Protein AF-0000000082503779 (afdb_homodimer)

Sequence (460 aa):
MKALGLQKNQGWPREQAADKKQEVAYYVIRKILKQLLQKNEKAKFIITGHSLGGALAILFLAIMAFHQETWLLERLEGIYTFGQPRVGDENFGEFLKEELRKYNIDYYRLVYCFDMVPRLPLDDSTFLFKHFGTCVYYNSFYQGKILAEEPDKNYFSLRWLIPKIINAIWELIRSFIISYTRGADYEEGGLLRLLRVIGLLTAALPAHCPQDYVNATRLGPSEVYLSELSMKALGLQKNQGWPREQAADKKQEVAYYVIRKILKQLLQKNEKAKFIITGHSLGGALAILFLAIMAFHQETWLLERLEGIYTFGQPRVGDENFGEFLKEELRKYNIDYYRLVYCFDMVPRLPLDDSTFLFKHFGTCVYYNSFYQGKILAEEPDKNYFSLRWLIPKIINAIWELIRSFIISYTRGADYEEGGLLRLLRVIGLLTAALPAHCPQDYVNATRLGPSEVYLSELS

pLDDT: mean 88.6, std 12.56, range [37.12, 97.62]

InterPro domains:
  IPR002921 Fungal lipase-type domain [PF01764] (25-123)
  IPR029058 Alpha/Beta hydrolase fold [G3DSA:3.40.50.1820] (6-158)
  IPR029058 Alpha/Beta hydrolase fold [SSF53474] (23-156)
  IPR044819 Triacylglycerol lipase OBL1-like [PTHR46086] (1-224)

Structure (mmCIF, N/CA/C/O backbone):
data_AF-0000000082503779-model_v1
#
loop_
_entity.id
_entity.type
_entity.pdbx_description
1 polymer 'Probable feruloyl esterase A'
#
loop_
_atom_site.group_PDB
_atom_site.id
_atom_site.type_symbol
_atom_site.label_atom_id
_atom_site.label_alt_id
_atom_site.label_comp_id
_atom_site.label_asym_id
_atom_site.label_entity_id
_atom_site.label_seq_id
_atom_site.pdbx_PDB_ins_code
_atom_site.Cartn_x
_atom_site.Cartn_y
_atom_site.Cartn_z
_atom_site.occupancy
_atom_site.B_iso_or_equiv
_atom_site.auth_seq_id
_atom_site.auth_comp_id
_atom_site.auth_asym_id
_atom_site.auth_atom_id
_atom_site.pdbx_PDB_model_num
ATOM 1 N N . MET A 1 1 ? -6.242 -12.93 -23.109 1 52.69 1 MET A N 1
ATOM 2 C CA . MET A 1 1 ? -6.934 -13.625 -24.188 1 52.69 1 MET A CA 1
ATOM 3 C C . MET A 1 1 ? -6.527 -13.055 -25.547 1 52.69 1 MET A C 1
ATOM 5 O O . MET A 1 1 ? -6.195 -13.805 -26.469 1 52.69 1 MET A O 1
ATOM 9 N N . LYS A 1 2 ? -6.52 -11.719 -25.562 1 45.94 2 LYS A N 1
ATOM 10 C CA . LYS A 1 2 ? -6.133 -11.102 -26.828 1 45.94 2 LYS A CA 1
ATOM 11 C C . LYS A 1 2 ? -4.691 -11.445 -27.188 1 45.94 2 LYS A C 1
ATOM 13 O O . LYS A 1 2 ? -4.379 -11.688 -28.359 1 45.94 2 LYS A O 1
ATOM 18 N N . ALA A 1 3 ? -3.971 -11.617 -26.156 1 46.12 3 ALA A N 1
ATOM 19 C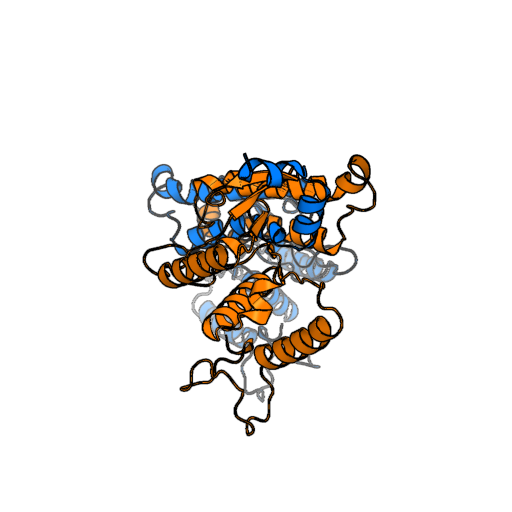 CA . ALA A 1 3 ? -2.561 -11.922 -26.391 1 46.12 3 ALA A CA 1
ATOM 20 C C . ALA A 1 3 ? -2.387 -13.328 -26.969 1 46.12 3 ALA A C 1
ATOM 22 O O . ALA A 1 3 ? -1.429 -13.594 -27.703 1 46.12 3 ALA A O 1
ATOM 23 N N . LEU A 1 4 ? -3.379 -14.141 -26.594 1 51.91 4 LEU A N 1
ATOM 24 C CA . LEU A 1 4 ? -3.258 -15.516 -27.062 1 51.91 4 LEU A CA 1
ATOM 25 C C . LEU A 1 4 ? -3.977 -15.711 -28.391 1 51.91 4 LEU A C 1
ATOM 27 O O . LEU A 1 4 ? -3.9 -16.781 -29 1 51.91 4 LEU A O 1
ATOM 31 N N . GLY A 1 5 ? -4.594 -14.672 -28.969 1 45.72 5 GLY A N 1
ATOM 32 C CA . GLY A 1 5 ? -5.082 -14.742 -30.344 1 45.72 5 GLY A CA 1
ATOM 33 C C . GLY A 1 5 ? -6.59 -14.867 -30.422 1 45.72 5 GLY A C 1
ATOM 34 O O . GLY A 1 5 ? -7.125 -15.336 -31.438 1 45.72 5 GLY A O 1
ATOM 35 N N . LEU A 1 6 ? -7.254 -14.57 -29.266 1 49.19 6 LEU A N 1
ATOM 36 C CA . LEU A 1 6 ? -8.711 -14.586 -29.391 1 49.19 6 LEU A CA 1
ATOM 37 C C . LEU A 1 6 ? -9.164 -13.625 -30.484 1 49.19 6 LEU A C 1
ATOM 39 O O . LEU A 1 6 ? -8.734 -12.477 -30.531 1 49.19 6 LEU A O 1
ATOM 43 N N . GLN A 1 7 ? -9.734 -14.172 -31.516 1 53 7 GLN A N 1
ATOM 44 C CA . GLN A 1 7 ? -10.266 -13.359 -32.594 1 53 7 GLN A CA 1
ATOM 45 C C . GLN A 1 7 ? -11.727 -13 -32.344 1 53 7 GLN A C 1
ATOM 47 O O . GLN A 1 7 ? -12.547 -13.875 -32.062 1 53 7 GLN A O 1
ATOM 52 N N . LYS A 1 8 ? -11.75 -11.766 -32.344 1 57.25 8 LYS A N 1
ATOM 53 C CA . LYS A 1 8 ? -13.086 -11.211 -32.156 1 57.25 8 LYS A CA 1
ATOM 54 C C . LYS A 1 8 ? -14.078 -11.836 -33.125 1 57.25 8 LYS A C 1
ATOM 56 O O . LYS A 1 8 ? -13.805 -11.891 -34.344 1 57.25 8 LYS A O 1
ATOM 61 N N . ASN A 1 9 ? -15.062 -12.453 -32.75 1 58.19 9 ASN A N 1
ATOM 62 C CA . ASN A 1 9 ? -16.172 -13.047 -33.5 1 58.19 9 ASN A CA 1
ATOM 63 C C . ASN A 1 9 ? -15.789 -14.406 -34.062 1 58.19 9 ASN A C 1
ATOM 65 O O . ASN A 1 9 ? -16.641 -15.117 -34.625 1 58.19 9 ASN A O 1
ATOM 69 N N . GLN A 1 10 ? -14.609 -14.727 -34 1 59.47 10 GLN A N 1
ATOM 70 C CA . GLN A 1 10 ? -14.297 -16 -34.625 1 59.47 10 GLN A CA 1
ATOM 71 C C . GLN A 1 10 ? -13.727 -16.984 -33.594 1 59.47 10 GLN A C 1
ATOM 73 O O . GLN A 1 10 ? -13.484 -18.156 -33.938 1 59.47 10 GLN A O 1
ATOM 78 N N . GLY A 1 11 ? -13.648 -16.719 -32.438 1 64.88 11 GLY A N 1
ATOM 79 C CA . GLY A 1 11 ? -13.148 -17.641 -31.422 1 64.88 11 GLY A CA 1
ATOM 80 C C . GLY A 1 11 ? -11.672 -17.969 -31.594 1 64.88 11 GLY A C 1
ATOM 81 O O . GLY A 1 11 ? -10.844 -17.062 -31.703 1 64.88 11 GLY A O 1
ATOM 82 N N . TRP A 1 12 ? -11.281 -19.297 -31.484 1 68.88 12 TRP A N 1
ATOM 83 C CA . TRP A 1 12 ? -9.914 -19.766 -31.625 1 68.88 12 TRP A CA 1
ATOM 84 C C . TRP A 1 12 ? -9.789 -20.703 -32.844 1 68.88 12 TRP A C 1
ATOM 86 O O . TRP A 1 12 ? -9.742 -21.922 -32.688 1 68.88 12 TRP A O 1
ATOM 96 N N . PRO A 1 13 ? -9.688 -20.047 -34.031 1 72.25 13 PRO A N 1
ATOM 97 C CA . PRO A 1 13 ? -9.547 -20.938 -35.188 1 72.25 13 PRO A CA 1
ATOM 98 C C . PRO A 1 13 ? -8.281 -21.781 -35.125 1 72.25 13 PRO A C 1
ATOM 100 O O . PRO A 1 13 ? -7.301 -21.406 -34.5 1 72.25 13 PRO A O 1
ATOM 103 N N . ARG A 1 14 ? -8.367 -22.953 -35.781 1 76.12 14 ARG A N 1
ATOM 104 C CA . ARG A 1 14 ? -7.266 -23.906 -35.781 1 76.12 14 ARG A CA 1
ATOM 105 C C . ARG A 1 14 ? -6.035 -23.312 -36.469 1 76.12 14 ARG A C 1
ATOM 107 O O . ARG A 1 14 ? -4.906 -23.562 -36.031 1 76.12 14 ARG A O 1
ATOM 114 N N . GLU A 1 15 ? -6.367 -22.578 -37.594 1 74.31 15 GLU A N 1
ATOM 115 C CA . GLU A 1 15 ? -5.273 -21.906 -38.281 1 74.31 15 GLU A CA 1
ATOM 116 C C . GLU A 1 15 ? -5.547 -20.406 -38.406 1 74.31 15 GLU A C 1
ATOM 118 O O . GLU A 1 15 ? -6.699 -19.984 -38.5 1 74.31 15 GLU A O 1
ATOM 123 N N . GLN A 1 16 ? -4.398 -19.688 -38.062 1 66.88 16 GLN A N 1
ATOM 124 C CA . GLN A 1 16 ? -4.578 -18.25 -38.219 1 66.88 16 GLN A CA 1
ATOM 125 C C . GLN A 1 16 ? -4.883 -17.891 -39.656 1 66.88 16 GLN A C 1
ATOM 127 O O . GLN A 1 16 ? -4.309 -18.469 -40.594 1 66.88 16 GLN A O 1
ATOM 132 N N . ALA A 1 17 ? -6.023 -17.109 -39.781 1 62.38 17 ALA A N 1
ATOM 133 C CA . ALA A 1 17 ? -6.375 -16.688 -41.125 1 62.38 17 ALA A CA 1
ATOM 134 C C . ALA A 1 17 ? -5.207 -15.961 -41.781 1 62.38 17 ALA A C 1
ATOM 136 O O . ALA A 1 17 ? -4.449 -15.25 -41.125 1 62.38 17 ALA A O 1
ATOM 137 N N . ALA A 1 18 ? -4.75 -16.516 -42.938 1 60 18 ALA A N 1
ATOM 138 C CA . ALA A 1 18 ? -3.633 -16.047 -43.781 1 60 18 ALA A CA 1
ATOM 139 C C . ALA A 1 18 ? -3.596 -14.531 -43.844 1 60 18 ALA A C 1
ATOM 141 O O . ALA A 1 18 ? -2.533 -13.93 -44.031 1 60 18 ALA A O 1
ATOM 142 N N . ASP A 1 19 ? -4.664 -13.922 -43.719 1 56.62 19 ASP A N 1
ATOM 143 C CA . ASP A 1 19 ? -4.715 -12.492 -43.969 1 56.62 19 ASP A CA 1
ATOM 144 C C . ASP A 1 19 ? -4.363 -11.688 -42.719 1 56.62 19 ASP A C 1
ATOM 146 O O . ASP A 1 19 ? -4.301 -10.461 -42.75 1 56.62 19 ASP A O 1
ATOM 150 N N . LYS A 1 20 ? -4.227 -12.422 -41.719 1 60.38 20 LYS A N 1
ATOM 151 C CA . LYS A 1 20 ? -4.043 -11.555 -40.562 1 60.38 20 LYS A CA 1
ATOM 152 C C . LYS A 1 20 ? -2.568 -11.203 -40.344 1 60.38 20 LYS A C 1
ATOM 154 O O . LYS A 1 20 ? -1.707 -12.086 -40.375 1 60.38 20 LYS A O 1
ATOM 159 N N . LYS A 1 21 ? -2.354 -10.102 -40.5 1 59.25 21 LYS A N 1
ATOM 160 C CA . LYS A 1 21 ? -1.063 -9.414 -40.469 1 59.25 21 LYS A CA 1
ATOM 161 C C . LYS A 1 21 ? -0.312 -9.734 -39.156 1 59.25 21 LYS A C 1
ATOM 163 O O . LYS A 1 21 ? 0.917 -9.828 -39.156 1 59.25 21 LYS A O 1
ATOM 168 N N . GLN A 1 22 ? -1.012 -9.836 -38.25 1 64.19 22 GLN A N 1
ATOM 169 C CA . GLN A 1 22 ? -0.248 -9.977 -37 1 64.19 22 GLN A CA 1
ATOM 170 C C . GLN A 1 22 ? -0.397 -11.375 -36.438 1 64.19 22 GLN A C 1
ATOM 172 O O . GLN A 1 22 ? -1.514 -11.828 -36.156 1 64.19 22 GLN A O 1
ATOM 177 N N . GLU A 1 23 ? 0.69 -12.047 -36.438 1 66.81 23 GLU A N 1
ATOM 178 C CA . GLU A 1 23 ? 0.718 -13.414 -35.938 1 66.81 23 GLU A CA 1
ATOM 179 C C . GLU A 1 23 ? 0.448 -13.438 -34.438 1 66.81 23 GLU A C 1
ATOM 181 O O . GLU A 1 23 ? 0.998 -12.633 -33.656 1 66.81 23 GLU A O 1
ATOM 186 N N . VAL A 1 24 ? -0.597 -14.242 -34.094 1 76.06 24 VAL A N 1
ATOM 187 C CA . VAL A 1 24 ? -0.982 -14.43 -32.688 1 76.06 24 VAL A CA 1
ATOM 188 C C . VAL A 1 24 ? 0.007 -15.367 -32 1 76.06 24 VAL A C 1
ATOM 190 O O . VAL A 1 24 ? 0.483 -16.328 -32.625 1 76.06 24 VAL A O 1
ATOM 193 N N . ALA A 1 25 ? 0.396 -15.055 -30.844 1 82.38 25 ALA A N 1
ATOM 194 C CA . ALA A 1 25 ? 1.464 -15.711 -30.094 1 82.38 25 ALA A CA 1
ATOM 195 C C . ALA A 1 25 ? 1.251 -17.219 -30.031 1 82.38 25 ALA A C 1
ATOM 197 O O . ALA A 1 25 ? 2.195 -17.984 -30.203 1 82.38 25 ALA A O 1
ATOM 198 N N . TYR A 1 26 ? 0.042 -17.609 -29.859 1 87.25 26 TYR A N 1
ATOM 199 C CA . TYR A 1 26 ? -0.25 -19.031 -29.75 1 87.25 26 TYR A CA 1
ATOM 200 C C . TYR A 1 26 ? 0.198 -19.781 -31 1 87.25 26 TYR A C 1
ATOM 202 O O . TYR A 1 26 ? 0.88 -20.797 -30.906 1 87.25 26 TYR A O 1
ATOM 210 N N . TYR A 1 27 ? -0.129 -19.312 -32.125 1 87.56 27 TYR A N 1
ATOM 211 C CA . TYR A 1 27 ? 0.14 -20 -33.406 1 87.56 27 TYR A CA 1
ATOM 212 C C . TYR A 1 27 ? 1.633 -20.016 -33.688 1 87.56 27 TYR A C 1
ATOM 214 O O . TYR A 1 27 ? 2.166 -21.016 -34.188 1 87.56 27 TYR A O 1
ATOM 222 N N . VAL A 1 28 ? 2.199 -18.953 -33.375 1 88.31 28 VAL A N 1
ATOM 223 C CA . VAL A 1 28 ? 3.635 -18.844 -33.625 1 88.31 28 VAL A CA 1
ATOM 224 C C . VAL A 1 28 ? 4.383 -19.828 -32.719 1 88.31 28 VAL A C 1
ATOM 226 O O . VAL A 1 28 ? 5.246 -20.578 -33.188 1 88.31 28 VAL A O 1
ATOM 229 N N . ILE A 1 29 ? 4.031 -19.844 -31.484 1 92.38 29 ILE A N 1
ATOM 230 C CA . ILE A 1 29 ? 4.707 -20.703 -30.516 1 92.38 29 ILE A CA 1
ATOM 231 C C . ILE A 1 29 ? 4.438 -22.172 -30.859 1 92.38 29 ILE A C 1
ATOM 233 O O . ILE A 1 29 ? 5.336 -23 -30.781 1 92.38 29 ILE A O 1
ATOM 237 N N . ARG A 1 30 ? 3.193 -22.453 -31.219 1 92.62 30 ARG A N 1
ATOM 238 C CA . ARG A 1 30 ? 2.838 -23.812 -31.609 1 92.62 30 ARG A CA 1
ATOM 239 C C . ARG A 1 30 ? 3.697 -24.281 -32.781 1 92.62 30 ARG A C 1
ATOM 241 O O . ARG A 1 30 ? 4.199 -25.406 -32.781 1 92.62 30 ARG A O 1
ATOM 248 N N . LYS A 1 31 ? 3.832 -23.359 -33.75 1 91.56 31 LYS A N 1
ATOM 249 C CA . LYS A 1 31 ? 4.629 -23.688 -34.906 1 91.56 31 LYS A CA 1
ATOM 250 C C . LYS A 1 31 ? 6.086 -23.953 -34.531 1 91.56 31 LYS A C 1
ATOM 252 O O . LYS A 1 31 ? 6.68 -24.938 -34.969 1 91.56 31 LYS A O 1
ATOM 257 N N . ILE A 1 32 ? 6.617 -23.141 -33.812 1 93.75 32 ILE A N 1
ATOM 258 C CA . ILE A 1 32 ? 8.008 -23.266 -33.375 1 93.75 32 ILE A CA 1
ATOM 259 C C . ILE A 1 32 ? 8.18 -24.547 -32.562 1 93.75 32 ILE A C 1
ATOM 261 O O . ILE A 1 32 ? 9.148 -25.281 -32.75 1 93.75 32 ILE A O 1
ATOM 265 N N . LEU A 1 33 ? 7.266 -24.797 -31.672 1 95.31 33 LEU A N 1
ATOM 266 C CA . LEU A 1 33 ? 7.316 -25.984 -30.828 1 95.31 33 LEU A CA 1
ATOM 267 C C . LEU A 1 33 ? 7.297 -27.266 -31.672 1 95.31 33 LEU A C 1
ATOM 269 O O . LEU A 1 33 ? 8.086 -28.172 -31.438 1 95.31 33 LEU A O 1
ATOM 273 N N . LYS A 1 34 ? 6.473 -27.312 -32.656 1 94.62 34 LYS A N 1
ATOM 274 C CA . LYS A 1 34 ? 6.383 -28.469 -33.531 1 94.62 34 LYS A CA 1
ATOM 275 C C . LYS A 1 34 ? 7.688 -28.688 -34.281 1 94.62 34 LYS A C 1
ATOM 277 O O . LYS A 1 34 ? 8.18 -29.812 -34.375 1 94.62 34 LYS A O 1
ATOM 282 N N . GLN A 1 35 ? 8.188 -27.578 -34.75 1 95.06 35 GLN A N 1
ATOM 283 C CA . GLN A 1 35 ? 9.438 -27.656 -35.5 1 95.06 35 GLN A CA 1
ATOM 284 C C . GLN A 1 35 ? 10.57 -28.203 -34.625 1 95.06 35 GLN A C 1
ATOM 286 O O . GLN A 1 35 ? 11.344 -29.047 -35.062 1 95.06 35 GLN A O 1
ATOM 291 N N . LEU A 1 36 ? 10.641 -27.719 -33.438 1 95.12 36 LEU A N 1
ATOM 292 C CA . LEU A 1 36 ? 11.703 -28.125 -32.531 1 95.12 36 LEU A CA 1
ATOM 293 C C . LEU A 1 36 ? 11.531 -29.578 -32.125 1 95.12 36 LEU A C 1
ATOM 295 O O . LEU A 1 36 ? 12.508 -30.328 -32.094 1 95.12 36 LEU A O 1
ATOM 299 N N . LEU A 1 37 ? 10.344 -30 -31.859 1 95.19 37 LEU A N 1
ATOM 300 C CA . LEU A 1 37 ? 10.086 -31.344 -31.359 1 95.19 37 LEU A CA 1
ATOM 301 C C . LEU A 1 37 ? 10.234 -32.375 -32.469 1 95.19 37 LEU A C 1
ATOM 303 O O . LEU A 1 37 ? 10.508 -33.562 -32.219 1 95.19 37 LEU A O 1
ATOM 307 N N . GLN A 1 38 ? 10.031 -31.906 -33.688 1 94.44 38 GLN A N 1
ATOM 308 C CA . GLN A 1 38 ? 10.195 -32.781 -34.844 1 94.44 38 GLN A CA 1
ATOM 309 C C . GLN A 1 38 ? 11.656 -33.188 -35.031 1 94.44 38 GLN A C 1
ATOM 311 O O . GLN A 1 38 ? 11.945 -34.281 -35.562 1 94.44 38 GLN A O 1
ATOM 316 N N . LYS A 1 39 ? 12.469 -32.406 -34.594 1 95.06 39 LYS A N 1
ATOM 317 C CA . LYS A 1 39 ? 13.898 -32.688 -34.719 1 95.06 39 LYS A CA 1
ATOM 318 C C . LYS A 1 39 ? 14.336 -33.812 -33.812 1 95.06 39 LYS A C 1
ATOM 320 O O . LYS A 1 39 ? 15.359 -34.469 -34.031 1 95.06 39 LYS A O 1
ATOM 325 N N . ASN A 1 40 ? 13.641 -34.062 -32.719 1 93.62 40 ASN A N 1
ATOM 326 C CA . ASN A 1 40 ? 13.891 -35.125 -31.766 1 93.62 40 ASN A CA 1
ATOM 327 C C . ASN A 1 40 ? 12.594 -35.781 -31.297 1 93.62 40 ASN A C 1
ATOM 329 O O . ASN A 1 40 ? 11.859 -35.188 -30.484 1 93.62 40 ASN A O 1
ATOM 333 N N . GLU A 1 41 ? 12.406 -36.969 -31.719 1 88.19 41 GLU A N 1
ATOM 334 C CA . GLU A 1 41 ? 11.156 -37.656 -31.438 1 88.19 41 GLU A CA 1
ATOM 335 C C . GLU A 1 41 ? 11 -37.969 -29.938 1 88.19 41 GLU A C 1
ATOM 337 O O . GLU A 1 41 ? 9.883 -38.156 -29.453 1 88.19 41 GLU A O 1
ATOM 342 N N . LYS A 1 42 ? 12.023 -37.969 -29.219 1 93.5 42 LYS A N 1
ATOM 343 C CA . LYS A 1 42 ? 11.969 -38.281 -27.797 1 93.5 42 LYS A CA 1
ATOM 344 C C . LYS A 1 42 ? 11.883 -37.031 -26.953 1 93.5 42 LYS A C 1
ATOM 346 O O . LYS A 1 42 ? 11.711 -37.094 -25.734 1 93.5 42 LYS A O 1
ATOM 351 N N . ALA A 1 43 ? 11.945 -35.969 -27.594 1 95.06 43 ALA A N 1
ATOM 352 C CA . ALA A 1 43 ? 11.945 -34.719 -26.859 1 95.06 43 ALA A CA 1
ATOM 353 C C . ALA A 1 43 ? 10.578 -34.438 -26.25 1 95.06 43 ALA A C 1
ATOM 355 O O . ALA A 1 43 ? 9.547 -34.688 -26.875 1 95.06 43 ALA A O 1
ATOM 356 N N . LYS A 1 44 ? 10.586 -34.125 -24.953 1 96.81 44 LYS A N 1
ATOM 357 C CA . LYS A 1 44 ? 9.406 -33.625 -24.25 1 96.81 44 LYS A CA 1
ATOM 358 C C . LYS A 1 44 ? 9.555 -32.156 -23.844 1 96.81 44 LYS A C 1
ATOM 360 O O . LYS A 1 44 ? 10.641 -31.594 -23.969 1 96.81 44 LYS A O 1
ATOM 365 N N . PHE A 1 45 ? 8.406 -31.484 -23.5 1 96.94 45 PHE A N 1
ATOM 366 C CA . PHE A 1 45 ? 8.492 -30.094 -23.094 1 96.94 45 PHE A CA 1
ATOM 367 C C . PHE A 1 45 ? 7.613 -29.828 -21.875 1 96.94 45 PHE A C 1
ATOM 369 O O . PHE A 1 45 ? 6.781 -30.656 -21.5 1 96.94 45 PHE A O 1
ATOM 376 N N . ILE A 1 46 ? 7.961 -28.797 -21.156 1 97.56 46 ILE A N 1
ATOM 377 C CA . ILE A 1 46 ? 7.168 -28.328 -20.016 1 97.56 46 ILE A CA 1
ATOM 378 C C . ILE A 1 46 ? 6.684 -26.906 -20.297 1 97.56 46 ILE A C 1
ATOM 380 O O . ILE A 1 46 ? 7.266 -26.188 -21.125 1 97.56 46 ILE A O 1
ATOM 384 N N . ILE A 1 47 ? 5.59 -26.547 -19.688 1 97.06 47 ILE A N 1
ATOM 385 C CA . ILE A 1 47 ? 5.078 -25.172 -19.75 1 97.06 47 ILE A CA 1
ATOM 386 C C . ILE A 1 47 ? 5.113 -24.562 -18.344 1 97.06 47 ILE A C 1
ATOM 388 O O . ILE A 1 47 ? 4.742 -25.203 -17.359 1 97.06 47 ILE A O 1
ATOM 392 N N . THR A 1 48 ? 5.641 -23.375 -18.234 1 97.12 48 THR A N 1
ATOM 393 C CA . THR A 1 48 ? 5.695 -22.688 -16.953 1 97.12 48 THR A CA 1
ATOM 394 C C . THR A 1 48 ? 5.352 -21.203 -17.125 1 97.12 48 THR A C 1
ATOM 396 O O . THR A 1 48 ? 5.195 -20.719 -18.25 1 97.12 48 THR A O 1
ATOM 399 N N . GLY A 1 49 ? 5.137 -20.547 -16.047 1 96.81 49 GLY A N 1
ATOM 400 C CA . GLY A 1 49 ? 4.836 -19.125 -16.031 1 96.81 49 GLY A CA 1
ATOM 401 C C . GLY A 1 49 ? 4.602 -18.562 -14.641 1 96.81 49 GLY A C 1
ATOM 402 O O . GLY A 1 49 ? 4.102 -19.266 -13.766 1 96.81 49 GLY A O 1
ATOM 403 N N . HIS A 1 50 ? 4.961 -17.328 -14.516 1 96.56 50 HIS A N 1
ATOM 404 C CA . HIS A 1 50 ? 4.727 -16.609 -13.266 1 96.56 50 HIS A CA 1
ATOM 405 C C . HIS A 1 50 ? 3.662 -15.539 -13.445 1 96.56 50 HIS A C 1
ATOM 407 O O . HIS A 1 50 ? 3.594 -14.891 -14.492 1 96.56 50 HIS A O 1
ATOM 413 N N . SER A 1 51 ? 2.914 -15.336 -12.336 1 96.5 51 SER A N 1
ATOM 414 C CA . SER A 1 51 ? 1.92 -14.266 -12.328 1 96.5 51 SER A CA 1
ATOM 415 C C . SER A 1 51 ? 0.958 -14.398 -13.508 1 96.5 51 SER A C 1
ATOM 417 O O . SER A 1 51 ? 0.32 -15.445 -13.68 1 96.5 51 SER A O 1
ATOM 419 N N . LEU A 1 52 ? 0.75 -13.438 -14.383 1 91.62 52 LEU A N 1
ATOM 420 C CA . LEU A 1 52 ? -0.075 -13.492 -15.586 1 91.62 52 LEU A CA 1
ATOM 421 C C . LEU A 1 52 ? 0.477 -14.5 -16.578 1 91.62 52 LEU A C 1
ATOM 423 O O . LEU A 1 52 ? -0.285 -15.141 -17.312 1 91.62 52 LEU A O 1
ATOM 427 N N . GLY A 1 53 ? 1.748 -14.68 -16.484 1 94.12 53 GLY A N 1
ATOM 428 C CA . GLY A 1 53 ? 2.363 -15.711 -17.312 1 94.12 53 GLY A CA 1
ATOM 429 C C . GLY A 1 53 ? 1.867 -17.109 -16.984 1 94.12 53 GLY A C 1
ATOM 430 O O . GLY A 1 53 ? 1.812 -17.969 -17.859 1 94.12 53 GLY A O 1
ATOM 431 N N . GLY A 1 54 ? 1.56 -17.297 -15.688 1 96.44 54 GLY A N 1
ATOM 432 C CA . GLY A 1 54 ? 0.937 -18.547 -15.32 1 96.44 54 GLY A CA 1
ATOM 433 C C . GLY A 1 54 ? -0.434 -18.75 -15.938 1 96.44 54 GLY A C 1
ATOM 434 O O . GLY A 1 54 ? -0.772 -19.844 -16.391 1 96.44 54 GLY A O 1
ATOM 435 N N . ALA A 1 55 ? -1.169 -17.672 -15.961 1 94.06 55 ALA A N 1
ATOM 436 C CA . ALA A 1 55 ? -2.48 -17.719 -16.609 1 94.06 55 ALA A CA 1
ATOM 437 C C . ALA A 1 55 ? -2.35 -18.016 -18.094 1 94.06 55 ALA A C 1
ATOM 439 O O . ALA A 1 55 ? -3.104 -18.828 -18.641 1 94.06 55 ALA A O 1
ATOM 440 N N . LEU A 1 56 ? -1.387 -17.422 -18.719 1 92.69 56 LEU A N 1
ATOM 441 C CA . LEU A 1 56 ? -1.147 -17.641 -20.125 1 92.69 56 LEU A CA 1
ATOM 442 C C . LEU A 1 56 ? -0.732 -19.094 -20.391 1 92.69 56 LEU A C 1
ATOM 444 O O . LEU A 1 56 ? -1.106 -19.672 -21.406 1 92.69 56 LEU A O 1
ATOM 448 N N . ALA A 1 57 ? 0.032 -19.578 -19.531 1 96 57 ALA A N 1
ATOM 449 C CA . ALA A 1 57 ? 0.453 -20.984 -19.641 1 96 57 ALA A CA 1
ATOM 450 C C . ALA A 1 57 ? -0.751 -21.906 -19.688 1 96 57 ALA A C 1
ATOM 452 O O . ALA A 1 57 ? -0.824 -22.812 -20.531 1 96 57 ALA A O 1
ATOM 453 N N . ILE A 1 58 ? -1.673 -21.672 -18.812 1 95.44 58 ILE A N 1
ATOM 454 C CA . ILE A 1 58 ? -2.859 -22.516 -18.734 1 95.44 58 ILE A CA 1
ATOM 455 C C . ILE A 1 58 ? -3.74 -22.297 -19.953 1 95.44 58 ILE A C 1
ATOM 457 O O . ILE A 1 58 ? -4.293 -23.25 -20.5 1 95.44 58 ILE A O 1
ATOM 461 N N . LEU A 1 59 ? -3.838 -21.094 -20.375 1 93.5 59 LEU A N 1
ATOM 462 C CA . LEU A 1 59 ? -4.629 -20.812 -21.562 1 93.5 59 LEU A CA 1
ATOM 463 C C . LEU A 1 59 ? -4.016 -21.469 -22.797 1 93.5 59 LEU A C 1
ATOM 465 O O . LEU A 1 59 ? -4.734 -21.953 -23.688 1 93.5 59 LEU A O 1
ATOM 469 N N . PHE A 1 60 ? -2.736 -21.406 -22.891 1 94.38 60 PHE A N 1
ATOM 470 C CA . PHE A 1 60 ? -2.043 -22.094 -23.969 1 94.38 60 PHE A CA 1
ATOM 471 C C . PHE A 1 60 ? -2.426 -23.562 -24.016 1 94.38 60 PHE A C 1
ATOM 473 O O . PHE A 1 60 ? -2.76 -24.094 -25.078 1 94.38 60 PHE A O 1
ATOM 480 N N . LEU A 1 61 ? -2.391 -24.234 -22.891 1 95.25 61 LEU A N 1
ATOM 481 C CA . LEU A 1 61 ? -2.814 -25.625 -22.781 1 95.25 61 LEU A CA 1
ATOM 482 C C . LEU A 1 61 ? -4.262 -25.781 -23.234 1 95.25 61 LEU A C 1
ATOM 484 O O . LEU A 1 61 ? -4.586 -26.719 -23.969 1 95.25 61 LEU A O 1
ATOM 488 N N . ALA A 1 62 ? -5.09 -24.875 -22.781 1 94.69 62 ALA A N 1
ATOM 489 C CA . ALA A 1 62 ? -6.516 -24.953 -23.094 1 94.69 62 ALA A CA 1
ATOM 490 C C . ALA A 1 62 ? -6.746 -24.891 -24.609 1 94.69 62 ALA A C 1
ATOM 492 O O . ALA A 1 62 ? -7.535 -25.672 -25.156 1 94.69 62 ALA A O 1
ATOM 493 N N . ILE A 1 63 ? -6.07 -24.031 -25.219 1 92.94 63 ILE A N 1
ATOM 494 C CA . ILE A 1 63 ? -6.242 -23.859 -26.656 1 92.94 63 ILE A CA 1
ATOM 495 C C . ILE A 1 63 ? -5.68 -25.062 -27.391 1 92.94 63 ILE A C 1
ATOM 497 O O . ILE A 1 63 ? -6.285 -25.562 -28.344 1 92.94 63 ILE A O 1
ATOM 501 N N . MET A 1 64 ? -4.52 -25.547 -27 1 94.94 64 MET A N 1
ATOM 502 C CA . MET A 1 64 ? -3.963 -26.766 -27.578 1 94.94 64 MET A CA 1
ATOM 503 C C . MET A 1 64 ? -4.953 -27.922 -27.484 1 94.94 64 MET A C 1
ATOM 505 O O . MET A 1 64 ? -5.137 -28.656 -28.453 1 94.94 64 MET A O 1
ATOM 509 N N . ALA A 1 65 ? -5.547 -28.047 -26.312 1 94.75 65 ALA A N 1
ATOM 510 C CA . ALA A 1 65 ? -6.535 -29.094 -26.094 1 94.75 65 ALA A CA 1
ATOM 511 C C . ALA A 1 65 ? -7.77 -28.875 -26.969 1 94.75 65 ALA A C 1
ATOM 513 O O . ALA A 1 65 ? -8.289 -29.828 -27.562 1 94.75 65 ALA A O 1
ATOM 514 N N . PHE A 1 66 ? -8.164 -27.641 -26.984 1 92.81 66 PHE A N 1
ATOM 515 C CA . PHE A 1 66 ? -9.328 -27.281 -27.781 1 92.81 66 PHE A CA 1
ATOM 516 C C . PHE A 1 66 ? -9.102 -27.594 -29.25 1 92.81 66 PHE A C 1
ATOM 518 O O . PHE A 1 66 ? -10.016 -28.031 -29.938 1 92.81 66 PHE A O 1
ATOM 525 N N . HIS A 1 67 ? -7.891 -27.406 -29.688 1 92.94 67 HIS A N 1
ATOM 526 C CA . HIS A 1 67 ? -7.52 -27.656 -31.078 1 92.94 67 HIS A CA 1
ATOM 527 C C . HIS A 1 67 ? -7.148 -29.125 -31.297 1 92.94 67 HIS A C 1
ATOM 529 O O . HIS A 1 67 ? -6.75 -29.5 -32.406 1 92.94 67 HIS A O 1
ATOM 535 N N . GLN A 1 68 ? -7.203 -29.891 -30.312 1 94.12 68 GLN A N 1
ATOM 536 C CA . GLN A 1 68 ? -6.914 -31.328 -30.375 1 94.12 68 GLN A CA 1
ATOM 537 C C . GLN A 1 68 ? -5.508 -31.578 -30.922 1 94.12 68 GLN A C 1
ATOM 539 O O . GLN A 1 68 ? -5.312 -32.406 -31.797 1 94.12 68 GLN A O 1
ATOM 544 N N . GLU A 1 69 ? -4.621 -30.734 -30.453 1 95.12 69 GLU A N 1
ATOM 545 C CA . GLU A 1 69 ? -3.215 -30.922 -30.781 1 95.12 69 GLU A CA 1
ATOM 546 C C . GLU A 1 69 ? -2.637 -32.125 -30.062 1 95.12 69 GLU A C 1
ATOM 548 O O . GLU A 1 69 ? -1.705 -32 -29.266 1 95.12 69 GLU A O 1
ATOM 553 N N . THR A 1 70 ? -3.057 -33.312 -30.438 1 96 70 THR A N 1
ATOM 554 C CA . THR A 1 70 ? -2.744 -34.562 -29.75 1 96 70 THR A CA 1
ATOM 555 C C . THR A 1 70 ? -1.239 -34.812 -29.75 1 96 70 THR A C 1
ATOM 557 O O . THR A 1 70 ? -0.671 -35.219 -28.734 1 96 70 THR A O 1
ATOM 560 N N . TRP A 1 71 ? -0.587 -34.531 -30.844 1 95.69 71 TRP A N 1
ATOM 561 C CA . TRP A 1 71 ? 0.847 -34.75 -30.984 1 95.69 71 TRP A CA 1
ATOM 562 C C . TRP A 1 71 ? 1.634 -33.938 -29.984 1 95.69 71 TRP A C 1
ATOM 564 O O . TRP A 1 71 ? 2.596 -34.406 -29.375 1 95.69 71 TRP A O 1
ATOM 574 N N . LEU A 1 72 ? 1.283 -32.812 -29.781 1 96.06 72 LEU A N 1
ATOM 575 C CA . LEU A 1 72 ? 1.938 -31.922 -28.828 1 96.06 72 LEU A CA 1
ATOM 576 C C . LEU A 1 72 ? 1.564 -32.281 -27.391 1 96.06 72 LEU A C 1
ATOM 578 O O . LEU A 1 72 ? 2.426 -32.312 -26.516 1 96.06 72 LEU A O 1
ATOM 582 N N . LEU A 1 73 ? 0.297 -32.562 -27.156 1 97.19 73 LEU A N 1
ATOM 583 C CA . LEU A 1 73 ? -0.205 -32.844 -25.812 1 97.19 73 LEU A CA 1
ATOM 584 C C . LEU A 1 73 ? 0.433 -34.125 -25.266 1 97.19 73 LEU A C 1
ATOM 586 O O . LEU A 1 73 ? 0.708 -34.188 -24.062 1 97.19 73 LEU A O 1
ATOM 590 N N . GLU A 1 74 ? 0.74 -35.031 -26.109 1 96.44 74 GLU A N 1
ATOM 591 C CA . GLU A 1 74 ? 1.365 -36.281 -25.688 1 96.44 74 GLU A CA 1
ATOM 592 C C . GLU A 1 74 ? 2.812 -36.062 -25.266 1 96.44 74 GLU A C 1
ATOM 594 O O . GLU A 1 74 ? 3.393 -36.875 -24.562 1 96.44 74 GLU A O 1
ATOM 599 N N . ARG A 1 75 ? 3.328 -35.031 -25.688 1 96.56 75 ARG A N 1
ATOM 600 C CA . ARG A 1 75 ? 4.73 -34.75 -25.391 1 96.56 75 ARG A CA 1
ATOM 601 C C . ARG A 1 75 ? 4.859 -33.688 -24.297 1 96.56 75 ARG A C 1
ATOM 603 O O . ARG A 1 75 ? 5.973 -33.312 -23.922 1 96.56 75 ARG A O 1
ATOM 610 N N . LEU A 1 76 ? 3.807 -33.188 -23.797 1 97.25 76 LEU A N 1
ATOM 611 C CA . LEU A 1 76 ? 3.807 -32.25 -22.672 1 97.25 76 LEU A CA 1
ATOM 612 C C . LEU A 1 76 ? 3.975 -33 -21.359 1 97.25 76 LEU A C 1
ATOM 614 O O . LEU A 1 76 ? 3.072 -33.719 -20.922 1 97.25 76 LEU A O 1
ATOM 618 N N . GLU A 1 77 ? 5.082 -32.844 -20.75 1 95.75 77 GLU A N 1
ATOM 619 C CA . GLU A 1 77 ? 5.426 -33.594 -19.547 1 95.75 77 GLU A CA 1
ATOM 620 C C . GLU A 1 77 ? 4.715 -33.031 -18.328 1 95.75 77 GLU A C 1
ATOM 622 O O . GLU A 1 77 ? 4.336 -33.75 -17.406 1 95.75 77 GLU A O 1
ATOM 627 N N . GLY A 1 78 ? 4.648 -31.703 -18.25 1 96.44 78 GLY A N 1
ATOM 628 C CA . GLY A 1 78 ? 4.008 -31.094 -17.109 1 96.44 78 GLY A CA 1
ATOM 629 C C . GLY A 1 78 ? 3.867 -29.578 -17.234 1 96.44 78 GLY A C 1
ATOM 630 O O . GLY A 1 78 ? 4.488 -28.969 -18.094 1 96.44 78 GLY A O 1
ATOM 631 N N . ILE A 1 79 ? 3.006 -29.062 -16.438 1 96.88 79 ILE A N 1
ATOM 632 C CA . ILE A 1 79 ? 2.783 -27.625 -16.344 1 96.88 79 ILE A CA 1
ATOM 633 C C . ILE A 1 79 ? 3.035 -27.156 -14.914 1 96.88 79 ILE A C 1
ATOM 635 O O . ILE A 1 79 ? 2.518 -27.75 -13.961 1 96.88 79 ILE A O 1
ATOM 639 N N . TYR A 1 80 ? 3.855 -26.188 -14.75 1 96.69 80 TYR A N 1
ATOM 640 C CA . TYR A 1 80 ? 4.203 -25.609 -13.453 1 96.69 80 TYR A CA 1
ATOM 641 C C . TYR A 1 80 ? 4 -24.109 -13.445 1 96.69 80 TYR A C 1
ATOM 643 O O . TYR A 1 80 ? 4.75 -23.375 -14.086 1 96.69 80 TYR A O 1
ATOM 651 N N . THR A 1 81 ? 3.033 -23.672 -12.727 1 97.25 81 THR A N 1
ATOM 652 C CA . THR A 1 81 ? 2.77 -22.234 -12.672 1 97.25 81 THR A CA 1
ATOM 653 C C . THR A 1 81 ? 3.102 -21.672 -11.289 1 97.25 81 THR A C 1
ATOM 655 O O . THR A 1 81 ? 3.006 -22.391 -10.289 1 97.25 81 THR A O 1
ATOM 658 N N . PHE A 1 82 ? 3.539 -20.406 -11.219 1 97.62 82 PHE A N 1
ATOM 659 C CA . PHE A 1 82 ? 3.957 -19.719 -10 1 97.62 82 PHE A CA 1
ATOM 660 C C . PHE A 1 82 ? 3.129 -18.469 -9.773 1 97.62 82 PHE A C 1
ATOM 662 O O . PHE A 1 82 ? 3.223 -17.516 -10.547 1 97.62 82 PHE A O 1
ATOM 669 N N . GLY A 1 83 ? 2.404 -18.531 -8.719 1 97.44 83 GLY A N 1
ATOM 670 C CA . GLY A 1 83 ? 1.578 -17.375 -8.422 1 97.44 83 GLY A CA 1
ATOM 671 C C . GLY A 1 83 ? 0.553 -17.078 -9.5 1 97.44 83 GLY A C 1
ATOM 672 O O . GLY A 1 83 ? 0.341 -15.914 -9.859 1 97.44 83 GLY A O 1
ATOM 673 N N . GLN A 1 84 ? -0.036 -18.062 -10.016 1 96.44 84 GLN A N 1
ATOM 674 C CA . GLN A 1 84 ? -0.986 -17.953 -11.117 1 96.44 84 GLN A CA 1
ATOM 675 C C . GLN A 1 84 ? -2.346 -17.469 -10.625 1 96.44 84 GLN A C 1
ATOM 677 O O . GLN A 1 84 ? -2.914 -18.047 -9.695 1 96.44 84 GLN A O 1
ATOM 682 N N . PRO A 1 85 ? -2.857 -16.391 -11.211 1 95.81 85 PRO A N 1
ATOM 683 C CA . PRO A 1 85 ? -4.246 -16.031 -10.906 1 95.81 85 PRO A CA 1
ATOM 684 C C . PRO A 1 85 ? -5.246 -17.062 -11.438 1 95.81 85 PRO A C 1
ATOM 686 O O . PRO A 1 85 ? -4.883 -17.938 -12.219 1 95.81 85 PRO A O 1
ATOM 689 N N . ARG A 1 86 ? -6.41 -16.969 -10.961 1 94.94 86 ARG A N 1
ATOM 690 C CA . ARG A 1 86 ? -7.461 -17.828 -11.5 1 94.94 86 ARG A CA 1
ATOM 691 C C . ARG A 1 86 ? -7.742 -17.484 -12.961 1 94.94 86 ARG A C 1
ATOM 693 O O . ARG A 1 86 ? -7.695 -16.328 -13.359 1 94.94 86 ARG A O 1
ATOM 700 N N . VAL A 1 87 ? -8.039 -18.469 -13.734 1 92.19 87 VAL A N 1
ATOM 701 C CA . VAL A 1 87 ? -8.086 -18.281 -15.18 1 92.19 87 VAL A CA 1
ATOM 702 C C . VAL A 1 87 ? -9.516 -18.484 -15.672 1 92.19 87 VAL A C 1
ATOM 704 O O . VAL A 1 87 ? -9.945 -17.844 -16.641 1 92.19 87 VAL A O 1
ATOM 707 N N . GLY A 1 88 ? -10.281 -19.328 -15.094 1 91.44 88 GLY A N 1
ATOM 708 C CA . GLY A 1 88 ? -11.602 -19.656 -15.602 1 91.44 88 GLY A CA 1
ATOM 709 C C . GLY A 1 88 ? -12.555 -20.125 -14.516 1 91.44 88 GLY A C 1
ATOM 710 O O . GLY A 1 88 ? -12.211 -20.125 -13.336 1 91.44 88 GLY A O 1
ATOM 711 N N . ASP A 1 89 ? -13.758 -20.516 -15.07 1 91.75 89 ASP A N 1
ATOM 712 C CA . ASP A 1 89 ? -14.789 -20.984 -14.148 1 91.75 89 ASP A CA 1
ATOM 713 C C . ASP A 1 89 ? -14.719 -22.5 -13.969 1 91.75 89 ASP A C 1
ATOM 715 O O . ASP A 1 89 ? -13.758 -23.141 -14.398 1 91.75 89 ASP A O 1
ATOM 719 N N . GLU A 1 90 ? -15.711 -22.984 -13.273 1 91.62 90 GLU A N 1
ATOM 720 C CA . GLU A 1 90 ? -15.734 -24.406 -12.938 1 91.62 90 GLU A CA 1
ATOM 721 C C . GLU A 1 90 ? -15.734 -25.266 -14.195 1 91.62 90 GLU A C 1
ATOM 723 O O . GLU A 1 90 ? -15.062 -26.297 -14.25 1 91.62 90 GLU A O 1
ATOM 728 N N . ASN A 1 91 ? -16.453 -24.828 -15.18 1 92.5 91 ASN A N 1
ATOM 729 C CA . ASN A 1 91 ? -16.531 -25.594 -16.438 1 92.5 91 ASN A CA 1
ATOM 730 C C . ASN A 1 91 ? -15.172 -25.641 -17.141 1 92.5 91 ASN A C 1
ATOM 732 O O . ASN A 1 91 ? -14.781 -26.688 -17.656 1 92.5 91 ASN A O 1
ATOM 736 N N . PHE A 1 92 ? -14.531 -24.594 -17.156 1 93.06 92 PHE A N 1
ATOM 737 C CA . PHE A 1 92 ? -13.188 -24.5 -17.719 1 93.06 92 PHE A CA 1
ATOM 738 C C . PHE A 1 92 ? -12.234 -25.438 -17 1 93.06 92 PHE A C 1
ATOM 740 O O . PHE A 1 92 ? -11.484 -26.188 -17.641 1 93.06 92 PHE A O 1
ATOM 747 N N . GLY A 1 93 ? -12.328 -25.453 -15.766 1 94.25 93 GLY A N 1
ATOM 748 C CA . GLY A 1 93 ? -11.492 -26.328 -14.961 1 94.25 93 GLY A CA 1
ATOM 749 C C . GLY A 1 93 ? -11.742 -27.797 -15.203 1 94.25 93 GLY A C 1
ATOM 750 O O . GLY A 1 93 ? -10.805 -28.594 -15.328 1 94.25 93 GLY A O 1
ATOM 751 N N . GLU A 1 94 ? -12.977 -28.109 -15.25 1 94.94 94 GLU A N 1
ATOM 752 C CA . GLU A 1 94 ? -13.336 -29.5 -15.484 1 94.94 94 GLU A CA 1
ATOM 753 C C . GLU A 1 94 ? -12.852 -29.969 -16.844 1 94.94 94 GLU A C 1
ATOM 755 O O . GLU A 1 94 ? -12.359 -31.094 -16.984 1 94.94 94 GLU A O 1
ATOM 760 N N . PHE A 1 95 ? -13.016 -29.141 -17.812 1 94.38 95 PHE A N 1
ATOM 761 C CA . PHE A 1 95 ? -12.531 -29.438 -19.141 1 94.38 95 PHE A CA 1
ATOM 762 C C . PHE A 1 95 ? -11.031 -29.734 -19.125 1 94.38 95 PHE A C 1
ATOM 764 O O . PHE A 1 95 ? -10.586 -30.75 -19.672 1 94.38 95 PHE A O 1
ATOM 771 N N . LEU A 1 96 ? -10.289 -28.922 -18.531 1 96.06 96 LEU A N 1
ATOM 772 C CA . LEU A 1 96 ? -8.844 -29.062 -18.531 1 96.06 96 LEU A CA 1
ATOM 773 C C . LEU A 1 96 ? -8.406 -30.234 -17.656 1 96.06 96 LEU A C 1
ATOM 775 O O . LEU A 1 96 ? -7.418 -30.906 -17.953 1 96.06 96 LEU A O 1
ATOM 779 N N . LYS A 1 97 ? -9.148 -30.516 -16.609 1 96.06 97 LYS A N 1
ATOM 780 C CA . LYS A 1 97 ? -8.844 -31.688 -15.789 1 96.06 97 LYS A CA 1
ATOM 781 C C . LYS A 1 97 ? -8.945 -32.969 -16.609 1 96.06 97 LYS A C 1
ATOM 783 O O . LYS A 1 97 ? -8.102 -33.875 -16.484 1 96.06 97 LYS A O 1
ATOM 788 N N . GLU A 1 98 ? -9.93 -33 -17.375 1 96.75 98 GLU A N 1
ATOM 789 C CA . GLU A 1 98 ? -10.125 -34.156 -18.234 1 96.75 98 GLU A CA 1
ATOM 790 C C . GLU A 1 98 ? -8.984 -34.312 -19.234 1 96.75 98 GLU A C 1
ATOM 792 O O . GLU A 1 98 ? -8.484 -35.406 -19.453 1 96.75 98 GLU A O 1
ATOM 797 N N . GLU A 1 99 ? -8.633 -33.219 -19.781 1 96.62 99 GLU A N 1
ATOM 798 C CA . GLU A 1 99 ? -7.539 -33.25 -20.75 1 96.62 99 GLU A CA 1
ATOM 799 C C . GLU A 1 99 ? -6.223 -33.625 -20.094 1 96.62 99 GLU A C 1
ATOM 801 O O . GLU A 1 99 ? -5.438 -34.406 -20.656 1 96.62 99 GLU A O 1
ATOM 806 N N . LEU A 1 100 ? -5.996 -33.125 -18.938 1 96.81 100 LEU A N 1
ATOM 807 C CA . LEU A 1 100 ? -4.793 -33.469 -18.172 1 96.81 100 LEU A CA 1
ATOM 808 C C . LEU A 1 100 ? -4.738 -34.969 -17.875 1 96.81 100 LEU A C 1
ATOM 810 O O . LEU A 1 100 ? -3.678 -35.594 -17.969 1 96.81 100 LEU A O 1
ATOM 814 N N . ARG A 1 101 ? -5.844 -35.531 -17.531 1 96.25 101 ARG A N 1
ATOM 815 C CA . ARG A 1 101 ? -5.93 -36.969 -17.25 1 96.25 101 ARG A CA 1
ATOM 816 C C . ARG A 1 101 ? -5.723 -37.781 -18.516 1 96.25 101 ARG A C 1
ATOM 818 O O . ARG A 1 101 ? -4.961 -38.75 -18.516 1 96.25 101 ARG A O 1
ATOM 825 N N . LYS A 1 102 ? -6.371 -37.375 -19.547 1 96.88 102 LYS A N 1
ATOM 826 C CA . LYS A 1 102 ? -6.328 -38.094 -20.828 1 96.88 102 LYS A CA 1
ATOM 827 C C . LYS A 1 102 ? -4.895 -38.219 -21.344 1 96.88 102 LYS A C 1
ATOM 829 O O . LYS A 1 102 ? -4.508 -39.281 -21.844 1 96.88 102 LYS A O 1
ATOM 834 N N . TYR A 1 103 ? -4.117 -37.188 -21.172 1 96.81 103 TYR A N 1
ATOM 835 C CA . TYR A 1 103 ? -2.775 -37.188 -21.734 1 96.81 103 TYR A CA 1
ATOM 836 C C . TYR A 1 103 ? -1.725 -37.375 -20.641 1 96.81 103 TYR A C 1
ATOM 838 O O . TYR A 1 103 ? -0.525 -37.25 -20.906 1 96.81 103 TYR A O 1
ATOM 846 N N . ASN A 1 104 ? -2.104 -37.656 -19.391 1 96.12 104 ASN A N 1
ATOM 847 C CA . ASN A 1 104 ? -1.226 -37.906 -18.25 1 96.12 104 ASN A CA 1
ATOM 848 C C . ASN A 1 104 ? -0.238 -36.781 -18.047 1 96.12 104 ASN A C 1
ATOM 850 O O . ASN A 1 104 ? 0.969 -37 -17.953 1 96.12 104 ASN A O 1
ATOM 854 N N . ILE A 1 105 ? -0.796 -35.562 -18.016 1 96.06 105 ILE A N 1
ATOM 855 C CA . ILE A 1 105 ? 0.007 -34.375 -17.828 1 96.06 105 ILE A CA 1
ATOM 856 C C . ILE A 1 105 ? -0.095 -33.906 -16.375 1 96.06 105 ILE A C 1
ATOM 858 O O . ILE A 1 105 ? -1.196 -33.75 -15.836 1 96.06 105 ILE A O 1
ATOM 862 N N . ASP A 1 106 ? 1.044 -33.688 -15.727 1 94.06 106 ASP A N 1
ATOM 863 C CA . ASP A 1 106 ? 1.054 -33.156 -14.367 1 94.06 106 ASP A CA 1
ATOM 864 C C . ASP A 1 106 ? 0.888 -31.625 -14.367 1 94.06 106 ASP A C 1
ATOM 866 O O . ASP A 1 106 ? 1.491 -30.938 -15.195 1 94.06 106 ASP A O 1
ATOM 870 N N . TYR A 1 107 ? 0.017 -31.203 -13.539 1 96 107 TYR A N 1
ATOM 871 C CA . TYR A 1 107 ? -0.171 -29.766 -13.391 1 96 107 TYR A CA 1
ATOM 872 C C . TYR A 1 107 ? -0.034 -29.344 -11.93 1 96 107 TYR A C 1
ATOM 874 O O . TYR A 1 107 ? -0.824 -29.766 -11.078 1 96 107 TYR A O 1
ATOM 882 N N . TYR A 1 108 ? 0.993 -28.516 -11.617 1 95.31 108 TYR A N 1
ATOM 883 C CA . TYR A 1 108 ? 1.253 -28.016 -10.273 1 95.31 108 TYR A CA 1
ATOM 884 C C . TYR A 1 108 ? 1.16 -26.5 -10.234 1 95.31 108 TYR A C 1
ATOM 886 O O . TYR A 1 108 ? 1.815 -25.812 -11.016 1 95.31 108 TYR A O 1
ATOM 894 N N . ARG A 1 109 ? 0.379 -26.016 -9.359 1 96.19 109 ARG A N 1
ATOM 895 C CA . ARG A 1 109 ? 0.293 -24.578 -9.062 1 96.19 109 ARG A CA 1
ATOM 896 C C . ARG A 1 109 ? 1.029 -24.25 -7.766 1 96.19 109 ARG A C 1
ATOM 898 O O . ARG A 1 109 ? 0.585 -24.625 -6.68 1 96.19 109 ARG A O 1
ATOM 905 N N . LEU A 1 110 ? 2.08 -23.547 -7.875 1 96.88 110 LEU A N 1
ATOM 906 C CA . LEU A 1 110 ? 2.846 -23.172 -6.688 1 96.88 110 LEU A CA 1
ATOM 907 C C . LEU A 1 110 ? 2.391 -21.828 -6.145 1 96.88 110 LEU A C 1
ATOM 909 O O . LEU A 1 110 ? 2.279 -20.859 -6.895 1 96.88 110 LEU A O 1
ATOM 913 N N . VAL A 1 111 ? 2.057 -21.797 -4.926 1 97.44 111 VAL A N 1
ATOM 914 C CA . VAL A 1 111 ? 1.606 -20.594 -4.238 1 97.44 111 VAL A CA 1
ATOM 915 C C . VAL A 1 111 ? 2.51 -20.312 -3.039 1 97.44 111 VAL A C 1
ATOM 917 O O . VAL A 1 111 ? 2.713 -21.172 -2.189 1 97.44 111 VAL A O 1
ATOM 920 N N . TYR A 1 112 ? 3.039 -19.109 -3.014 1 96.75 112 TYR A N 1
ATOM 921 C CA . TYR A 1 112 ? 3.922 -18.719 -1.919 1 96.75 112 TYR A CA 1
ATOM 922 C C . TYR A 1 112 ? 3.18 -17.875 -0.889 1 96.75 112 TYR A C 1
ATOM 924 O O . TYR A 1 112 ? 2.684 -16.797 -1.204 1 96.75 112 TYR A O 1
ATOM 932 N N . CYS A 1 113 ? 3.02 -18.391 0.282 1 95.88 113 CYS A N 1
ATOM 933 C CA . CYS A 1 113 ? 2.572 -17.703 1.484 1 95.88 113 CYS A CA 1
ATOM 934 C C . CYS A 1 113 ? 1.311 -16.891 1.21 1 95.88 113 CYS A C 1
ATOM 936 O O . CYS A 1 113 ? 0.293 -17.438 0.787 1 95.88 113 CYS A O 1
ATOM 938 N N . PHE A 1 114 ? 1.372 -15.539 1.357 1 95.69 114 PHE A N 1
ATOM 939 C CA . PHE A 1 114 ? 0.167 -14.727 1.224 1 95.69 114 PHE A CA 1
ATOM 940 C C . PHE A 1 114 ? 0.189 -13.93 -0.077 1 95.69 114 PHE A C 1
ATOM 942 O O . PHE A 1 114 ? -0.264 -12.789 -0.119 1 95.69 114 PHE A O 1
ATOM 949 N N . ASP A 1 115 ? 0.743 -14.531 -1.136 1 96.12 115 ASP A N 1
ATOM 950 C CA . ASP A 1 115 ? 0.651 -13.93 -2.465 1 96.12 115 ASP A CA 1
ATOM 951 C C . ASP A 1 115 ? -0.803 -13.68 -2.854 1 96.12 115 ASP A C 1
ATOM 953 O O . ASP A 1 115 ? -1.615 -14.602 -2.883 1 96.12 115 ASP A O 1
ATOM 957 N N . MET A 1 116 ? -1.102 -12.445 -3.16 1 94.81 116 MET A N 1
ATOM 958 C CA . MET A 1 116 ? -2.479 -12.047 -3.439 1 94.81 116 MET A CA 1
ATOM 959 C C . MET A 1 116 ? -2.916 -12.531 -4.816 1 94.81 116 MET A C 1
ATOM 961 O O . MET A 1 116 ? -4.082 -12.875 -5.02 1 94.81 116 MET A O 1
ATOM 965 N N . VAL A 1 117 ? -2.037 -12.664 -5.754 1 94.5 117 VAL A N 1
ATOM 966 C CA . VAL A 1 117 ? -2.35 -12.812 -7.168 1 94.5 117 VAL A CA 1
ATOM 967 C C . VAL A 1 117 ? -3.037 -14.156 -7.406 1 94.5 117 VAL A C 1
ATOM 969 O O . VAL A 1 117 ? -4.07 -14.219 -8.078 1 94.5 117 VAL A O 1
ATOM 972 N N . PRO A 1 118 ? -2.529 -15.211 -6.805 1 96.44 118 PRO A N 1
ATOM 973 C CA . PRO A 1 118 ? -3.217 -16.484 -7.035 1 96.44 118 PRO A CA 1
ATOM 974 C C . PRO A 1 118 ? -4.598 -16.531 -6.383 1 96.44 118 PRO A C 1
ATOM 976 O O . PRO A 1 118 ? -5.324 -17.516 -6.555 1 96.44 118 PRO A O 1
ATOM 979 N N . ARG A 1 119 ? -4.973 -15.602 -5.668 1 94.88 119 ARG A N 1
ATOM 980 C CA . ARG A 1 119 ? -6.238 -15.586 -4.941 1 94.88 119 ARG A CA 1
ATOM 981 C C . ARG A 1 119 ? -7.254 -14.688 -5.633 1 94.88 119 ARG A C 1
ATOM 983 O O . ARG A 1 119 ? -8.336 -14.438 -5.102 1 94.88 119 ARG A O 1
ATOM 990 N N . LEU A 1 120 ? -6.824 -14.188 -6.797 1 91.81 120 LEU A N 1
ATOM 991 C CA . LEU A 1 120 ? -7.672 -13.328 -7.617 1 91.81 120 LEU A CA 1
ATOM 992 C C . LEU A 1 120 ? -7.859 -13.922 -9.008 1 91.81 120 LEU A C 1
ATOM 994 O O . LEU A 1 120 ? -6.984 -14.633 -9.508 1 91.81 120 LEU A O 1
ATOM 998 N N . PRO A 1 121 ? -8.914 -13.562 -9.758 1 90.81 121 PRO A N 1
ATOM 999 C CA . PRO A 1 121 ? -10.141 -12.969 -9.219 1 90.81 121 PRO A CA 1
ATOM 1000 C C . PRO A 1 121 ? -10.789 -13.828 -8.133 1 90.81 121 PRO A C 1
ATOM 1002 O O . PRO A 1 121 ? -10.398 -14.977 -7.941 1 90.81 121 PRO A O 1
ATOM 1005 N N . LEU A 1 122 ? -11.734 -13.273 -7.438 1 89.06 122 LEU A N 1
ATOM 1006 C CA . LEU A 1 122 ? -12.328 -13.93 -6.285 1 89.06 122 LEU A CA 1
ATOM 1007 C C . LEU A 1 122 ? -13.164 -15.133 -6.715 1 89.06 122 LEU A C 1
ATOM 1009 O O . LEU A 1 122 ? -13.82 -15.102 -7.754 1 89.06 122 LEU A O 1
ATOM 1013 N N . ASP A 1 123 ? -12.984 -16.172 -5.949 1 85.94 123 ASP A N 1
ATOM 1014 C CA . ASP A 1 123 ? -13.852 -17.328 -6.086 1 85.94 123 ASP A CA 1
ATOM 1015 C C . ASP A 1 123 ? -15.156 -17.141 -5.316 1 85.94 123 ASP A C 1
ATOM 1017 O O . ASP A 1 123 ? -15.297 -17.625 -4.191 1 85.94 123 ASP A O 1
ATOM 1021 N N . ASP A 1 124 ? -16.047 -16.438 -5.82 1 81.69 124 ASP A N 1
ATOM 1022 C CA . ASP A 1 124 ? -17.344 -16.172 -5.211 1 81.69 124 ASP A CA 1
ATOM 1023 C C . ASP A 1 124 ? -18.453 -16.188 -6.262 1 81.69 124 ASP A C 1
ATOM 1025 O O . ASP A 1 124 ? -18.219 -16.594 -7.406 1 81.69 124 ASP A O 1
ATOM 1029 N N . SER A 1 125 ? -19.609 -16.062 -5.766 1 76.44 125 SER A N 1
ATOM 1030 C CA . SER A 1 125 ? -20.781 -16.219 -6.621 1 76.44 125 SER A CA 1
ATOM 1031 C C . SER A 1 125 ? -20.812 -15.156 -7.719 1 76.44 125 SER A C 1
ATOM 1033 O O . SER A 1 125 ? -21.5 -15.32 -8.727 1 76.44 125 SER A O 1
ATOM 1035 N N . THR A 1 126 ? -20 -14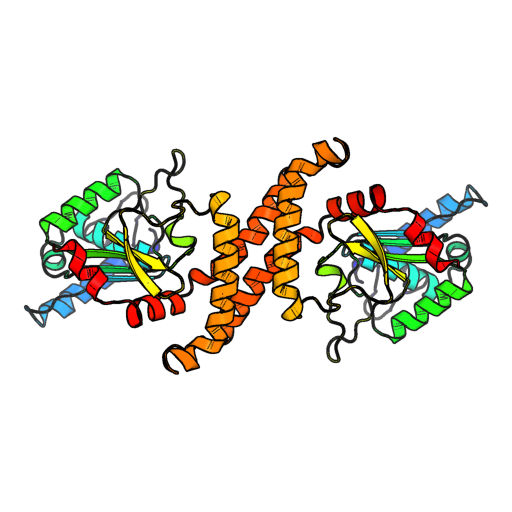.164 -7.566 1 70.38 126 THR A N 1
ATOM 1036 C CA . THR A 1 126 ? -20 -13.07 -8.531 1 70.38 126 THR A CA 1
ATOM 1037 C C . THR A 1 126 ? -19.016 -13.352 -9.664 1 70.38 126 THR A C 1
ATOM 1039 O O . THR A 1 126 ? -19.344 -13.18 -10.836 1 70.38 126 THR A O 1
ATOM 1042 N N . PHE A 1 127 ? -17.859 -13.766 -9.391 1 76.31 127 PHE A N 1
ATOM 1043 C CA . PHE A 1 127 ? -16.812 -13.898 -10.391 1 76.31 127 PHE A CA 1
ATOM 1044 C C . PHE A 1 127 ? -16.703 -15.344 -10.875 1 76.31 127 PHE A C 1
ATOM 1046 O O . PHE A 1 127 ? -16.328 -15.594 -12.016 1 76.31 127 PHE A O 1
ATOM 1053 N N . LEU A 1 128 ? -16.906 -16.328 -10.078 1 79.44 128 LEU A N 1
ATOM 1054 C CA . LEU A 1 128 ? -17.047 -17.75 -10.359 1 79.44 128 LEU A CA 1
ATOM 1055 C C . LEU A 1 128 ? -15.727 -18.344 -10.836 1 79.44 128 LEU A C 1
ATOM 1057 O O . LEU A 1 128 ? -15.711 -19.375 -11.5 1 79.44 128 LEU A O 1
ATOM 1061 N N . PHE A 1 129 ? -14.641 -17.656 -10.633 1 86.38 129 PHE A N 1
ATOM 1062 C CA . PHE A 1 129 ? -13.352 -18.219 -11.023 1 86.38 129 PHE A CA 1
ATOM 1063 C C . PHE A 1 129 ? -12.898 -19.281 -10.031 1 86.38 129 PHE A C 1
ATOM 1065 O O . PHE A 1 129 ? -13.109 -19.141 -8.828 1 86.38 129 PHE A O 1
ATOM 1072 N N . LYS A 1 130 ? -12.281 -20.297 -10.609 1 89.56 130 LYS A N 1
ATOM 1073 C CA . LYS A 1 130 ? -11.836 -21.406 -9.773 1 89.56 130 LYS A CA 1
ATOM 1074 C C . LYS A 1 130 ? -10.445 -21.891 -10.188 1 89.56 130 LYS A C 1
ATOM 1076 O O . LYS A 1 130 ? -10.055 -21.75 -11.352 1 89.56 130 LYS A O 1
ATOM 1081 N N . HIS A 1 131 ? -9.75 -22.359 -9.18 1 92.19 131 HIS A N 1
ATOM 1082 C CA . HIS A 1 131 ? -8.5 -23.047 -9.484 1 92.19 131 HIS A CA 1
ATOM 1083 C C . HIS A 1 131 ? -8.75 -24.531 -9.742 1 92.19 131 HIS A C 1
ATOM 1085 O O . HIS A 1 131 ? -9.781 -25.078 -9.336 1 92.19 131 HIS A O 1
ATOM 1091 N N . PHE A 1 132 ? -7.906 -25.078 -10.539 1 91.19 132 PHE A N 1
ATOM 1092 C CA . PHE A 1 132 ? -7.797 -26.516 -10.688 1 91.19 132 PHE A CA 1
ATOM 1093 C C . PHE A 1 132 ? -6.336 -26.953 -10.648 1 91.19 132 PHE A C 1
ATOM 1095 O O . PHE A 1 132 ? -5.438 -26.125 -10.523 1 91.19 132 PHE A O 1
ATOM 1102 N N . GLY A 1 133 ? -6.074 -28.312 -10.648 1 91.06 133 GLY A N 1
ATOM 1103 C CA . GLY A 1 133 ? -4.711 -28.797 -10.531 1 91.06 133 GLY A CA 1
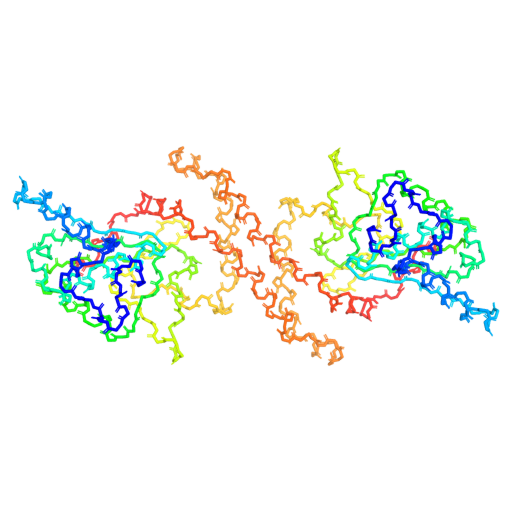ATOM 1104 C C . GLY A 1 133 ? -4.234 -28.922 -9.094 1 91.06 133 GLY A C 1
ATOM 1105 O O . GLY A 1 133 ? -4.977 -28.609 -8.164 1 91.06 133 GLY A O 1
ATOM 1106 N N . THR A 1 134 ? -3.049 -29.359 -8.898 1 93.56 134 THR A N 1
ATOM 1107 C CA . THR A 1 134 ? -2.482 -29.578 -7.57 1 93.56 134 THR A CA 1
ATOM 1108 C C . THR A 1 134 ? -1.84 -28.297 -7.039 1 93.56 134 THR A C 1
ATOM 1110 O O . THR A 1 134 ? -0.993 -27.703 -7.707 1 93.56 134 THR A O 1
ATOM 1113 N N . CYS A 1 135 ? -2.244 -27.906 -5.871 1 95.5 135 CYS A N 1
ATOM 1114 C CA . CYS A 1 135 ? -1.676 -26.719 -5.242 1 95.5 135 CYS A CA 1
ATOM 1115 C C . CYS A 1 135 ? -0.489 -27.078 -4.359 1 95.5 135 CYS A C 1
ATOM 1117 O O . CYS A 1 135 ? -0.629 -27.859 -3.418 1 95.5 135 CYS A O 1
ATOM 1119 N N . VAL A 1 136 ? 0.592 -26.609 -4.691 1 95.88 136 VAL A N 1
ATOM 1120 C CA . VAL A 1 136 ? 1.771 -26.703 -3.838 1 95.88 136 VAL A CA 1
ATOM 1121 C C . VAL A 1 136 ? 1.987 -25.391 -3.098 1 95.88 136 VAL A C 1
ATOM 1123 O O . VAL A 1 136 ? 2.447 -24.406 -3.686 1 95.88 136 VAL A O 1
ATOM 1126 N N . TYR A 1 137 ? 1.711 -25.391 -1.837 1 96.31 137 TYR A N 1
ATOM 1127 C CA . TYR A 1 137 ? 1.771 -24.188 -1.013 1 96.31 137 TYR A CA 1
ATOM 1128 C C . TYR A 1 137 ? 3.061 -24.141 -0.204 1 96.31 137 TYR A C 1
ATOM 1130 O O . TYR A 1 137 ? 3.432 -25.125 0.439 1 96.31 137 TYR A O 1
ATOM 1138 N N . TYR A 1 138 ? 3.773 -22.984 -0.267 1 96.19 138 TYR A N 1
ATOM 1139 C CA . TYR A 1 138 ? 4.961 -22.75 0.544 1 96.19 138 TYR A CA 1
ATOM 1140 C C . TYR A 1 138 ? 4.719 -21.641 1.561 1 96.19 138 TYR A C 1
ATOM 1142 O O . TYR A 1 138 ? 4.184 -20.594 1.218 1 96.19 138 TYR A O 1
ATOM 1150 N N . ASN A 1 139 ? 5.082 -21.891 2.801 1 95.44 139 ASN A N 1
ATOM 1151 C CA . ASN A 1 139 ? 5.02 -20.828 3.795 1 95.44 139 ASN A CA 1
ATOM 1152 C C . ASN A 1 139 ? 6.285 -19.969 3.785 1 95.44 139 ASN A C 1
ATOM 1154 O O . ASN A 1 139 ? 7.152 -20.156 2.932 1 95.44 139 ASN A O 1
ATOM 1158 N N . SER A 1 140 ? 6.387 -19 4.676 1 94.69 140 SER A N 1
ATOM 1159 C CA . SER A 1 140 ? 7.488 -18.047 4.676 1 94.69 140 SER A CA 1
ATOM 1160 C C . SER A 1 140 ? 8.781 -18.703 5.152 1 94.69 140 SER A C 1
ATOM 1162 O O . SER A 1 140 ? 9.859 -18.125 5.012 1 94.69 140 SER A O 1
ATOM 1164 N N . PHE A 1 141 ? 8.75 -19.891 5.688 1 94.25 141 PHE A N 1
ATOM 1165 C CA . PHE A 1 141 ? 9.945 -20.641 6.047 1 94.25 141 PHE A CA 1
ATOM 1166 C C . PHE A 1 141 ? 10.32 -21.609 4.938 1 94.25 141 PHE A C 1
ATOM 1168 O O . PHE A 1 141 ? 11.18 -22.484 5.129 1 94.25 141 PHE A O 1
ATOM 1175 N N . TYR A 1 142 ? 9.594 -21.594 3.816 1 93.12 142 TYR A N 1
ATOM 1176 C CA . TYR A 1 142 ? 9.828 -22.344 2.59 1 93.12 142 TYR A CA 1
ATOM 1177 C C . TYR A 1 142 ? 9.508 -23.828 2.783 1 93.12 142 TYR A C 1
ATOM 1179 O O . TYR A 1 142 ? 10.07 -24.688 2.102 1 93.12 142 TYR A O 1
ATOM 1187 N N . GLN A 1 143 ? 8.664 -24.078 3.803 1 93.81 143 GLN A N 1
ATOM 1188 C CA . GLN A 1 143 ? 8.109 -25.422 3.93 1 93.81 143 GLN A CA 1
ATOM 1189 C C . GLN A 1 143 ? 6.926 -25.609 2.986 1 93.81 143 GLN A C 1
ATOM 1191 O O . GLN A 1 143 ? 6.023 -24.766 2.93 1 93.81 143 GLN A O 1
ATOM 1196 N N . GLY A 1 144 ? 6.984 -26.734 2.221 1 93.81 144 GLY A N 1
ATOM 1197 C CA . GLY A 1 144 ? 5.973 -27 1.21 1 93.81 144 GLY A CA 1
ATOM 1198 C C . GLY A 1 144 ? 4.949 -28.031 1.635 1 93.81 144 GLY A C 1
ATOM 1199 O O . GLY A 1 144 ? 5.277 -28.969 2.367 1 93.81 144 GLY A O 1
ATOM 1200 N N . LYS A 1 145 ? 3.73 -27.828 1.231 1 94.19 145 LYS A N 1
ATOM 1201 C CA . LYS A 1 145 ? 2.65 -28.781 1.439 1 94.19 145 LYS A CA 1
ATOM 1202 C C . LYS A 1 145 ? 1.699 -28.797 0.246 1 94.19 145 LYS A C 1
ATOM 1204 O O . LYS A 1 145 ? 1.463 -27.766 -0.386 1 94.19 145 LYS A O 1
ATOM 1209 N N . ILE A 1 146 ? 1.218 -29.953 -0.06 1 94.44 146 ILE A N 1
ATOM 1210 C CA . ILE A 1 146 ? 0.18 -30.078 -1.077 1 94.44 146 ILE A CA 1
ATOM 1211 C C . ILE A 1 146 ? -1.189 -29.812 -0.453 1 94.44 146 ILE A C 1
ATOM 1213 O O . ILE A 1 146 ? -1.526 -30.391 0.583 1 94.44 146 ILE A O 1
ATOM 1217 N N . LEU A 1 147 ? -1.883 -28.875 -1.049 1 93 147 LEU A N 1
ATOM 1218 C CA . LEU A 1 147 ? -3.217 -28.516 -0.574 1 93 147 LEU A CA 1
ATOM 1219 C C . LEU A 1 147 ? -4.219 -28.516 -1.723 1 93 147 LEU A C 1
ATOM 1221 O O . LEU A 1 147 ? -3.832 -28.453 -2.891 1 93 147 LEU A O 1
ATOM 1225 N N . ALA A 1 148 ? -5.48 -28.719 -1.323 1 88.69 148 ALA A N 1
ATOM 1226 C CA . ALA A 1 148 ? -6.523 -28.531 -2.328 1 88.69 148 ALA A CA 1
ATOM 1227 C C . ALA A 1 148 ? -6.586 -27.078 -2.791 1 88.69 148 ALA A C 1
ATOM 1229 O O . ALA A 1 148 ? -6.715 -26.812 -3.986 1 88.69 148 ALA A O 1
ATOM 1230 N N . GLU A 1 149 ? -6.5 -26.188 -1.778 1 91.31 149 GLU A N 1
ATOM 1231 C CA . GLU A 1 149 ? -6.469 -24.734 -2.018 1 91.31 149 GLU A CA 1
ATOM 1232 C C . GLU A 1 149 ? -5.602 -24.031 -0.983 1 91.31 149 GLU A C 1
ATOM 1234 O O . GLU A 1 149 ? -5.5 -24.469 0.161 1 91.31 149 GLU A O 1
ATOM 1239 N N . GLU A 1 150 ? -4.992 -22.938 -1.407 1 93 150 GLU A N 1
ATOM 1240 C CA . GLU A 1 150 ? -4.148 -22.188 -0.483 1 93 150 GLU A CA 1
ATOM 1241 C C . GLU A 1 150 ? -4.98 -21.547 0.621 1 93 150 GLU A C 1
ATOM 1243 O O . GLU A 1 150 ? -6.16 -21.25 0.427 1 93 150 GLU A O 1
ATOM 1248 N N . PRO A 1 151 ? -4.355 -21.359 1.823 1 92.56 151 PRO A N 1
ATOM 1249 C CA . PRO A 1 151 ? -5.066 -20.641 2.891 1 92.56 151 PRO A CA 1
ATOM 1250 C C . PRO A 1 151 ? -5.5 -19.25 2.477 1 92.56 151 PRO A C 1
ATOM 1252 O O . PRO A 1 151 ? -4.828 -18.594 1.668 1 92.56 151 PRO A O 1
ATOM 1255 N N . ASP A 1 152 ? -6.676 -18.812 3.1 1 92.69 152 ASP A N 1
ATOM 1256 C CA . ASP A 1 152 ? -7.227 -17.5 2.756 1 92.69 152 ASP A CA 1
ATOM 1257 C C . ASP A 1 152 ? -7.445 -17.375 1.251 1 92.69 152 ASP A C 1
ATOM 1259 O O . ASP A 1 152 ? -6.938 -16.453 0.619 1 92.69 152 ASP A O 1
ATOM 1263 N N . LYS A 1 153 ? -8.242 -18.234 0.694 1 91.81 153 LYS A N 1
ATOM 1264 C CA . LYS A 1 153 ? -8.391 -18.469 -0.74 1 91.81 153 LYS A CA 1
ATOM 1265 C C . LYS A 1 153 ? -8.727 -17.172 -1.476 1 91.81 153 LYS A C 1
ATOM 1267 O O . LYS A 1 153 ? -8.375 -17.016 -2.645 1 91.81 153 LYS A O 1
ATOM 1272 N N . ASN A 1 154 ? -9.406 -16.281 -0.747 1 90.25 154 ASN A N 1
ATOM 1273 C CA . ASN A 1 154 ? -9.805 -15.062 -1.434 1 90.25 154 ASN A CA 1
ATOM 1274 C C . ASN A 1 154 ? -9.047 -13.852 -0.912 1 90.25 154 ASN A C 1
ATOM 1276 O O . ASN A 1 154 ? -9.391 -12.711 -1.235 1 90.25 154 ASN A O 1
ATOM 1280 N N . TYR A 1 155 ? -8.109 -13.977 -0.089 1 91.44 155 TYR A N 1
ATOM 1281 C CA . TYR A 1 155 ? -7.086 -13.031 0.351 1 91.44 155 TYR A CA 1
ATOM 1282 C C . TYR A 1 155 ? -7.629 -12.102 1.428 1 91.44 155 TYR A C 1
ATOM 1284 O O . TYR A 1 155 ? -6.875 -11.602 2.264 1 91.44 155 TYR A O 1
ATOM 1292 N N . PHE A 1 156 ? -8.922 -11.859 1.6 1 87 156 PHE A N 1
ATOM 1293 C CA . PHE A 1 156 ? -9.422 -10.688 2.297 1 87 156 PHE A CA 1
ATOM 1294 C C . PHE A 1 156 ? -10.094 -11.078 3.609 1 87 156 PHE A C 1
ATOM 1296 O O . PHE A 1 156 ? -10.867 -10.297 4.176 1 87 156 PHE A O 1
ATOM 1303 N N . SER A 1 157 ? -9.844 -12.273 3.971 1 88.62 157 SER A N 1
ATOM 1304 C CA . SER A 1 157 ? -10.375 -12.656 5.273 1 88.62 157 SER A CA 1
ATOM 1305 C C . SER A 1 157 ? -9.695 -11.883 6.398 1 88.62 157 SER A C 1
ATOM 1307 O O . SER A 1 157 ? -8.469 -11.859 6.484 1 88.62 157 SER A O 1
ATOM 1309 N N . LEU A 1 158 ? -10.445 -11.281 7.285 1 85.12 158 LEU A N 1
ATOM 1310 C CA . LEU A 1 158 ? -9.93 -10.461 8.375 1 85.12 158 LEU A CA 1
ATOM 1311 C C . LEU A 1 158 ? -9.141 -11.312 9.367 1 85.12 158 LEU A C 1
ATOM 1313 O O . LEU A 1 158 ? -8.203 -10.828 10 1 85.12 158 LEU A O 1
ATOM 1317 N N . ARG A 1 159 ? -9.492 -12.578 9.422 1 88.88 159 ARG A N 1
ATOM 1318 C CA . ARG A 1 159 ? -8.797 -13.461 10.352 1 88.88 159 ARG A CA 1
ATOM 1319 C C . ARG A 1 159 ? -7.332 -13.609 9.977 1 88.88 159 ARG A C 1
ATOM 1321 O O . ARG A 1 159 ? -6.5 -13.961 10.82 1 88.88 159 ARG A O 1
ATOM 1328 N N . TRP A 1 160 ? -7.059 -13.336 8.695 1 92.38 160 TRP A N 1
ATOM 1329 C CA . TRP A 1 160 ? -5.699 -13.562 8.219 1 92.38 160 TRP A CA 1
ATOM 1330 C C . TRP A 1 160 ? -4.898 -12.266 8.211 1 92.38 160 TRP A C 1
ATOM 1332 O O . TRP A 1 160 ? -3.715 -12.258 7.863 1 92.38 160 TRP A O 1
ATOM 1342 N N . LEU A 1 161 ? -5.516 -11.188 8.625 1 90.31 161 LEU A N 1
ATOM 1343 C CA . LEU A 1 161 ? -4.859 -9.883 8.539 1 90.31 161 LEU A CA 1
ATOM 1344 C C . LEU A 1 161 ? -3.602 -9.859 9.406 1 90.31 161 LEU A C 1
ATOM 1346 O O . LEU A 1 161 ? -2.52 -9.516 8.922 1 90.31 161 LEU A O 1
ATOM 1350 N N . ILE A 1 162 ? -3.771 -10.234 10.633 1 89.12 162 ILE A N 1
ATOM 1351 C CA . ILE A 1 162 ? -2.648 -10.188 11.562 1 89.12 162 ILE A CA 1
ATOM 1352 C C . ILE A 1 162 ? -1.57 -11.172 11.117 1 89.12 162 ILE A C 1
ATOM 1354 O O . ILE A 1 162 ? -0.397 -10.805 11 1 89.12 162 ILE A O 1
ATOM 1358 N N . PRO A 1 163 ? -1.929 -12.445 10.797 1 91.88 163 PRO A N 1
ATOM 1359 C CA . PRO A 1 163 ? -0.92 -13.367 10.266 1 91.88 163 PRO A CA 1
ATOM 1360 C C . PRO A 1 163 ? -0.191 -12.805 9.047 1 91.88 163 PRO A C 1
ATOM 1362 O O . PRO A 1 163 ? 1.021 -12.992 8.906 1 91.88 163 PRO A O 1
ATOM 1365 N N . LYS A 1 164 ? -0.86 -12.188 8.164 1 94 164 LYS A N 1
ATOM 1366 C CA . LYS A 1 164 ? -0.252 -11.594 6.977 1 94 164 LYS A CA 1
ATOM 1367 C C . LYS A 1 164 ? 0.804 -10.562 7.359 1 94 164 LYS A C 1
ATOM 1369 O O . LYS A 1 164 ? 1.896 -10.539 6.789 1 94 164 LYS A O 1
ATOM 1374 N N . ILE A 1 165 ? 0.454 -9.742 8.289 1 92.12 165 ILE A N 1
ATOM 1375 C CA . ILE A 1 165 ? 1.357 -8.68 8.719 1 92.12 165 ILE A CA 1
ATOM 1376 C C . ILE A 1 165 ? 2.582 -9.289 9.398 1 92.12 165 ILE A C 1
ATOM 1378 O O . ILE A 1 165 ? 3.717 -8.906 9.109 1 92.12 165 ILE A O 1
ATOM 1382 N N . ILE A 1 166 ? 2.309 -10.195 10.32 1 92.56 166 ILE A N 1
ATOM 1383 C CA . ILE A 1 166 ? 3.404 -10.852 11.023 1 92.56 166 ILE A CA 1
ATOM 1384 C C . ILE A 1 166 ? 4.336 -11.523 10.023 1 92.56 166 ILE A C 1
ATOM 1386 O O . ILE A 1 166 ? 5.559 -11.43 10.141 1 92.56 166 ILE A O 1
ATOM 1390 N N . ASN A 1 167 ? 3.73 -12.156 9.055 1 94.88 167 ASN A N 1
ATOM 1391 C CA . ASN A 1 167 ? 4.52 -12.797 8.008 1 94.88 167 ASN A CA 1
ATOM 1392 C C . ASN A 1 167 ? 5.332 -11.781 7.215 1 94.88 167 ASN A C 1
ATOM 1394 O O . ASN A 1 167 ? 6.5 -12.023 6.895 1 94.88 167 ASN A O 1
ATOM 1398 N N . ALA A 1 168 ? 4.727 -10.727 6.895 1 94.44 168 ALA A N 1
ATOM 1399 C CA . ALA A 1 168 ? 5.414 -9.68 6.145 1 94.44 168 ALA A CA 1
ATOM 1400 C C . ALA A 1 168 ? 6.625 -9.156 6.914 1 94.44 168 ALA A C 1
ATOM 1402 O O . ALA A 1 168 ? 7.688 -8.93 6.332 1 94.44 168 ALA A O 1
ATOM 1403 N N . ILE A 1 169 ? 6.465 -8.914 8.18 1 92.94 169 ILE A N 1
ATOM 1404 C CA . ILE A 1 169 ? 7.566 -8.469 9.031 1 92.94 169 ILE A CA 1
ATOM 1405 C C . ILE A 1 169 ? 8.672 -9.523 9.031 1 92.94 169 ILE A C 1
ATOM 1407 O O . ILE A 1 169 ? 9.852 -9.195 8.867 1 92.94 169 ILE A O 1
ATOM 1411 N N . TRP A 1 170 ? 8.281 -10.727 9.188 1 95.06 170 TRP A N 1
ATOM 1412 C CA . TRP A 1 170 ? 9.242 -11.82 9.172 1 95.06 170 TRP A CA 1
ATOM 1413 C C . TRP A 1 170 ? 10 -11.852 7.848 1 95.06 170 TRP A C 1
ATOM 1415 O O . TRP A 1 170 ? 11.227 -12.016 7.828 1 95.06 170 TRP A O 1
ATOM 1425 N N . GLU A 1 171 ? 9.328 -11.766 6.758 1 95.81 171 GLU A N 1
ATOM 1426 C CA . GLU A 1 171 ? 9.953 -11.805 5.438 1 95.81 171 GLU A CA 1
ATOM 1427 C C . GLU A 1 171 ? 10.961 -10.672 5.27 1 95.81 171 GLU A C 1
ATOM 1429 O O . GLU A 1 171 ? 11.992 -10.844 4.621 1 95.81 171 GLU A O 1
ATOM 1434 N N . LEU A 1 172 ? 10.609 -9.523 5.832 1 94 172 LEU A N 1
ATOM 1435 C CA . LEU A 1 172 ? 11.57 -8.422 5.785 1 94 172 LEU A CA 1
ATOM 1436 C C . LEU A 1 172 ? 12.828 -8.766 6.57 1 94 172 LEU A C 1
ATOM 1438 O O . LEU A 1 172 ? 13.945 -8.578 6.078 1 94 172 LEU A O 1
ATOM 1442 N N . ILE A 1 173 ? 12.688 -9.258 7.805 1 94.38 173 ILE A N 1
ATOM 1443 C CA . ILE A 1 173 ? 13.82 -9.648 8.633 1 94.38 173 ILE A CA 1
ATOM 1444 C C . ILE A 1 173 ? 14.648 -10.711 7.91 1 94.38 173 ILE A C 1
ATOM 1446 O O . ILE A 1 173 ? 15.867 -10.594 7.816 1 94.38 173 ILE A O 1
ATOM 1450 N N . ARG A 1 174 ? 13.977 -11.695 7.352 1 95.38 174 ARG A N 1
ATOM 1451 C CA . ARG A 1 174 ? 14.641 -12.781 6.648 1 95.38 174 ARG A CA 1
ATOM 1452 C C . ARG A 1 174 ? 15.438 -12.258 5.457 1 95.38 174 ARG A C 1
ATOM 1454 O O . ARG A 1 174 ? 16.516 -12.773 5.148 1 95.38 174 ARG A O 1
ATOM 1461 N N . SER A 1 175 ? 14.914 -11.289 4.797 1 93.94 175 SER A N 1
ATOM 1462 C CA . SER A 1 175 ? 15.562 -10.742 3.611 1 93.94 175 SER A CA 1
ATOM 1463 C C . SER A 1 175 ? 16.984 -10.266 3.934 1 93.94 175 SER A C 1
ATOM 1465 O O . SER A 1 175 ? 17.844 -10.25 3.059 1 93.94 175 SER A O 1
ATOM 1467 N N . PHE A 1 176 ? 17.266 -9.969 5.188 1 93.94 176 PHE A N 1
ATOM 1468 C CA . PHE A 1 176 ? 18.578 -9.477 5.566 1 93.94 176 PHE A CA 1
ATOM 1469 C C . PHE A 1 176 ? 19.469 -10.609 6.059 1 93.94 176 PHE A C 1
ATOM 1471 O O . PHE A 1 176 ? 20.688 -10.477 6.094 1 93.94 176 PHE A O 1
ATOM 1478 N N . ILE A 1 177 ? 18.875 -11.734 6.434 1 95.5 177 ILE A N 1
ATOM 1479 C CA . ILE A 1 177 ? 19.703 -12.727 7.113 1 95.5 177 ILE A CA 1
ATOM 1480 C C . ILE A 1 177 ? 19.812 -13.992 6.258 1 95.5 177 ILE A C 1
ATOM 1482 O O . ILE A 1 177 ? 20.656 -14.852 6.512 1 95.5 177 ILE A O 1
ATOM 1486 N N . ILE A 1 178 ? 19 -14.133 5.223 1 94.81 178 ILE A N 1
ATOM 1487 C CA . ILE A 1 178 ? 18.875 -15.391 4.484 1 94.81 178 ILE A CA 1
ATOM 1488 C C . ILE A 1 178 ? 20.203 -15.727 3.818 1 94.81 178 ILE A C 1
ATOM 1490 O O . ILE A 1 178 ? 20.578 -16.891 3.709 1 94.81 178 ILE A O 1
ATOM 1494 N N . SER A 1 179 ? 20.969 -14.758 3.375 1 94.12 179 SER A N 1
ATOM 1495 C CA . SER A 1 179 ? 22.266 -15.023 2.744 1 94.12 179 SER A CA 1
ATOM 1496 C C . SER A 1 179 ? 23.234 -15.68 3.719 1 94.12 179 SER A C 1
ATOM 1498 O O . SER A 1 179 ? 24.062 -16.5 3.318 1 94.12 179 SER A O 1
ATOM 1500 N N . TYR A 1 180 ? 23.078 -15.43 5.008 1 95.56 180 TYR A N 1
ATOM 1501 C CA . TYR A 1 180 ? 23.953 -15.969 6.043 1 95.56 180 TYR A CA 1
ATOM 1502 C C . TYR A 1 180 ? 23.469 -17.344 6.508 1 95.56 180 TYR A C 1
ATOM 1504 O O . TYR A 1 180 ? 24.281 -18.188 6.891 1 95.56 180 TYR A O 1
ATOM 1512 N N . THR A 1 181 ? 22.219 -17.547 6.453 1 94.19 181 THR A N 1
ATOM 1513 C CA . THR A 1 181 ? 21.656 -18.781 7.008 1 94.19 181 THR A CA 1
ATOM 1514 C C . THR A 1 181 ? 21.547 -19.859 5.93 1 94.19 181 THR A C 1
ATOM 1516 O O . THR A 1 181 ? 21.625 -21.047 6.227 1 94.19 181 THR A O 1
ATOM 1519 N N . ARG A 1 182 ? 21.297 -19.438 4.668 1 94.12 182 ARG A N 1
ATOM 1520 C CA . ARG A 1 182 ? 21.016 -20.422 3.623 1 94.12 182 ARG A CA 1
ATOM 1521 C C . ARG A 1 182 ? 22.047 -20.328 2.498 1 94.12 182 ARG A C 1
ATOM 1523 O O . ARG A 1 182 ? 22.141 -21.219 1.653 1 94.12 182 ARG A O 1
ATOM 1530 N N . GLY A 1 183 ? 22.812 -19.188 2.479 1 93.88 183 GLY A N 1
ATOM 1531 C CA . GLY A 1 183 ? 23.828 -19.031 1.458 1 93.88 183 GLY A CA 1
ATOM 1532 C C . GLY A 1 183 ? 23.625 -17.812 0.5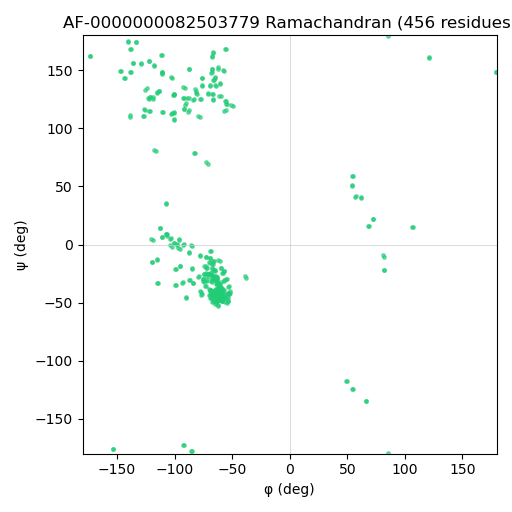86 1 93.88 183 GLY A C 1
ATOM 1533 O O . GLY A 1 183 ? 22.5 -17.312 0.459 1 93.88 183 GLY A O 1
ATOM 1534 N N . ALA A 1 184 ? 24.641 -17.375 -0.076 1 93.56 184 ALA A N 1
ATOM 1535 C CA . ALA A 1 184 ? 24.656 -16.141 -0.856 1 93.56 184 ALA A CA 1
ATOM 1536 C C . ALA A 1 184 ? 23.766 -16.25 -2.09 1 93.56 184 ALA A C 1
ATOM 1538 O O . ALA A 1 184 ? 23.234 -15.25 -2.574 1 93.56 184 ALA A O 1
ATOM 1539 N N . ASP A 1 185 ? 23.562 -17.469 -2.535 1 93.44 185 ASP A N 1
ATOM 1540 C CA . ASP A 1 185 ? 22.766 -17.703 -3.734 1 93.44 185 ASP A CA 1
ATOM 1541 C C . ASP A 1 185 ? 21.297 -17.328 -3.492 1 93.44 185 ASP A C 1
ATOM 1543 O O . ASP A 1 185 ? 20.531 -17.156 -4.441 1 93.44 185 ASP A O 1
ATOM 1547 N N . TYR A 1 186 ? 20.875 -17.188 -2.309 1 93.06 186 TYR A N 1
ATOM 1548 C CA . TYR A 1 186 ? 19.469 -16.938 -1.969 1 93.06 186 TYR A CA 1
ATOM 1549 C C . TYR A 1 186 ? 19.266 -15.5 -1.524 1 93.06 186 TYR A C 1
ATOM 1551 O O . TYR A 1 186 ? 18.188 -15.141 -1.058 1 93.06 186 TYR A O 1
ATOM 1559 N N . GLU A 1 187 ? 20.281 -14.695 -1.691 1 93.69 187 GLU A N 1
ATOM 1560 C CA . GLU A 1 187 ? 20.219 -13.297 -1.277 1 93.69 187 GLU A CA 1
ATOM 1561 C C . GLU A 1 187 ? 19.109 -12.547 -2.016 1 93.69 187 GLU A C 1
ATOM 1563 O O . GLU A 1 187 ? 18.922 -12.742 -3.219 1 93.69 187 GLU A O 1
ATOM 1568 N N . GLU A 1 188 ? 18.391 -11.711 -1.288 1 92.75 188 GLU A N 1
ATOM 1569 C CA . GLU A 1 188 ? 17.359 -10.867 -1.891 1 92.75 188 GLU A CA 1
ATOM 1570 C C . GLU A 1 188 ? 17.938 -9.516 -2.309 1 92.75 188 GLU A C 1
ATOM 1572 O O . GLU A 1 188 ? 18.75 -8.922 -1.587 1 92.75 188 GLU A O 1
ATOM 1577 N N . GLY A 1 189 ? 17.594 -9.086 -3.486 1 90.25 189 GLY A N 1
ATOM 1578 C CA . GLY A 1 189 ? 18.062 -7.809 -3.996 1 90.25 189 GLY A CA 1
ATOM 1579 C C . GLY A 1 189 ? 17.5 -6.621 -3.234 1 90.25 189 GLY A C 1
ATOM 1580 O O . GLY A 1 189 ? 16.516 -6.75 -2.51 1 90.25 189 GLY A O 1
ATOM 1581 N N . GLY A 1 190 ? 18.156 -5.473 -3.377 1 91.56 190 GLY A N 1
ATOM 1582 C CA . GLY A 1 190 ? 17.734 -4.25 -2.711 1 91.56 190 GLY A CA 1
ATOM 1583 C C . GLY A 1 190 ? 16.344 -3.812 -3.096 1 91.56 190 GLY A C 1
ATOM 1584 O O . GLY A 1 190 ? 15.602 -3.275 -2.266 1 91.56 190 GLY A O 1
ATOM 1585 N N . LEU A 1 191 ? 15.953 -4.07 -4.285 1 91.56 191 LEU A N 1
ATOM 1586 C CA . LEU A 1 191 ? 14.633 -3.67 -4.77 1 91.56 191 LEU A CA 1
ATOM 1587 C C . LEU A 1 191 ? 13.531 -4.398 -4.008 1 91.56 191 LEU A C 1
ATOM 1589 O O . LEU A 1 191 ? 12.547 -3.783 -3.59 1 91.56 191 LEU A O 1
ATOM 1593 N N . LEU A 1 192 ? 13.664 -5.727 -3.936 1 94.06 192 LEU A N 1
ATOM 1594 C CA . LEU A 1 192 ? 12.648 -6.473 -3.201 1 94.06 192 LEU A CA 1
ATOM 1595 C C . LEU A 1 192 ? 12.578 -6.016 -1.747 1 94.06 192 LEU A C 1
ATOM 1597 O O . LEU A 1 192 ? 11.492 -5.898 -1.178 1 94.06 192 LEU A O 1
ATOM 1601 N N . ARG A 1 193 ? 13.711 -5.762 -1.118 1 93.44 193 ARG A N 1
ATOM 1602 C CA . ARG A 1 193 ? 13.734 -5.254 0.249 1 93.44 193 ARG A CA 1
ATOM 1603 C C . ARG A 1 193 ? 13 -3.92 0.35 1 93.44 193 ARG A C 1
ATOM 1605 O O . ARG A 1 193 ? 12.234 -3.697 1.289 1 93.44 193 ARG A O 1
ATOM 1612 N N . LEU A 1 194 ? 13.297 -3.092 -0.579 1 92.44 194 LEU A N 1
ATOM 1613 C CA . LEU A 1 194 ? 12.617 -1.801 -0.606 1 92.44 194 LEU A CA 1
ATOM 1614 C C . LEU A 1 194 ? 11.109 -1.982 -0.728 1 92.44 194 LEU A C 1
ATOM 1616 O O . LEU A 1 194 ? 10.344 -1.311 -0.035 1 92.44 194 LEU A O 1
ATOM 1620 N N . LEU A 1 195 ? 10.656 -2.838 -1.56 1 93.19 195 LEU A N 1
ATOM 1621 C CA . LEU A 1 195 ? 9.227 -3.096 -1.74 1 93.19 195 LEU A CA 1
ATOM 1622 C C . LEU A 1 195 ? 8.602 -3.621 -0.452 1 93.19 195 LEU A C 1
ATOM 1624 O O . LEU A 1 195 ? 7.465 -3.279 -0.126 1 93.19 195 LEU A O 1
ATOM 1628 N N . ARG A 1 196 ? 9.367 -4.453 0.213 1 94.62 196 ARG A N 1
ATOM 1629 C CA . ARG A 1 196 ? 8.859 -4.98 1.479 1 94.62 196 ARG A CA 1
ATOM 1630 C C . ARG A 1 196 ? 8.688 -3.863 2.502 1 94.62 196 ARG A C 1
ATOM 1632 O O . ARG A 1 196 ? 7.684 -3.826 3.221 1 94.62 196 ARG A O 1
ATOM 1639 N N . VAL A 1 197 ? 9.672 -2.965 2.586 1 92.38 197 VAL A N 1
ATOM 1640 C CA . VAL A 1 197 ? 9.578 -1.828 3.498 1 92.38 197 VAL A CA 1
ATOM 1641 C C . VAL A 1 197 ? 8.383 -0.958 3.127 1 92.38 197 VAL A C 1
ATOM 1643 O O . VAL A 1 197 ? 7.574 -0.605 3.986 1 92.38 197 VAL A O 1
ATOM 1646 N N . ILE A 1 198 ? 8.219 -0.65 1.896 1 91.19 198 ILE A N 1
ATOM 1647 C CA . ILE A 1 198 ? 7.121 0.183 1.414 1 91.19 198 ILE A CA 1
ATOM 1648 C C . ILE A 1 198 ? 5.785 -0.489 1.728 1 91.19 198 ILE A C 1
ATOM 1650 O O . ILE A 1 198 ? 4.852 0.161 2.205 1 91.19 198 ILE A O 1
ATOM 1654 N N . GLY A 1 199 ? 5.707 -1.774 1.409 1 92.44 199 GLY A N 1
ATOM 1655 C CA . GLY A 1 199 ? 4.484 -2.502 1.715 1 92.44 199 GLY A CA 1
ATOM 1656 C C . GLY A 1 199 ? 4.055 -2.363 3.164 1 92.44 199 GLY A C 1
ATOM 1657 O O . GLY A 1 199 ? 2.873 -2.156 3.447 1 92.44 199 GLY A O 1
ATOM 1658 N N . LEU A 1 200 ? 4.977 -2.447 4.043 1 93.06 200 LEU A N 1
ATOM 1659 C CA . LEU A 1 200 ? 4.68 -2.361 5.469 1 93.06 200 LEU A CA 1
ATOM 1660 C C . LEU A 1 200 ? 4.336 -0.93 5.867 1 93.06 200 LEU A C 1
ATOM 1662 O O . LEU A 1 200 ? 3.445 -0.707 6.691 1 93.06 200 LEU A O 1
ATOM 1666 N N . LEU A 1 201 ? 4.977 0.022 5.254 1 91.19 201 LEU A N 1
ATOM 1667 C CA . LEU A 1 201 ? 4.797 1.421 5.625 1 91.19 201 LEU A CA 1
ATOM 1668 C C . LEU A 1 201 ? 3.424 1.927 5.199 1 91.19 201 LEU A C 1
ATOM 1670 O O . LEU A 1 201 ? 2.887 2.859 5.805 1 91.19 201 LEU A O 1
ATOM 1674 N N . THR A 1 202 ? 2.818 1.334 4.191 1 91.62 202 THR A N 1
ATOM 1675 C CA . THR A 1 202 ? 1.521 1.776 3.691 1 91.62 202 THR A CA 1
ATOM 1676 C C . THR A 1 202 ? 0.434 1.554 4.738 1 91.62 202 THR A C 1
ATOM 1678 O O . THR A 1 202 ? -0.634 2.164 4.672 1 91.62 202 THR A O 1
ATOM 1681 N N . ALA A 1 203 ? 0.724 0.652 5.645 1 91.5 203 ALA A N 1
ATOM 1682 C CA . ALA A 1 203 ? -0.247 0.336 6.688 1 91.5 203 ALA A CA 1
ATOM 1683 C C . ALA A 1 203 ? -0.607 1.58 7.496 1 91.5 203 ALA A C 1
ATOM 1685 O O . ALA A 1 203 ? -1.726 1.696 8 1 91.5 203 ALA A O 1
ATOM 1686 N N . ALA A 1 204 ? 0.268 2.541 7.527 1 91.25 204 ALA A N 1
ATOM 1687 C CA . ALA A 1 204 ? 0.068 3.699 8.391 1 91.25 204 ALA A CA 1
ATOM 1688 C C . ALA A 1 204 ? -0.458 4.891 7.598 1 91.25 204 ALA A C 1
ATOM 1690 O O . ALA A 1 204 ? -0.786 5.934 8.172 1 91.25 204 ALA A O 1
ATOM 1691 N N . LEU A 1 205 ? -0.685 4.793 6.371 1 90.56 205 LEU A N 1
ATOM 1692 C CA . LEU A 1 205 ? -1.047 5.914 5.508 1 90.56 205 LEU A CA 1
ATOM 1693 C C . LEU A 1 205 ? -2.432 6.445 5.863 1 90.56 205 LEU A C 1
ATOM 1695 O O . LEU A 1 205 ? -2.666 7.656 5.824 1 90.56 205 LEU A O 1
ATOM 1699 N N . PRO A 1 206 ? -3.33 5.59 6.32 1 92.5 206 PRO A N 1
ATOM 1700 C CA . PRO A 1 206 ? -4.672 6.098 6.617 1 92.5 206 PRO A CA 1
ATOM 1701 C C . PRO A 1 206 ? -4.684 7.082 7.785 1 92.5 206 PRO A C 1
ATOM 1703 O O . PRO A 1 206 ? -5.676 7.785 7.992 1 92.5 206 PRO A O 1
ATOM 1706 N N . ALA A 1 207 ? -3.613 7.125 8.523 1 92.62 207 ALA A N 1
ATOM 1707 C CA . ALA A 1 207 ? -3.525 8.055 9.641 1 92.62 207 ALA A CA 1
ATOM 1708 C C . ALA A 1 207 ? -3.68 9.5 9.172 1 92.62 207 ALA A C 1
ATOM 1710 O O . ALA A 1 207 ? -3.957 10.398 9.977 1 92.62 207 ALA A O 1
ATOM 1711 N N . HIS A 1 208 ? -3.471 9.797 7.898 1 94.06 208 HIS A N 1
ATOM 1712 C CA . HIS A 1 208 ? -3.52 11.148 7.359 1 94.06 208 HIS A CA 1
ATOM 1713 C C . HIS A 1 208 ? -4.957 11.617 7.164 1 94.06 208 HIS A C 1
ATOM 1715 O O . HIS A 1 208 ? -5.207 12.805 6.945 1 94.06 208 HIS A O 1
ATOM 1721 N N . CYS A 1 209 ? -5.891 10.727 7.309 1 92.69 209 CYS A N 1
ATOM 1722 C CA . CYS A 1 209 ? -7.285 11.062 7.023 1 92.69 209 CYS A CA 1
ATOM 1723 C C . CYS A 1 209 ? -7.809 12.094 8.008 1 92.69 209 CYS A C 1
ATOM 1725 O O . CYS A 1 209 ? -7.512 12.031 9.203 1 92.69 209 CYS A O 1
ATOM 1727 N N . PRO A 1 210 ? -8.641 13.062 7.555 1 91.69 210 PRO A N 1
ATOM 1728 C CA . PRO A 1 210 ? -9.141 14.148 8.398 1 91.69 210 PRO A CA 1
ATOM 1729 C C . PRO A 1 210 ? -9.891 13.648 9.633 1 91.69 210 PRO A C 1
ATOM 1731 O O . PRO A 1 210 ? -9.836 14.273 10.688 1 91.69 210 PRO A O 1
ATOM 1734 N N . GLN A 1 211 ? -10.516 12.516 9.5 1 93 211 GLN A N 1
ATOM 1735 C CA . GLN A 1 211 ? -11.305 11.992 10.609 1 93 211 GLN A CA 1
ATOM 1736 C C . GLN A 1 211 ? -10.422 11.727 11.828 1 93 211 GLN A C 1
ATOM 1738 O O . GLN A 1 211 ? -10.859 11.906 12.969 1 93 211 GLN A O 1
ATOM 1743 N N . ASP A 1 212 ? -9.289 11.312 11.648 1 93.94 212 ASP A N 1
ATOM 1744 C CA . ASP A 1 212 ? -8.375 11.062 12.766 1 93.94 212 ASP A CA 1
ATOM 1745 C C . ASP A 1 212 ? -8.008 12.367 13.469 1 93.94 212 ASP A C 1
ATOM 1747 O O . ASP A 1 212 ? -7.922 12.406 14.703 1 93.94 212 ASP A O 1
ATOM 1751 N N . TYR A 1 213 ? -7.785 13.414 12.734 1 94.25 213 TYR A N 1
ATOM 1752 C CA . TYR A 1 213 ? -7.477 14.711 13.32 1 94.25 213 TYR A CA 1
ATOM 1753 C C . TYR A 1 213 ? -8.688 15.281 14.055 1 94.25 213 TYR A C 1
ATOM 1755 O O . TYR A 1 213 ? -8.555 15.867 15.125 1 94.25 213 TYR A O 1
ATOM 1763 N N . VAL A 1 214 ? -9.875 15.125 13.438 1 93.56 214 VAL A N 1
ATOM 1764 C CA . VAL A 1 214 ? -11.102 15.57 14.086 1 93.56 214 VAL A CA 1
ATOM 1765 C C . VAL A 1 214 ? -11.273 14.852 15.422 1 93.56 214 VAL A C 1
ATOM 1767 O O . VAL A 1 214 ? -11.477 15.492 16.453 1 93.56 214 VAL A O 1
ATOM 1770 N N . ASN A 1 215 ? -11.133 13.531 15.445 1 94.25 215 ASN A N 1
ATOM 1771 C CA . ASN A 1 215 ? -11.273 12.766 16.672 1 94.25 215 ASN A CA 1
ATOM 1772 C C . ASN A 1 215 ? -10.195 13.117 17.688 1 94.25 215 ASN A C 1
ATOM 1774 O O . ASN A 1 215 ? -10.469 13.195 18.891 1 94.25 215 ASN A O 1
ATOM 1778 N N . ALA A 1 216 ? -8.992 13.312 17.203 1 93.06 216 ALA A N 1
ATOM 1779 C CA . ALA A 1 216 ? -7.887 13.656 18.094 1 93.06 216 ALA A CA 1
ATOM 1780 C C . ALA A 1 216 ? -8.148 14.977 18.797 1 93.06 216 ALA A C 1
ATOM 1782 O O . ALA A 1 216 ? -7.93 15.094 20.016 1 93.06 216 ALA A O 1
ATOM 1783 N N . THR A 1 217 ? -8.641 15.969 18.094 1 92.19 217 THR A N 1
ATOM 1784 C CA . THR A 1 217 ? -8.859 17.297 18.656 1 92.19 217 THR A CA 1
ATOM 1785 C C . THR A 1 217 ? -10.086 17.312 19.562 1 92.19 217 THR A C 1
ATOM 1787 O O . THR A 1 217 ? -10.109 18.016 20.578 1 92.19 217 THR A O 1
ATOM 1790 N N . ARG A 1 218 ? -11.07 16.453 19.219 1 93.12 218 ARG A N 1
ATOM 1791 C CA . ARG A 1 218 ? -12.312 16.453 19.984 1 93.12 218 ARG A CA 1
ATOM 1792 C C . ARG A 1 218 ? -12.188 15.594 21.234 1 93.12 218 ARG A C 1
ATOM 1794 O O . ARG A 1 218 ? -12.805 15.891 22.266 1 93.12 218 ARG A O 1
ATOM 1801 N N . LEU A 1 219 ? -11.43 14.562 21.156 1 91.88 219 LEU A N 1
ATOM 1802 C CA . LEU A 1 219 ? -11.344 13.609 22.25 1 91.88 219 LEU A CA 1
ATOM 1803 C C . LEU A 1 219 ? -10.094 13.867 23.094 1 91.88 219 LEU A C 1
ATOM 1805 O O . LEU A 1 219 ? -10 13.391 24.234 1 91.88 219 LEU A O 1
ATOM 1809 N N . GLY A 1 220 ? -9.102 14.578 22.453 1 89.56 220 GLY A N 1
ATOM 1810 C CA . GLY A 1 220 ? -7.887 14.898 23.188 1 89.56 220 GLY A CA 1
ATOM 1811 C C . GLY A 1 220 ? -8.102 15.898 24.297 1 89.56 220 GLY A C 1
ATOM 1812 O O . GLY A 1 220 ? -8.984 16.766 24.203 1 89.56 220 GLY A O 1
ATOM 1813 N N . PRO A 1 221 ? -7.312 15.75 25.375 1 85.75 221 PRO A N 1
ATOM 1814 C CA . PRO A 1 221 ? -7.477 16.719 26.469 1 85.75 221 PRO A CA 1
ATOM 1815 C C . PRO A 1 221 ? -7.117 18.141 26.062 1 85.75 221 PRO A C 1
ATOM 1817 O O . PRO A 1 221 ? -6.105 18.359 25.391 1 85.75 221 PRO A O 1
ATOM 1820 N N . SER A 1 222 ? -7.902 19.109 26.438 1 81 222 SER A N 1
ATOM 1821 C CA . SER A 1 222 ? -7.68 20.516 26.125 1 81 222 SER A CA 1
ATOM 1822 C C . SER A 1 222 ? -6.477 21.062 26.891 1 81 222 SER A C 1
ATOM 1824 O O . SER A 1 222 ? -5.922 22.109 26.516 1 81 222 SER A O 1
ATOM 1826 N N . GLU A 1 223 ? -6.066 20.344 27.875 1 82.44 223 GLU A N 1
ATOM 1827 C CA . GLU A 1 223 ? -4.969 20.781 28.734 1 82.44 223 GLU A CA 1
ATOM 1828 C C . GLU A 1 223 ? -3.645 20.766 27.984 1 82.44 223 GLU A C 1
ATOM 1830 O O . GLU A 1 223 ? -2.662 21.359 28.438 1 82.44 223 GLU A O 1
ATOM 1835 N N . VAL A 1 224 ? -3.68 20.156 26.844 1 81.94 224 VAL A N 1
ATOM 1836 C CA . VAL A 1 224 ? -2.443 20.062 26.078 1 81.94 224 VAL A CA 1
ATOM 1837 C C . VAL A 1 224 ? -1.993 21.469 25.656 1 81.94 224 VAL A C 1
ATOM 1839 O O . VAL A 1 224 ? -0.793 21.734 25.594 1 81.94 224 VAL A O 1
ATOM 1842 N N . TYR A 1 225 ? -2.902 22.375 25.469 1 75.38 225 TYR A N 1
ATOM 1843 C CA . TYR A 1 225 ? -2.598 23.719 24.984 1 75.38 225 TYR A CA 1
ATOM 1844 C C . TYR A 1 225 ? -2.195 24.625 26.141 1 75.38 225 TYR A C 1
ATOM 1846 O O . TYR A 1 225 ? -1.659 25.719 25.906 1 75.38 225 TYR A O 1
ATOM 1854 N N . LEU A 1 226 ? -2.588 24.219 27.328 1 66.31 226 LEU A N 1
ATOM 1855 C CA . LEU A 1 226 ? -2.291 25.031 28.5 1 66.31 226 LEU A CA 1
ATOM 1856 C C . LEU A 1 226 ? -0.85 24.828 28.953 1 66.31 226 LEU A C 1
ATOM 1858 O O . LEU A 1 226 ? -0.273 25.688 29.609 1 66.31 226 LEU A O 1
ATOM 1862 N N . SER A 1 227 ? -0.303 23.766 28.719 1 54 227 SER A N 1
ATOM 1863 C CA . SER A 1 227 ? 1.033 23.484 29.234 1 54 227 SER A CA 1
ATOM 1864 C C . SER A 1 227 ? 2.072 24.406 28.609 1 54 227 SER A C 1
ATOM 1866 O O . SER A 1 227 ? 3.162 24.578 29.156 1 54 227 SER A O 1
ATOM 1868 N N . GLU A 1 228 ? 1.975 24.891 27.453 1 52.41 228 GLU A N 1
ATOM 1869 C CA . GLU A 1 228 ? 2.957 25.844 26.938 1 52.41 228 GLU A CA 1
ATOM 1870 C C . GLU A 1 228 ? 2.893 27.172 27.703 1 52.41 228 GLU A C 1
ATOM 1872 O O . GLU A 1 228 ? 3.885 27.891 27.781 1 52.41 228 GLU A O 1
ATOM 1877 N N . LEU A 1 229 ? 1.753 27.547 28.234 1 44.34 229 LEU A N 1
ATOM 1878 C CA . LEU A 1 229 ? 1.64 28.812 28.969 1 44.34 229 LEU A CA 1
ATOM 1879 C C . LEU A 1 229 ? 2.293 28.688 30.344 1 44.34 229 LEU A C 1
ATOM 1881 O O . LEU A 1 229 ? 2.502 29.703 31.031 1 44.34 229 LEU A O 1
ATOM 1885 N N . SER A 1 230 ? 2.529 27.547 30.859 1 37.12 230 SER A N 1
ATOM 1886 C CA . SER A 1 230 ? 3.258 27.578 32.125 1 37.12 230 SER A CA 1
ATOM 1887 C C . SER A 1 230 ? 4.766 27.547 31.906 1 37.12 230 SER A C 1
ATOM 1889 O O . SER A 1 230 ? 5.246 26.844 31 1 37.12 230 SER A O 1
ATOM 1891 N N . MET B 1 1 ? 2.627 26.812 -4.562 1 52.5 1 MET B N 1
ATOM 1892 C CA . MET B 1 1 ? 3.119 28.156 -4.832 1 52.5 1 MET B CA 1
ATOM 1893 C C . MET B 1 1 ? 2.348 28.797 -5.98 1 52.5 1 MET B C 1
ATOM 1895 O O . MET B 1 1 ? 1.894 29.938 -5.867 1 52.5 1 MET B O 1
ATOM 1899 N N . LYS B 1 2 ? 2.184 27.984 -7.043 1 45.56 2 LYS B N 1
ATOM 1900 C CA . LYS B 1 2 ? 1.445 28.516 -8.18 1 45.56 2 LYS B CA 1
ATOM 1901 C C . LYS B 1 2 ? 0.005 28.844 -7.793 1 45.56 2 LYS B C 1
ATOM 1903 O O . LYS B 1 2 ? -0.543 29.859 -8.219 1 45.56 2 LYS B O 1
ATOM 1908 N N . ALA B 1 3 ? -0.402 28.094 -6.863 1 46.03 3 ALA B N 1
ATOM 1909 C CA . ALA B 1 3 ? -1.786 28.281 -6.438 1 46.03 3 ALA B CA 1
ATOM 1910 C C . ALA B 1 3 ? -1.938 29.578 -5.645 1 46.03 3 ALA B C 1
ATOM 1912 O O . ALA B 1 3 ? -3.008 30.188 -5.648 1 46.03 3 ALA B O 1
ATOM 1913 N N . LEU B 1 4 ? -0.811 29.938 -5.031 1 51.47 4 LEU B N 1
ATOM 1914 C CA . LEU B 1 4 ? -0.892 31.125 -4.207 1 51.47 4 LEU B CA 1
ATOM 1915 C C . LEU B 1 4 ? -0.489 32.375 -5.008 1 51.47 4 LEU B C 1
ATOM 1917 O O . LEU B 1 4 ? -0.591 33.5 -4.516 1 51.47 4 LEU B O 1
ATOM 1921 N N . GLY B 1 5 ? -0.121 32.25 -6.273 1 45.38 5 GLY B N 1
ATOM 1922 C CA . GLY B 1 5 ? 0.041 33.406 -7.133 1 45.38 5 GLY B CA 1
ATOM 1923 C C . GLY B 1 5 ? 1.492 33.719 -7.438 1 45.38 5 GLY B C 1
ATOM 1924 O O . GLY B 1 5 ? 1.826 34.875 -7.781 1 45.38 5 GLY B O 1
ATOM 1925 N N . LEU B 1 6 ? 2.377 32.719 -7.145 1 49.03 6 LEU B N 1
ATOM 1926 C CA . LEU B 1 6 ? 3.752 33 -7.547 1 49.03 6 LEU B CA 1
ATOM 1927 C C . LEU B 1 6 ? 3.832 33.344 -9.031 1 49.03 6 LEU B C 1
ATOM 1929 O O . LEU B 1 6 ? 3.268 32.625 -9.859 1 49.03 6 LEU B O 1
ATOM 1933 N N . GLN B 1 7 ? 4.219 34.531 -9.328 1 52.31 7 GLN B N 1
ATOM 1934 C CA . GLN B 1 7 ? 4.398 34.938 -10.719 1 52.31 7 GLN B CA 1
ATOM 1935 C C . GLN B 1 7 ? 5.824 34.688 -11.195 1 52.31 7 GLN B C 1
ATOM 1937 O O . GLN B 1 7 ? 6.785 35.062 -10.523 1 52.31 7 GLN B O 1
ATOM 1942 N N . LYS B 1 8 ? 5.711 33.906 -12.148 1 56.81 8 LYS B N 1
ATOM 1943 C CA . LYS B 1 8 ? 6.984 33.594 -12.781 1 56.81 8 LYS B CA 1
ATOM 1944 C C . LYS B 1 8 ? 7.789 34.844 -13.086 1 56.81 8 LYS B C 1
ATOM 1946 O O . LYS B 1 8 ? 7.266 35.812 -13.68 1 56.81 8 LYS B O 1
ATOM 1951 N N . ASN B 1 9 ? 8.906 35.031 -12.594 1 58.06 9 ASN B N 1
ATOM 1952 C CA . ASN B 1 9 ? 9.867 36.094 -12.82 1 58.06 9 ASN B CA 1
ATOM 1953 C C . ASN B 1 9 ? 9.523 37.344 -12.008 1 58.06 9 ASN B C 1
ATOM 1955 O O . ASN B 1 9 ? 10.297 38.312 -11.961 1 58.06 9 ASN B O 1
ATOM 1959 N N . GLN B 1 10 ? 8.445 37.344 -11.445 1 59.03 10 GLN B N 1
ATOM 1960 C CA . GLN B 1 10 ? 8.148 38.594 -10.742 1 59.03 10 GLN B CA 1
ATOM 1961 C C . GLN B 1 10 ? 7.941 38.344 -9.25 1 59.03 10 GLN B C 1
ATOM 1963 O O . GLN B 1 10 ? 7.77 39.281 -8.477 1 59.03 10 GLN B O 1
ATOM 1968 N N . GLY B 1 11 ? 8.102 37.281 -8.758 1 64.31 11 GLY B N 1
ATOM 1969 C CA . GLY B 1 11 ? 7.953 37 -7.336 1 64.31 11 GLY B CA 1
ATOM 1970 C C . GLY B 1 11 ? 6.527 37.156 -6.84 1 64.31 11 GLY B C 1
ATOM 1971 O O . GLY B 1 11 ? 5.594 36.594 -7.418 1 64.31 11 GLY B O 1
ATOM 1972 N N . TRP B 1 12 ? 6.332 37.844 -5.66 1 68.5 12 TRP B N 1
ATOM 1973 C CA . TRP B 1 12 ? 5.027 38.094 -5.062 1 68.5 12 TRP B CA 1
ATOM 1974 C C . TRP B 1 12 ? 4.746 39.594 -4.988 1 68.5 12 TRP B C 1
ATOM 1976 O O . TRP B 1 12 ? 4.883 40.219 -3.928 1 68.5 12 TRP B O 1
ATOM 1986 N N . PRO B 1 13 ? 4.297 40.125 -6.16 1 71.5 13 PRO B N 1
ATOM 1987 C CA . PRO B 1 13 ? 3.992 41.562 -6.109 1 71.5 13 PRO B CA 1
ATOM 1988 C C . PRO B 1 13 ? 2.875 41.875 -5.121 1 71.5 13 PRO B C 1
ATOM 1990 O O . PRO B 1 13 ? 2.027 41.031 -4.832 1 71.5 13 PRO B O 1
ATOM 1993 N N . ARG B 1 14 ? 2.949 43.094 -4.578 1 74.81 14 ARG B N 1
ATOM 1994 C CA . ARG B 1 14 ? 1.984 43.562 -3.58 1 74.81 14 ARG B CA 1
ATOM 1995 C C . ARG B 1 14 ? 0.575 43.594 -4.16 1 74.81 14 ARG B C 1
ATOM 1997 O O . ARG B 1 14 ? -0.395 43.281 -3.471 1 74.81 14 ARG B O 1
ATOM 2004 N N . GLU B 1 15 ? 0.554 44.062 -5.449 1 73.25 15 GLU B N 1
ATOM 2005 C CA . GLU B 1 15 ? -0.735 44.062 -6.133 1 73.25 15 GLU B CA 1
ATOM 2006 C C . GLU B 1 15 ? -0.663 43.312 -7.445 1 73.25 15 GLU B C 1
ATOM 2008 O O . GLU B 1 15 ? 0.39 43.25 -8.086 1 73.25 15 GLU B O 1
ATOM 2013 N N . GLN B 1 16 ? -1.754 42.438 -7.555 1 66.06 16 GLN B N 1
ATOM 2014 C CA . GLN B 1 16 ? -1.77 41.688 -8.82 1 66.06 16 GLN B CA 1
ATOM 2015 C C . GLN B 1 16 ? -1.846 42.656 -10.008 1 66.06 16 GLN B C 1
ATOM 2017 O O . GLN B 1 16 ? -2.549 43.656 -9.953 1 66.06 16 GLN B O 1
ATOM 2022 N N . ALA B 1 17 ? -0.846 42.406 -10.938 1 61.66 17 ALA B N 1
ATOM 2023 C CA . ALA B 1 17 ? -0.868 43.25 -12.125 1 61.66 17 ALA B CA 1
ATOM 2024 C C . ALA B 1 17 ? -2.229 43.188 -12.812 1 61.66 17 ALA B C 1
ATOM 2026 O O . ALA B 1 17 ? -2.887 42.156 -12.82 1 61.66 17 ALA B O 1
ATOM 2027 N N . ALA B 1 18 ? -2.891 44.406 -12.93 1 59.16 18 ALA B N 1
ATOM 2028 C CA . ALA B 1 18 ? -4.211 44.625 -13.516 1 59.16 18 ALA B CA 1
ATOM 2029 C C . ALA B 1 18 ? -4.426 43.75 -14.742 1 59.16 18 ALA B C 1
ATOM 2031 O O . ALA B 1 18 ? -5.562 43.406 -15.078 1 59.16 18 ALA B O 1
ATOM 2032 N N . ASP B 1 19 ? -3.426 43.406 -15.383 1 56.03 19 ASP B N 1
ATOM 2033 C CA . ASP B 1 19 ? -3.586 42.75 -16.672 1 56.03 19 ASP B CA 1
ATOM 2034 C C . ASP B 1 19 ? -3.727 41.25 -16.5 1 56.03 19 ASP B C 1
ATOM 2036 O O . ASP B 1 19 ? -3.92 40.531 -17.484 1 56.03 19 ASP B O 1
ATOM 2040 N N . LYS B 1 20 ? -3.529 40.875 -15.312 1 60.09 20 LYS B N 1
ATOM 2041 C CA . LYS B 1 20 ? -3.547 39.438 -15.297 1 60.09 20 LYS B CA 1
ATOM 2042 C C . LYS B 1 20 ? -4.965 38.906 -15.117 1 60.09 20 LYS B C 1
ATOM 2044 O O . LYS B 1 20 ? -5.699 39.375 -14.234 1 60.09 20 LYS B O 1
ATOM 2049 N N . LYS B 1 21 ? -5.344 38.312 -16 1 58.78 21 LYS B N 1
ATOM 2050 C CA . LYS B 1 21 ? -6.66 37.719 -16.219 1 58.78 21 LYS B CA 1
ATOM 2051 C C . LYS B 1 21 ? -7.055 36.812 -15.055 1 58.78 21 LYS B C 1
ATOM 2053 O O . LYS B 1 21 ? -8.227 36.75 -14.688 1 58.78 21 LYS B O 1
ATOM 2058 N N . GLN B 1 22 ? -6.156 36.219 -14.609 1 63.94 22 GLN B N 1
ATOM 2059 C CA . GLN B 1 22 ? -6.605 35.25 -13.625 1 63.94 22 GLN B CA 1
ATOM 2060 C C . GLN B 1 22 ? -6.18 35.656 -12.219 1 63.94 22 GLN B C 1
ATOM 2062 O O . GLN B 1 22 ? -4.992 35.844 -11.953 1 63.94 22 GLN B O 1
ATOM 2067 N N . GLU B 1 23 ? -7.156 35.938 -11.461 1 66.44 23 GLU B N 1
ATOM 2068 C CA . GLU B 1 23 ? -6.926 36.375 -10.086 1 66.44 23 GLU B CA 1
ATOM 2069 C C . GLU B 1 23 ? -6.316 35.219 -9.258 1 66.44 23 GLU B C 1
ATOM 2071 O O . GLU B 1 23 ? -6.758 34.094 -9.344 1 66.44 23 GLU B O 1
ATOM 2076 N N . VAL B 1 24 ? -5.145 35.594 -8.664 1 76.06 24 VAL B N 1
ATOM 2077 C CA . VAL B 1 24 ? -4.43 34.656 -7.801 1 76.06 24 VAL B CA 1
ATOM 2078 C C . VAL B 1 24 ? -5.121 34.562 -6.441 1 76.06 24 VAL B C 1
ATOM 2080 O O . VAL B 1 24 ? -5.617 35.562 -5.926 1 76.06 24 VAL B O 1
ATOM 2083 N N . ALA B 1 25 ? -5.262 33.406 -5.938 1 82.25 25 ALA B N 1
ATOM 2084 C CA . ALA B 1 25 ? -6.047 33.094 -4.75 1 82.25 25 ALA B CA 1
ATOM 2085 C C . ALA B 1 25 ? -5.664 34 -3.58 1 82.25 25 ALA B C 1
ATOM 2087 O O . ALA B 1 25 ? -6.531 34.469 -2.857 1 82.25 25 ALA B O 1
ATOM 2088 N N . TYR B 1 26 ? -4.406 34.219 -3.438 1 87.06 26 TYR B N 1
ATOM 2089 C CA . TYR B 1 26 ? -3.939 35.031 -2.324 1 87.06 26 TYR B CA 1
ATOM 2090 C C . TYR B 1 26 ? -4.578 36.438 -2.363 1 87.06 26 TYR B C 1
ATOM 2092 O O . TYR B 1 26 ? -5.102 36.906 -1.354 1 87.06 26 TYR B O 1
ATOM 2100 N N . TYR B 1 27 ? -4.582 37.062 -3.471 1 87.38 27 TYR B N 1
ATOM 2101 C CA . TYR B 1 27 ? -5.055 38.438 -3.602 1 87.38 27 TYR B CA 1
ATOM 2102 C C . TYR B 1 27 ? -6.566 38.531 -3.426 1 87.38 27 TYR B C 1
ATOM 2104 O O . TYR B 1 27 ? -7.078 39.438 -2.789 1 87.38 27 TYR B O 1
ATOM 2112 N N . VAL B 1 28 ? -7.152 37.562 -3.947 1 88.25 28 VAL B N 1
ATOM 2113 C CA . VAL B 1 28 ? -8.602 37.531 -3.84 1 88.25 28 VAL B CA 1
ATOM 2114 C C . VAL B 1 28 ? -9.008 37.312 -2.381 1 88.25 28 VAL B C 1
ATOM 2116 O O . VAL B 1 28 ? -9.867 38.031 -1.862 1 88.25 28 VAL B O 1
ATOM 2119 N N . ILE B 1 29 ? -8.391 36.406 -1.728 1 92.12 29 ILE B N 1
ATOM 2120 C CA . ILE B 1 29 ? -8.727 36.094 -0.34 1 92.12 29 ILE B CA 1
ATOM 2121 C C . ILE B 1 29 ? -8.383 37.281 0.548 1 92.12 29 ILE B C 1
ATOM 2123 O O . ILE B 1 29 ? -9.141 37.656 1.453 1 92.12 29 ILE B O 1
ATOM 2127 N N . ARG B 1 30 ? -7.23 37.875 0.272 1 92.5 30 ARG B N 1
ATOM 2128 C CA . ARG B 1 30 ? -6.824 39.062 1.027 1 92.5 30 ARG B CA 1
ATOM 2129 C C . ARG B 1 30 ? -7.871 40.156 0.92 1 92.5 30 ARG B C 1
ATOM 2131 O O . ARG B 1 30 ? -8.227 40.781 1.923 1 92.5 30 ARG B O 1
ATOM 2138 N N . LYS B 1 31 ? -8.328 40.344 -0.325 1 91.38 31 LYS B N 1
ATOM 2139 C CA . LYS B 1 31 ? -9.336 41.375 -0.568 1 91.38 31 LYS B CA 1
ATOM 2140 C C . LYS B 1 31 ? -10.625 41.062 0.186 1 91.38 31 LYS B C 1
ATOM 2142 O O . LYS B 1 31 ? -11.188 41.938 0.843 1 91.38 31 LYS B O 1
ATOM 2147 N N . ILE B 1 32 ? -11.062 39.938 0.099 1 93.62 32 ILE B N 1
ATOM 2148 C CA . ILE B 1 32 ? -12.289 39.5 0.763 1 93.62 32 ILE B CA 1
ATOM 2149 C C . ILE B 1 32 ? -12.125 39.625 2.275 1 93.62 32 ILE B C 1
ATOM 2151 O O . ILE B 1 32 ? -13.023 40.125 2.963 1 93.62 32 ILE B O 1
ATOM 2155 N N . LEU B 1 33 ? -11.016 39.219 2.797 1 95.19 33 LEU B N 1
ATOM 2156 C CA . LEU B 1 33 ? -10.734 39.25 4.227 1 95.19 33 LEU B CA 1
ATOM 2157 C C . LEU B 1 33 ? -10.766 40.719 4.727 1 95.19 33 LEU B C 1
ATOM 2159 O O . LEU B 1 33 ? -11.375 41 5.754 1 95.19 33 LEU B O 1
ATOM 2163 N N . LYS B 1 34 ? -10.18 41.594 4.008 1 94.56 34 LYS B N 1
ATOM 2164 C CA . LYS B 1 34 ? -10.164 43 4.387 1 94.56 34 LYS B CA 1
ATOM 2165 C C . LYS B 1 34 ? -11.578 43.594 4.41 1 94.56 34 LYS B C 1
ATOM 2167 O O . LYS B 1 34 ? -11.945 44.281 5.348 1 94.56 34 LYS B O 1
ATOM 2172 N N . GLN B 1 35 ? -12.297 43.219 3.393 1 95 35 GLN B N 1
ATOM 2173 C CA . GLN B 1 35 ? -13.664 43.719 3.309 1 95 35 GLN B CA 1
ATOM 2174 C C . GLN B 1 35 ? -14.5 43.219 4.488 1 95 35 GLN B C 1
ATOM 2176 O O . GLN B 1 35 ? -15.25 44 5.082 1 95 35 GLN B O 1
ATOM 2181 N N . LEU B 1 36 ? -14.352 42 4.82 1 95.06 36 LEU B N 1
ATOM 2182 C CA . LEU B 1 36 ? -15.125 41.438 5.906 1 95.06 36 LEU B CA 1
ATOM 2183 C C . LEU B 1 36 ? -14.703 42 7.25 1 95.06 36 LEU B C 1
ATOM 2185 O O . LEU B 1 36 ? -15.547 42.312 8.094 1 95.06 36 LEU B O 1
ATOM 2189 N N . LEU B 1 37 ? -13.438 42.188 7.457 1 95.06 37 LEU B N 1
ATOM 2190 C CA . LEU B 1 37 ? -12.922 42.656 8.742 1 95.06 37 LEU B CA 1
ATOM 2191 C C . LEU B 1 37 ? -13.203 44.125 8.938 1 95.06 37 LEU B C 1
ATOM 2193 O O . LEU B 1 37 ? -13.281 44.594 10.07 1 95.06 37 LEU B O 1
ATOM 2197 N N . GLN B 1 38 ? -13.344 44.812 7.82 1 94.38 38 GLN B N 1
ATOM 2198 C CA . GLN B 1 38 ? -13.664 46.25 7.887 1 94.38 38 GLN B CA 1
ATOM 2199 C C . GLN B 1 38 ? -15.07 46.469 8.445 1 94.38 38 GLN B C 1
ATOM 2201 O O . GLN B 1 38 ? -15.352 47.5 9.031 1 94.38 38 GLN B O 1
ATOM 2206 N N . LYS B 1 39 ? -15.844 45.531 8.258 1 95 39 LYS B N 1
ATOM 2207 C CA . LYS B 1 39 ? -17.219 45.656 8.719 1 95 39 LYS B CA 1
ATOM 2208 C C . LYS B 1 39 ? -17.297 45.562 10.242 1 95 39 LYS B C 1
ATOM 2210 O O . LYS B 1 39 ? -18.281 46.031 10.844 1 95 39 LYS B O 1
ATOM 2215 N N . ASN B 1 40 ? -16.359 44.938 10.898 1 93.69 40 ASN B N 1
ATOM 2216 C CA . ASN B 1 40 ? -16.266 44.812 12.352 1 93.69 40 ASN B CA 1
ATOM 2217 C C . ASN B 1 40 ? -14.828 45 12.844 1 93.69 40 ASN B C 1
ATOM 2219 O O . ASN B 1 40 ? -14 44.094 12.68 1 93.69 40 ASN B O 1
ATOM 2223 N N . GLU B 1 41 ? -14.617 46.062 13.516 1 88.5 41 GLU B N 1
ATOM 2224 C CA . GLU B 1 41 ? -13.266 46.438 13.945 1 88.5 41 GLU B CA 1
ATOM 2225 C C . GLU B 1 41 ? -12.742 45.438 14.992 1 88.5 41 GLU B C 1
ATOM 2227 O O . GLU B 1 41 ? -11.531 45.312 15.164 1 88.5 41 GLU B O 1
ATOM 2232 N N . LYS B 1 42 ? -13.562 44.75 15.625 1 93.56 42 LYS B N 1
ATOM 2233 C CA . LYS B 1 42 ? -13.148 43.844 16.688 1 93.56 42 LYS B CA 1
ATOM 2234 C C . LYS B 1 42 ? -13.016 42.406 16.172 1 93.56 42 LYS B C 1
ATOM 2236 O O . LYS B 1 42 ? -12.57 41.531 16.891 1 93.56 42 LYS B O 1
ATOM 2241 N N . ALA B 1 43 ? -13.344 42.281 14.984 1 95 43 ALA B N 1
ATOM 2242 C CA . ALA B 1 43 ? -13.32 40.938 14.414 1 95 43 ALA B CA 1
ATOM 2243 C C . ALA B 1 43 ? -11.891 40.469 14.242 1 95 43 ALA B C 1
ATOM 2245 O O . ALA B 1 43 ? -11.008 41.219 13.836 1 95 43 ALA B O 1
ATOM 2246 N N . LYS B 1 44 ? -11.633 39.25 14.734 1 96.69 44 LYS B N 1
ATOM 2247 C CA . LYS B 1 44 ? -10.383 38.531 14.492 1 96.69 44 LYS B CA 1
ATOM 2248 C C . LYS B 1 44 ? -10.602 37.312 13.609 1 96.69 44 LYS B C 1
ATOM 2250 O O . LYS B 1 44 ? -11.75 36.938 13.336 1 96.69 44 LYS B O 1
ATOM 2255 N N . PHE B 1 45 ? -9.5 36.75 13.008 1 96.88 45 PHE B N 1
ATOM 2256 C CA . PHE B 1 45 ? -9.648 35.562 12.172 1 96.88 45 PHE B CA 1
ATOM 2257 C C . PHE B 1 45 ? -8.555 34.531 12.461 1 96.88 45 PHE B C 1
ATOM 2259 O O . PHE B 1 45 ? -7.57 34.844 13.133 1 96.88 45 PHE B O 1
ATOM 2266 N N . ILE B 1 46 ? -8.82 33.312 12.164 1 97.5 46 ILE B N 1
ATOM 2267 C CA . ILE B 1 46 ? -7.852 32.25 12.258 1 97.5 46 ILE B CA 1
ATOM 2268 C C . ILE B 1 46 ? -7.605 31.641 10.867 1 97.5 46 ILE B C 1
ATOM 2270 O O . ILE B 1 46 ? -8.43 31.797 9.969 1 97.5 46 ILE B O 1
ATOM 2274 N N . ILE B 1 47 ? -6.449 31.062 10.688 1 97 47 ILE B N 1
ATOM 2275 C CA . ILE B 1 47 ? -6.117 30.328 9.469 1 97 47 ILE B CA 1
ATOM 2276 C C . ILE B 1 47 ? -5.91 28.859 9.797 1 97 47 ILE B C 1
ATOM 2278 O O . ILE B 1 47 ? -5.25 28.516 10.781 1 97 47 ILE B O 1
ATOM 2282 N N . THR B 1 48 ? -6.531 28 9.062 1 97.06 48 THR B N 1
ATOM 2283 C CA . THR B 1 48 ? -6.367 26.562 9.273 1 97.06 48 THR B CA 1
ATOM 2284 C C . THR B 1 48 ? -6.246 25.828 7.938 1 97.06 48 THR B C 1
ATOM 2286 O O . THR B 1 48 ? -6.406 26.438 6.875 1 97.06 48 THR B O 1
ATOM 2289 N N . GLY B 1 49 ? -5.863 24.609 7.992 1 96.81 49 GLY B N 1
ATOM 2290 C CA . GLY B 1 49 ? -5.734 23.766 6.812 1 96.81 49 GLY B CA 1
ATOM 2291 C C . GLY B 1 49 ? -5.25 22.359 7.133 1 96.81 49 GLY B C 1
ATOM 2292 O O . GLY B 1 49 ? -4.488 22.156 8.078 1 96.81 49 GLY B O 1
ATOM 2293 N N . HIS B 1 50 ? -5.715 21.453 6.32 1 96.44 50 HIS B N 1
ATOM 2294 C CA . HIS B 1 50 ? -5.285 20.078 6.426 1 96.44 50 HIS B CA 1
ATOM 2295 C C . HIS B 1 50 ? -4.422 19.672 5.23 1 96.44 50 HIS B C 1
ATOM 2297 O O . HIS B 1 50 ? -4.676 20.109 4.105 1 96.44 50 HIS B O 1
ATOM 2303 N N . SER B 1 51 ? -3.469 18.781 5.547 1 96.44 51 SER B N 1
ATOM 2304 C CA . SER B 1 51 ? -2.631 18.234 4.484 1 96.44 51 SER B CA 1
ATOM 2305 C C . SER B 1 51 ? -1.957 19.344 3.688 1 96.44 51 SER B C 1
ATOM 2307 O O . SER B 1 51 ? -1.268 20.188 4.258 1 96.44 51 SER B O 1
ATOM 2309 N N . LEU B 1 52 ? -2.061 19.469 2.383 1 91.38 52 LEU B N 1
ATOM 2310 C CA . LEU B 1 52 ? -1.532 20.531 1.538 1 91.38 52 LEU B CA 1
ATOM 2311 C C . LEU B 1 52 ? -2.18 21.875 1.879 1 91.38 52 LEU B C 1
ATOM 2313 O O . LEU B 1 52 ? -1.54 22.922 1.775 1 91.38 52 LEU B O 1
ATOM 2317 N N . GLY B 1 53 ? -3.367 21.766 2.355 1 94.12 53 GLY B N 1
ATOM 2318 C CA . GLY B 1 53 ? -4.031 22.969 2.83 1 94.12 53 GLY B CA 1
ATOM 2319 C C . GLY B 1 53 ? -3.316 23.625 4 1 94.12 53 GLY B C 1
ATOM 2320 O O . GLY B 1 53 ? -3.363 24.844 4.16 1 94.12 53 GLY B O 1
ATOM 2321 N N . GLY B 1 54 ? -2.703 22.734 4.832 1 96.31 54 GLY B N 1
ATOM 2322 C CA . GLY B 1 54 ? -1.873 23.297 5.895 1 96.31 54 GLY B CA 1
ATOM 2323 C C . GLY B 1 54 ? -0.666 24.047 5.371 1 96.31 54 GLY B C 1
ATOM 2324 O O . GLY B 1 54 ? -0.314 25.109 5.902 1 96.31 54 GLY B O 1
ATOM 2325 N N . ALA B 1 55 ? -0.076 23.5 4.355 1 93.88 55 ALA B N 1
ATOM 2326 C CA . ALA B 1 55 ? 1.052 24.188 3.725 1 93.88 55 ALA B CA 1
ATOM 2327 C C . ALA B 1 55 ? 0.621 25.531 3.127 1 93.88 55 ALA B C 1
ATOM 2329 O O . ALA B 1 55 ? 1.317 26.531 3.275 1 93.88 55 ALA B O 1
ATOM 2330 N N . LEU B 1 56 ? -0.515 25.531 2.516 1 92.62 56 LEU B N 1
ATOM 2331 C CA . LEU B 1 56 ? -1.045 26.75 1.927 1 92.62 56 LEU B CA 1
ATOM 2332 C C . LEU B 1 56 ? -1.343 27.797 3.004 1 92.62 56 LEU B C 1
ATOM 2334 O O . LEU B 1 56 ? -1.147 28.984 2.789 1 92.62 56 LEU B O 1
ATOM 2338 N N . ALA B 1 57 ? -1.823 27.328 4.074 1 95.94 57 ALA B N 1
ATOM 2339 C CA . ALA B 1 57 ? -2.1 28.219 5.191 1 95.94 57 ALA B CA 1
ATOM 2340 C C . ALA B 1 57 ? -0.839 28.969 5.629 1 95.94 57 ALA B C 1
ATOM 2342 O O . ALA B 1 57 ? -0.862 30.172 5.824 1 95.94 57 ALA B O 1
ATOM 2343 N N . ILE B 1 58 ? 0.222 28.234 5.734 1 95.31 58 ILE B N 1
ATOM 2344 C CA . ILE B 1 58 ? 1.485 28.812 6.176 1 95.31 58 ILE B CA 1
ATOM 2345 C C . ILE B 1 58 ? 2.033 29.75 5.094 1 95.31 58 ILE B C 1
ATOM 2347 O O . ILE B 1 58 ? 2.555 30.812 5.398 1 95.31 58 ILE B O 1
ATOM 2351 N N . LEU B 1 59 ? 1.889 29.359 3.883 1 93.38 59 LEU B N 1
ATOM 2352 C CA . LEU B 1 59 ? 2.35 30.203 2.791 1 93.38 59 LEU B CA 1
ATOM 2353 C C . LEU B 1 59 ? 1.55 31.5 2.738 1 93.38 59 LEU B C 1
ATOM 2355 O O . LEU B 1 59 ? 2.1 32.562 2.436 1 93.38 59 LEU B O 1
ATOM 2359 N N . PHE B 1 60 ? 0.29 31.391 2.926 1 94.38 60 PHE B N 1
ATOM 2360 C CA . PHE B 1 60 ? -0.551 32.562 2.99 1 94.38 60 PHE B CA 1
ATOM 2361 C C . PHE B 1 60 ? -0.026 33.562 4.035 1 94.38 60 PHE B C 1
ATOM 2363 O O . PHE B 1 60 ? 0.112 34.75 3.76 1 94.38 60 PHE B O 1
ATOM 2370 N N . LEU B 1 61 ? 0.264 33.062 5.215 1 95.12 61 LEU B N 1
ATOM 2371 C CA . LEU B 1 61 ? 0.856 33.875 6.27 1 95.12 61 LEU B CA 1
ATOM 2372 C C . LEU B 1 61 ? 2.17 34.5 5.809 1 95.12 61 LEU B C 1
ATOM 2374 O O . LEU B 1 61 ? 2.426 35.688 6.055 1 95.12 61 LEU B O 1
ATOM 2378 N N . ALA B 1 62 ? 2.977 33.688 5.18 1 94.56 62 ALA B N 1
ATOM 2379 C CA . ALA B 1 62 ? 4.289 34.156 4.73 1 94.56 62 ALA B CA 1
ATOM 2380 C C . ALA B 1 62 ? 4.16 35.312 3.76 1 94.56 62 ALA B C 1
ATOM 2382 O O . ALA B 1 62 ? 4.887 36.312 3.873 1 94.56 62 ALA B O 1
ATOM 2383 N N . ILE B 1 63 ? 3.27 35.188 2.871 1 92.81 63 ILE B N 1
ATOM 2384 C CA . ILE B 1 63 ? 3.086 36.25 1.867 1 92.81 63 ILE B CA 1
ATOM 2385 C C . ILE B 1 63 ? 2.51 37.5 2.523 1 92.81 63 ILE B C 1
ATOM 2387 O O . ILE B 1 63 ? 2.934 38.625 2.219 1 92.81 63 ILE B O 1
ATOM 2391 N N . MET B 1 64 ? 1.539 37.344 3.381 1 94.81 64 MET B N 1
ATOM 2392 C CA . MET B 1 64 ? 1.002 38.469 4.125 1 94.81 64 MET B CA 1
ATOM 2393 C C . MET B 1 64 ? 2.113 39.219 4.859 1 94.81 64 MET B C 1
ATOM 2395 O O . MET B 1 64 ? 2.154 40.438 4.844 1 94.81 64 MET B O 1
ATOM 2399 N N . ALA B 1 65 ? 2.965 38.438 5.5 1 94.56 65 ALA B N 1
ATOM 2400 C CA . ALA B 1 65 ? 4.086 39.031 6.227 1 94.56 65 ALA B CA 1
ATOM 2401 C C . ALA B 1 65 ? 5.059 39.719 5.277 1 94.56 65 ALA B C 1
ATOM 2403 O O . ALA B 1 65 ? 5.531 40.844 5.551 1 94.56 65 ALA B O 1
ATOM 2404 N N . PHE B 1 66 ? 5.289 39.031 4.215 1 92.75 66 PHE B N 1
ATOM 2405 C CA . PHE B 1 66 ? 6.199 39.562 3.211 1 92.75 66 PHE B CA 1
ATOM 2406 C C . PHE B 1 66 ? 5.676 40.906 2.656 1 92.75 66 PHE B C 1
ATOM 2408 O O . PHE B 1 66 ? 6.449 41.812 2.391 1 92.75 66 PHE B O 1
ATOM 2415 N N . HIS B 1 67 ? 4.391 41 2.525 1 92.75 67 HIS B N 1
ATOM 2416 C CA . HIS B 1 67 ? 3.74 42.188 2.004 1 92.75 67 HIS B CA 1
ATOM 2417 C C . HIS B 1 67 ? 3.5 43.219 3.109 1 92.75 67 HIS B C 1
ATOM 2419 O O . HIS B 1 67 ? 2.912 44.25 2.867 1 92.75 67 HIS B O 1
ATOM 2425 N N . GLN B 1 68 ? 3.859 42.906 4.27 1 93.94 68 GLN B N 1
ATOM 2426 C CA . GLN B 1 68 ? 3.727 43.781 5.418 1 93.94 68 GLN B CA 1
ATOM 2427 C C . GLN B 1 68 ? 2.273 44.219 5.629 1 93.94 68 GLN B C 1
ATOM 2429 O O . GLN B 1 68 ? 1.98 45.406 5.812 1 93.94 68 GLN B O 1
ATOM 2434 N N . GLU B 1 69 ? 1.433 43.219 5.438 1 95.06 69 GLU B N 1
ATOM 2435 C CA . GLU B 1 69 ? 0.017 43.469 5.719 1 95.06 69 GLU B CA 1
ATOM 2436 C C . GLU B 1 69 ? -0.24 43.562 7.219 1 95.06 69 GLU B C 1
ATOM 2438 O O . GLU B 1 69 ? -0.977 42.75 7.785 1 95.06 69 GLU B O 1
ATOM 2443 N N . THR B 1 70 ? 0.214 44.625 7.82 1 95.94 70 THR B N 1
ATOM 2444 C CA . THR B 1 70 ? 0.21 44.781 9.266 1 95.94 70 THR B CA 1
ATOM 2445 C C . THR B 1 70 ? -1.216 44.781 9.812 1 95.94 70 THR B C 1
ATOM 2447 O O . THR B 1 70 ? -1.486 44.156 10.844 1 95.94 70 THR B O 1
ATOM 2450 N N . TRP B 1 71 ? -2.129 45.375 9.109 1 95.62 71 TRP B N 1
ATOM 2451 C CA . TRP B 1 71 ? -3.52 45.469 9.539 1 95.62 71 TRP B CA 1
ATOM 2452 C C . TRP B 1 71 ? -4.145 44.094 9.641 1 95.62 71 TRP B C 1
ATOM 2454 O O . TRP B 1 71 ? -4.887 43.812 10.586 1 95.62 71 TRP B O 1
ATOM 2464 N N . LEU B 1 72 ? -3.881 43.281 8.82 1 96 72 LEU B N 1
ATOM 2465 C CA . LEU B 1 72 ? -4.398 41.938 8.82 1 96 72 LEU B CA 1
ATOM 2466 C C . LEU B 1 72 ? -3.668 41.062 9.844 1 96 72 LEU B C 1
ATOM 2468 O O . LEU B 1 72 ? -4.297 40.281 10.57 1 96 72 LEU B O 1
ATOM 2472 N N . LEU B 1 73 ? -2.359 41.188 9.891 1 97.12 73 LEU B N 1
ATOM 2473 C CA . LEU B 1 73 ? -1.536 40.375 10.773 1 97.12 73 LEU B CA 1
ATOM 2474 C C . LEU B 1 73 ? -1.884 40.656 12.234 1 97.12 73 LEU B C 1
ATOM 2476 O O . LEU B 1 73 ? -1.866 39.719 13.062 1 97.12 73 LEU B O 1
ATOM 2480 N N . GLU B 1 74 ? -2.279 41.844 12.531 1 96.38 74 GLU B N 1
ATOM 2481 C CA . GLU B 1 74 ? -2.648 42.188 13.898 1 96.38 74 GLU B CA 1
ATOM 2482 C C . GLU B 1 74 ? -3.977 41.562 14.297 1 96.38 74 GLU B C 1
ATOM 2484 O O . GLU B 1 74 ? -4.281 41.438 15.484 1 96.38 74 GLU B O 1
ATOM 2489 N N . ARG B 1 75 ? -4.688 41.219 13.367 1 96.5 75 ARG B N 1
ATOM 2490 C CA . ARG B 1 75 ? -6.008 40.656 13.633 1 96.5 75 ARG B CA 1
ATOM 2491 C C . ARG B 1 75 ? -5.996 39.125 13.477 1 96.5 75 ARG B C 1
ATOM 2493 O O . ARG B 1 75 ? -7.027 38.469 13.656 1 96.5 75 ARG B O 1
ATOM 2500 N N . LEU B 1 76 ? -4.922 38.531 13.109 1 97.19 76 LEU B N 1
ATOM 2501 C CA . LEU B 1 76 ? -4.766 37.094 13.039 1 97.19 76 LEU B CA 1
ATOM 2502 C C . LEU B 1 76 ? -4.543 36.5 14.422 1 97.19 76 LEU B C 1
ATOM 2504 O O . LEU B 1 76 ? -3.49 36.719 15.031 1 97.19 76 LEU B O 1
ATOM 2508 N N . GLU B 1 77 ? -5.488 35.812 14.906 1 95.75 77 GLU B N 1
ATOM 2509 C CA . GLU B 1 77 ? -5.461 35.281 16.266 1 95.75 77 GLU B CA 1
ATOM 2510 C C . GLU B 1 77 ? -4.562 34.031 16.359 1 95.75 77 GLU B C 1
ATOM 2512 O O . GLU B 1 77 ? -3.902 33.812 17.375 1 95.75 77 GLU B O 1
ATOM 2517 N N . GLY B 1 78 ? -4.629 33.188 15.359 1 96.38 78 GLY B N 1
ATOM 2518 C CA . GLY B 1 78 ? -3.818 31.984 15.398 1 96.38 78 GLY B CA 1
ATOM 2519 C C . GLY B 1 78 ? -3.881 31.188 14.109 1 96.38 78 GLY B C 1
ATOM 2520 O O . GLY B 1 78 ? -4.746 31.422 13.266 1 96.38 78 GLY B O 1
ATOM 2521 N N . ILE B 1 79 ? -2.924 30.344 13.969 1 96.88 79 ILE B N 1
ATOM 2522 C CA . ILE B 1 79 ? -2.846 29.422 12.844 1 96.88 79 ILE B CA 1
ATOM 2523 C C . ILE B 1 79 ? -2.818 27.984 13.359 1 96.88 79 ILE B C 1
ATOM 2525 O O . ILE B 1 79 ? -2.039 27.656 14.266 1 96.88 79 ILE B O 1
ATOM 2529 N N . TYR B 1 80 ? -3.691 27.156 12.875 1 96.56 80 TYR B N 1
ATOM 2530 C CA . TYR B 1 80 ? -3.799 25.766 13.258 1 96.56 80 TYR B CA 1
ATOM 2531 C C . TYR B 1 80 ? -3.77 24.859 12.023 1 96.56 80 TYR B C 1
ATOM 2533 O O . TYR B 1 80 ? -4.719 24.844 11.242 1 96.56 80 TYR B O 1
ATOM 2541 N N . THR B 1 81 ? -2.723 24.141 11.875 1 97.19 81 THR B N 1
ATOM 2542 C CA . THR B 1 81 ? -2.613 23.25 10.734 1 97.19 81 THR B CA 1
ATOM 2543 C C . THR B 1 81 ? -2.691 21.781 11.172 1 97.19 81 THR B C 1
ATOM 2545 O O . THR B 1 81 ? -2.295 21.453 12.289 1 97.19 81 THR B O 1
ATOM 2548 N N . PHE B 1 82 ? -3.242 20.906 10.312 1 97.5 82 PHE B N 1
ATOM 2549 C CA . PHE B 1 82 ? -3.449 19.484 10.578 1 97.5 82 PHE B CA 1
ATOM 2550 C C . PHE B 1 82 ? -2.74 18.641 9.531 1 97.5 82 PHE B C 1
ATOM 2552 O O . PHE B 1 82 ? -3.117 18.641 8.359 1 97.5 82 PHE B O 1
ATOM 2559 N N . GLY B 1 83 ? -1.786 17.938 10.023 1 97.38 83 GLY B N 1
ATOM 2560 C CA . GLY B 1 83 ? -1.051 17.094 9.102 1 97.38 83 GLY B CA 1
ATOM 2561 C C . GLY B 1 83 ? -0.34 17.875 8.008 1 97.38 83 GLY B C 1
ATOM 2562 O O . GLY B 1 83 ? -0.344 17.469 6.848 1 97.38 83 GLY B O 1
ATOM 2563 N N . GLN B 1 84 ? 0.215 18.953 8.352 1 96.38 84 GLN B N 1
ATOM 2564 C CA . GLN B 1 84 ? 0.871 19.859 7.406 1 96.38 84 GLN B CA 1
ATOM 2565 C C . GLN B 1 84 ? 2.242 19.328 7.004 1 96.38 84 GLN B C 1
ATOM 2567 O O . GLN B 1 84 ? 3.068 19.016 7.859 1 96.38 84 GLN B O 1
ATOM 2572 N N . PRO B 1 85 ? 2.477 19.188 5.699 1 95.69 85 PRO B N 1
ATOM 2573 C CA . PRO B 1 85 ? 3.848 18.891 5.285 1 95.69 85 PRO B CA 1
ATOM 2574 C C . PRO B 1 85 ? 4.816 20.031 5.555 1 95.69 85 PRO B C 1
ATOM 2576 O O . PRO B 1 85 ? 4.387 21.141 5.879 1 95.69 85 PRO B O 1
ATOM 2579 N N . ARG B 1 86 ? 6.039 19.734 5.488 1 94.75 86 ARG B N 1
ATOM 2580 C CA . ARG B 1 86 ? 7.035 20.781 5.613 1 94.75 86 ARG B CA 1
ATOM 2581 C C . ARG B 1 86 ? 6.941 21.766 4.445 1 94.75 86 ARG B C 1
ATOM 2583 O O . ARG B 1 86 ? 6.672 21.359 3.311 1 94.75 86 ARG B O 1
ATOM 2590 N N . VAL B 1 87 ? 7.152 23 4.695 1 91.94 87 VAL B N 1
ATOM 2591 C CA . VAL B 1 87 ? 6.855 24.031 3.697 1 91.94 87 VAL B CA 1
ATOM 2592 C C . VAL B 1 87 ? 8.148 24.703 3.254 1 91.94 87 VAL B C 1
ATOM 2594 O O . VAL B 1 87 ? 8.281 25.109 2.094 1 91.94 87 VAL B O 1
ATOM 2597 N N . GLY B 1 88 ? 9.117 24.859 4.074 1 91.06 88 GLY B N 1
ATOM 2598 C CA . GLY B 1 88 ? 10.32 25.609 3.738 1 91.06 88 GLY B CA 1
ATOM 2599 C C . GLY B 1 88 ? 11.539 25.156 4.52 1 91.06 88 GLY B C 1
ATOM 2600 O O . GLY B 1 88 ? 11.484 24.188 5.27 1 91.06 88 GLY B O 1
ATOM 2601 N N . ASP B 1 89 ? 12.617 25.969 4.23 1 91.44 89 ASP B N 1
ATOM 2602 C CA . ASP B 1 89 ? 13.883 25.641 4.891 1 91.44 89 ASP B CA 1
ATOM 2603 C C . ASP B 1 89 ? 14.023 26.422 6.199 1 91.44 89 ASP B C 1
ATOM 2605 O O . ASP B 1 89 ? 13.07 27.031 6.672 1 91.44 89 ASP B O 1
ATOM 2609 N N . GLU B 1 90 ? 15.195 26.281 6.75 1 91.31 90 GLU B N 1
ATOM 2610 C CA . GLU B 1 90 ? 15.461 26.906 8.047 1 91.31 90 GLU B CA 1
ATOM 2611 C C . GLU B 1 90 ? 15.273 28.406 7.996 1 91.31 90 GLU B C 1
ATOM 2613 O O . GLU B 1 90 ? 14.727 29.016 8.93 1 91.31 90 GLU B O 1
ATOM 2618 N N . ASN B 1 91 ? 15.695 29 6.922 1 92.31 91 ASN B N 1
ATOM 2619 C CA . ASN B 1 91 ? 15.562 30.453 6.77 1 92.31 91 ASN B CA 1
ATOM 2620 C C . ASN B 1 91 ? 14.102 30.875 6.719 1 92.31 91 ASN B C 1
ATOM 2622 O O . ASN B 1 91 ? 13.727 31.891 7.324 1 92.31 91 ASN B O 1
ATOM 2626 N N . PHE B 1 92 ? 13.352 30.188 6.02 1 92.88 92 PHE B N 1
ATOM 2627 C CA . PHE B 1 92 ? 11.914 30.422 5.934 1 92.88 92 PHE B CA 1
ATOM 2628 C C . PHE B 1 92 ? 11.266 30.312 7.309 1 92.88 92 PHE B C 1
ATOM 2630 O O . PHE B 1 92 ? 10.469 31.188 7.688 1 92.88 92 PHE B O 1
ATOM 2637 N N . GLY B 1 93 ? 11.633 29.359 8.016 1 94.12 93 GLY B N 1
ATOM 2638 C CA . GLY B 1 93 ? 11.109 29.156 9.359 1 94.12 93 GLY B CA 1
ATOM 2639 C C . GLY B 1 93 ? 11.469 30.281 10.312 1 94.12 93 GLY B C 1
ATOM 2640 O O . GLY B 1 93 ? 10.617 30.75 11.07 1 94.12 93 GLY B O 1
ATOM 2641 N N . GLU B 1 94 ? 12.68 30.656 10.25 1 94.69 94 GLU B N 1
ATOM 2642 C CA . GLU B 1 94 ? 13.133 31.719 11.133 1 94.69 94 GLU B CA 1
ATOM 2643 C C . GLU B 1 94 ? 12.406 33.031 10.828 1 94.69 94 GLU B C 1
ATOM 2645 O O . GLU B 1 94 ? 12.023 33.781 11.742 1 94.69 94 GLU B O 1
ATOM 2650 N N . PHE B 1 95 ? 12.266 33.312 9.57 1 94.19 95 PHE B N 1
ATOM 2651 C CA . PHE B 1 95 ? 11.516 34.469 9.141 1 94.19 95 PHE B CA 1
ATOM 2652 C C . PHE B 1 95 ? 10.109 34.469 9.727 1 94.19 95 PHE B C 1
ATOM 2654 O O . PHE B 1 95 ? 9.664 35.469 10.305 1 94.19 95 PHE B O 1
ATOM 2661 N N . LEU B 1 96 ? 9.438 33.406 9.602 1 95.94 96 LEU B N 1
ATOM 2662 C CA . LEU B 1 96 ? 8.055 33.344 10.039 1 95.94 96 LEU B CA 1
ATOM 2663 C C . LEU B 1 96 ? 7.965 33.312 11.562 1 95.94 96 LEU B C 1
ATOM 2665 O O . LEU B 1 96 ? 7.016 33.844 12.148 1 95.94 96 LEU B O 1
ATOM 2669 N N . LYS B 1 97 ? 8.945 32.75 12.219 1 95.88 97 LYS B N 1
ATOM 2670 C CA . LYS B 1 97 ? 8.977 32.781 13.68 1 95.88 97 LYS B CA 1
ATOM 2671 C C . LYS B 1 97 ? 9.031 34.219 14.195 1 95.88 97 LYS B C 1
ATOM 2673 O O . LYS B 1 97 ? 8.352 34.562 15.156 1 95.88 97 LYS B O 1
ATOM 2678 N N . GLU B 1 98 ? 9.805 34.938 13.555 1 96.69 98 GLU B N 1
ATOM 2679 C CA . GLU B 1 98 ? 9.93 36.344 13.93 1 96.69 98 GLU B CA 1
ATOM 2680 C C . GLU B 1 98 ? 8.609 37.094 13.727 1 96.69 98 GLU B C 1
ATOM 2682 O O . GLU B 1 98 ? 8.203 37.875 14.586 1 96.69 98 GLU B O 1
ATOM 2687 N N . GLU B 1 99 ? 8.031 36.844 12.633 1 96.56 99 GLU B N 1
ATOM 2688 C CA . GLU B 1 99 ? 6.754 37.5 12.344 1 96.56 99 GLU B CA 1
ATOM 2689 C C . GLU B 1 99 ? 5.676 37.062 13.336 1 96.56 99 GLU B C 1
ATOM 2691 O O . GLU B 1 99 ? 4.875 37.875 13.781 1 96.56 99 GLU B O 1
ATOM 2696 N N . LEU B 1 100 ? 5.668 35.812 13.664 1 96.69 100 LEU B N 1
ATOM 2697 C CA . LEU B 1 100 ? 4.715 35.281 14.633 1 96.69 100 LEU B CA 1
ATOM 2698 C C . LEU B 1 100 ? 4.902 35.938 15.992 1 96.69 100 LEU B C 1
ATOM 2700 O O . LEU B 1 100 ? 3.922 36.281 16.656 1 96.69 100 LEU B O 1
ATOM 2704 N N . ARG B 1 101 ? 6.113 36.156 16.391 1 96.19 101 ARG B N 1
ATOM 2705 C CA . ARG B 1 101 ? 6.426 36.812 17.656 1 96.19 101 ARG B CA 1
ATOM 2706 C C . ARG B 1 101 ? 6.027 38.281 17.609 1 96.19 101 ARG B C 1
ATOM 2708 O O . ARG B 1 101 ? 5.402 38.781 18.547 1 96.19 101 ARG B O 1
ATOM 2715 N N . LYS B 1 102 ? 6.371 38.938 16.562 1 96.81 102 LYS B N 1
ATOM 2716 C CA . LYS B 1 102 ? 6.121 40.375 16.391 1 96.81 102 LYS B CA 1
ATOM 2717 C C . LYS B 1 102 ? 4.633 40.688 16.516 1 96.81 102 LYS B C 1
ATOM 2719 O O . LYS B 1 102 ? 4.262 41.688 17.141 1 96.81 102 LYS B O 1
ATOM 2724 N N . TYR B 1 103 ? 3.805 39.812 15.977 1 96.81 103 TYR B N 1
ATOM 2725 C CA . TYR B 1 103 ? 2.375 40.125 15.953 1 96.81 103 TYR B CA 1
ATOM 2726 C C . TYR B 1 103 ? 1.626 39.25 16.969 1 96.81 103 TYR B C 1
ATOM 2728 O O . TYR B 1 103 ? 0.393 39.25 16.984 1 96.81 103 TYR B O 1
ATOM 2736 N N . ASN B 1 104 ? 2.316 38.5 17.828 1 96.12 104 ASN B N 1
ATOM 2737 C CA . ASN B 1 104 ? 1.753 37.656 18.891 1 96.12 104 ASN B CA 1
ATOM 2738 C C . ASN B 1 104 ? 0.717 36.688 18.344 1 96.12 104 ASN B C 1
ATOM 2740 O O . ASN B 1 104 ? -0.405 36.594 18.844 1 96.12 104 ASN B O 1
ATOM 2744 N N . ILE B 1 105 ? 1.127 35.969 17.297 1 96.06 105 ILE B N 1
ATOM 2745 C CA . ILE B 1 105 ? 0.258 35 16.641 1 96.06 105 ILE B CA 1
ATOM 2746 C C . ILE B 1 105 ? 0.634 33.594 17.094 1 96.06 105 ILE B C 1
ATOM 2748 O O . ILE B 1 105 ? 1.805 33.219 17.047 1 96.06 105 ILE B O 1
ATOM 2752 N N . ASP B 1 106 ? -0.34 32.812 17.547 1 94.06 106 ASP B N 1
ATOM 2753 C CA . ASP B 1 106 ? -0.105 31.422 17.906 1 94.06 106 ASP B CA 1
ATOM 2754 C C . ASP B 1 106 ? -0.123 30.516 16.672 1 94.06 106 ASP B C 1
ATOM 2756 O O . ASP B 1 106 ? -0.992 30.656 15.812 1 94.06 106 ASP B O 1
ATOM 2760 N N . TYR B 1 107 ? 0.863 29.688 16.641 1 95.88 107 TYR B N 1
ATOM 2761 C CA . TYR B 1 107 ? 0.918 28.703 15.555 1 95.88 107 TYR B CA 1
ATOM 2762 C C . TYR B 1 107 ? 1.064 27.297 16.109 1 95.88 107 TYR B C 1
ATOM 2764 O O . TYR B 1 107 ? 2.07 26.969 16.734 1 95.88 107 TYR B O 1
ATOM 2772 N N . TYR B 1 108 ? 0.056 26.453 15.867 1 95.38 108 TYR B N 1
ATOM 2773 C CA . TYR B 1 108 ? 0.049 25.062 16.312 1 95.38 108 TYR B CA 1
ATOM 2774 C C . TYR B 1 108 ? -0.029 24.109 15.117 1 95.38 108 TYR B C 1
ATOM 2776 O O . TYR B 1 108 ? -0.928 24.219 14.281 1 95.38 108 TYR B O 1
ATOM 2784 N N . ARG B 1 109 ? 0.873 23.234 15.055 1 96.19 109 ARG B N 1
ATOM 2785 C CA . ARG B 1 109 ? 0.858 22.141 14.086 1 96.19 109 ARG B CA 1
ATOM 2786 C C . ARG B 1 109 ? 0.403 20.844 14.742 1 96.19 109 ARG B C 1
ATOM 2788 O O . ARG B 1 109 ? 1.122 20.266 15.555 1 96.19 109 ARG B O 1
ATOM 2795 N N . LEU B 1 110 ? -0.712 20.375 14.367 1 96.81 110 LEU B N 1
ATOM 2796 C CA . LEU B 1 110 ? -1.225 19.141 14.938 1 96.81 110 LEU B CA 1
ATOM 2797 C C . LEU B 1 110 ? -0.815 17.938 14.094 1 96.81 110 LEU B C 1
ATOM 2799 O O . LEU B 1 110 ? -0.99 17.938 12.875 1 96.81 110 LEU B O 1
ATOM 2803 N N . VAL B 1 111 ? -0.222 16.984 14.695 1 97.44 111 VAL B N 1
ATOM 2804 C CA . VAL B 1 111 ? 0.231 15.766 14.039 1 97.44 111 VAL B CA 1
ATOM 2805 C C . VAL B 1 111 ? -0.4 14.555 14.719 1 97.44 111 VAL B C 1
ATOM 2807 O O . VAL B 1 111 ? -0.306 14.398 15.938 1 97.44 111 VAL B O 1
ATOM 2810 N N . TYR B 1 112 ? -1.038 13.742 13.922 1 96.69 112 TYR B N 1
ATOM 2811 C CA . TYR B 1 112 ? -1.685 12.555 14.453 1 96.69 112 TYR B CA 1
ATOM 2812 C C . TYR B 1 112 ? -0.827 11.312 14.219 1 96.69 112 TYR B C 1
ATOM 2814 O O . TYR B 1 112 ? -0.553 10.953 13.07 1 96.69 112 TYR B O 1
ATOM 2822 N N . CYS B 1 113 ? -0.341 10.742 15.258 1 95.94 113 CYS B N 1
ATOM 2823 C CA . CYS B 1 113 ? 0.288 9.43 15.312 1 95.94 113 CYS B CA 1
ATOM 2824 C C . CYS B 1 113 ? 1.351 9.289 14.234 1 95.94 113 CYS B C 1
ATOM 2826 O O . CYS B 1 113 ? 2.305 10.062 14.188 1 95.94 113 CYS B O 1
ATOM 2828 N N . PHE B 1 114 ? 1.169 8.328 13.258 1 95.69 114 PHE B N 1
ATOM 2829 C CA . PHE B 1 114 ? 2.213 8.07 12.273 1 95.69 114 PHE B CA 1
ATOM 2830 C C . PHE B 1 114 ? 1.809 8.609 10.898 1 95.69 114 PHE B C 1
ATOM 2832 O O . PHE B 1 114 ? 2.105 7.992 9.875 1 95.69 114 PHE B O 1
ATOM 2839 N N . ASP B 1 115 ? 1.089 9.734 10.883 1 96.06 115 ASP B N 1
ATOM 2840 C CA . ASP B 1 115 ? 0.806 10.422 9.625 1 96.06 115 ASP B CA 1
ATOM 2841 C C . ASP B 1 115 ? 2.096 10.734 8.875 1 96.06 115 ASP B C 1
ATOM 2843 O O . ASP B 1 115 ? 2.982 11.406 9.398 1 96.06 115 ASP B O 1
ATOM 2847 N N . MET B 1 116 ? 2.174 10.266 7.668 1 94.69 116 MET B N 1
ATOM 2848 C CA . MET B 1 116 ? 3.395 10.398 6.875 1 94.69 116 MET B CA 1
ATOM 2849 C C . MET B 1 116 ? 3.561 11.82 6.359 1 94.69 116 MET B C 1
ATOM 2851 O O . MET B 1 116 ? 4.684 12.32 6.246 1 94.69 116 MET B O 1
ATOM 2855 N N . VAL B 1 117 ? 2.516 12.531 6.125 1 94.44 117 VAL B N 1
ATOM 2856 C CA . VAL B 1 117 ? 2.514 13.766 5.352 1 94.44 117 VAL B CA 1
ATOM 2857 C C . VAL B 1 117 ? 3.277 14.852 6.109 1 94.44 117 VAL B C 1
ATOM 2859 O O . VAL B 1 117 ? 4.129 15.531 5.535 1 94.44 117 VAL B O 1
ATOM 2862 N N . PRO B 1 118 ? 3.039 14.961 7.398 1 96.38 118 PRO B N 1
ATOM 2863 C CA . PRO B 1 118 ? 3.797 16 8.102 1 96.38 118 PRO B CA 1
ATOM 2864 C C . PRO B 1 118 ? 5.285 15.68 8.203 1 96.38 118 PRO B C 1
ATOM 2866 O O . PRO B 1 118 ? 6.066 16.5 8.703 1 96.38 118 PRO B O 1
ATOM 2869 N N . ARG B 1 119 ? 5.703 14.594 7.809 1 94.75 119 ARG B N 1
ATOM 2870 C CA . ARG B 1 119 ? 7.09 14.164 7.922 1 94.75 119 ARG B CA 1
ATOM 2871 C C . ARG B 1 119 ? 7.812 14.266 6.582 1 94.75 119 ARG B C 1
ATOM 2873 O O . ARG B 1 119 ? 8.953 13.82 6.449 1 94.75 119 ARG B O 1
ATOM 2880 N N . LEU B 1 120 ? 7.074 14.836 5.633 1 91.62 120 LEU B N 1
ATOM 2881 C CA . LEU B 1 120 ? 7.605 15.047 4.289 1 91.62 120 LEU B CA 1
ATOM 2882 C C . LEU B 1 120 ? 7.543 16.516 3.91 1 91.62 120 LEU B C 1
ATOM 2884 O O . LEU B 1 120 ? 6.668 17.25 4.383 1 91.62 120 LEU B O 1
ATOM 2888 N N . PRO B 1 121 ? 8.359 17 2.945 1 90.69 121 PRO B N 1
ATOM 2889 C CA . PRO B 1 121 ? 9.594 16.344 2.51 1 90.69 121 PRO B CA 1
ATOM 2890 C C . PRO B 1 121 ? 10.562 16.094 3.66 1 90.69 121 PRO B C 1
ATOM 2892 O O . PRO B 1 121 ? 10.375 16.609 4.762 1 90.69 121 PRO B O 1
ATOM 2895 N N . LEU B 1 122 ? 11.578 15.312 3.406 1 88.88 122 LEU B N 1
ATOM 2896 C CA . LEU B 1 122 ? 12.492 14.875 4.453 1 88.88 122 LEU B CA 1
ATOM 2897 C C . LEU B 1 122 ? 13.336 16.031 4.957 1 88.88 122 LEU B C 1
ATOM 2899 O O . LEU B 1 122 ? 13.742 16.906 4.176 1 88.88 122 LEU B O 1
ATOM 2903 N N . ASP B 1 123 ? 13.445 16.047 6.246 1 85.69 123 ASP B N 1
ATOM 2904 C CA . ASP B 1 123 ? 14.383 16.969 6.883 1 85.69 123 ASP B CA 1
ATOM 2905 C C . ASP B 1 123 ? 15.797 16.391 6.879 1 85.69 123 ASP B C 1
ATOM 2907 O O . ASP B 1 123 ? 16.25 15.82 7.875 1 85.69 123 ASP B O 1
ATOM 2911 N N . ASP B 1 124 ? 16.469 16.453 5.848 1 81.06 124 ASP B N 1
ATOM 2912 C CA . ASP B 1 124 ? 17.828 15.969 5.691 1 81.06 124 ASP B CA 1
ATOM 2913 C C . ASP B 1 124 ? 18.656 16.922 4.84 1 81.06 124 ASP B C 1
ATOM 2915 O O . ASP B 1 124 ? 18.219 18.031 4.527 1 81.06 124 ASP B O 1
ATOM 2919 N N . SER B 1 125 ? 19.875 16.609 4.77 1 76.19 125 SER B N 1
ATOM 2920 C CA . SER B 1 125 ? 20.828 17.5 4.117 1 76.19 125 SER B CA 1
ATOM 2921 C C . SER B 1 125 ? 20.484 17.719 2.65 1 76.19 125 SER B C 1
ATOM 2923 O O . SER B 1 125 ? 20.922 18.688 2.031 1 76.19 125 SER B O 1
ATOM 2925 N N . THR B 1 126 ? 19.625 16.891 2.162 1 69.62 126 THR B N 1
ATOM 2926 C CA . THR B 1 126 ? 19.281 16.969 0.748 1 69.62 126 THR B CA 1
ATOM 2927 C C . THR B 1 126 ? 18.094 17.906 0.533 1 69.62 126 THR B C 1
ATOM 2929 O O . THR B 1 126 ? 18.125 18.766 -0.361 1 69.62 126 THR B O 1
ATOM 2932 N N . PHE B 1 127 ? 17.109 17.828 1.276 1 76.19 127 PHE B N 1
ATOM 2933 C CA . PHE B 1 127 ? 15.875 18.578 1.041 1 76.19 127 PHE B CA 1
ATOM 2934 C C . PHE B 1 127 ? 15.82 19.812 1.919 1 76.19 127 PHE B C 1
ATOM 2936 O O . PHE B 1 127 ? 15.195 20.812 1.551 1 76.19 127 PHE B O 1
ATOM 2943 N N . LEU B 1 128 ? 16.312 19.812 3.105 1 78.94 128 LEU B N 1
ATOM 2944 C CA . LEU B 1 128 ? 16.547 20.922 4.027 1 78.94 128 LEU B CA 1
ATOM 2945 C C . LEU B 1 128 ? 15.227 21.516 4.52 1 78.94 128 LEU B C 1
ATOM 2947 O O . LEU B 1 128 ? 15.188 22.656 4.965 1 78.94 128 LEU B O 1
ATOM 2951 N N . PHE B 1 129 ? 14.148 20.812 4.344 1 85.81 129 PHE B N 1
ATOM 2952 C CA . PHE B 1 129 ? 12.875 21.328 4.852 1 85.81 129 PHE B CA 1
ATOM 2953 C C . PHE B 1 129 ? 12.789 21.141 6.363 1 85.81 129 PHE B C 1
ATOM 2955 O O . PHE B 1 129 ? 13.25 20.141 6.906 1 85.81 129 PHE B O 1
ATOM 2962 N N . LYS B 1 130 ? 12.172 22.156 6.973 1 89.12 130 LYS B N 1
ATOM 2963 C CA . LYS B 1 130 ? 12.062 22.125 8.43 1 89.12 130 LYS B CA 1
ATOM 2964 C C . LYS B 1 130 ? 10.68 22.578 8.883 1 89.12 130 LYS B C 1
ATOM 2966 O O . LYS B 1 130 ? 10.016 23.344 8.188 1 89.12 130 LYS B O 1
ATOM 2971 N N . HIS B 1 131 ? 10.289 22 9.984 1 91.94 131 HIS B N 1
ATOM 2972 C CA . HIS B 1 131 ? 9.094 22.516 10.641 1 91.94 131 HIS B CA 1
ATOM 2973 C C . HIS B 1 131 ? 9.445 23.641 11.602 1 91.94 131 HIS B C 1
ATOM 2975 O O . HIS B 1 131 ? 10.594 23.766 12.031 1 91.94 131 HIS B O 1
ATOM 2981 N N . PHE B 1 132 ? 8.508 24.516 11.758 1 90.81 132 PHE B N 1
ATOM 2982 C CA . PHE B 1 132 ? 8.539 25.5 12.828 1 90.81 132 PHE B CA 1
ATOM 2983 C C . PHE B 1 132 ? 7.188 25.578 13.531 1 90.81 132 PHE B C 1
ATOM 2985 O O . PHE B 1 132 ? 6.246 24.875 13.156 1 90.81 132 PHE B O 1
ATOM 2992 N N . GLY B 1 133 ? 7.098 26.375 14.648 1 90.62 133 GLY B N 1
ATOM 2993 C CA . GLY B 1 133 ? 5.863 26.438 15.414 1 90.62 133 GLY B CA 1
ATOM 2994 C C . GLY B 1 133 ? 5.746 25.328 16.453 1 90.62 133 GLY B C 1
ATOM 2995 O O . GLY B 1 133 ? 6.648 24.5 16.594 1 90.62 133 GLY B O 1
ATOM 2996 N N . THR B 1 134 ? 4.684 25.297 17.156 1 93.44 134 THR B N 1
ATOM 2997 C CA . THR B 1 134 ? 4.461 24.328 18.234 1 93.44 134 THR B CA 1
ATOM 2998 C C . THR B 1 134 ? 3.814 23.062 17.688 1 93.44 134 THR B C 1
ATOM 3000 O O . THR B 1 134 ? 2.773 23.125 17.031 1 93.44 134 THR B O 1
ATOM 3003 N N . CYS B 1 135 ? 4.426 21.953 17.953 1 95.44 135 CYS B N 1
ATOM 3004 C CA . CYS B 1 135 ? 3.887 20.672 17.516 1 95.44 135 CYS B CA 1
ATOM 3005 C C . CYS B 1 135 ? 2.98 20.062 18.594 1 95.44 135 CYS B C 1
ATOM 3007 O O . CYS B 1 135 ? 3.418 19.828 19.719 1 95.44 135 CYS B O 1
ATOM 3009 N N . VAL B 1 136 ? 1.806 19.922 18.266 1 95.88 136 VAL B N 1
ATOM 3010 C CA . VAL B 1 136 ? 0.868 19.188 19.109 1 95.88 136 VAL B CA 1
ATOM 3011 C C . VAL B 1 136 ? 0.676 17.766 18.547 1 95.88 136 VAL B C 1
ATOM 3013 O O . VAL B 1 136 ? -0.016 17.578 17.547 1 95.88 136 VAL B O 1
ATOM 3016 N N . TYR B 1 137 ? 1.23 16.797 19.234 1 96.25 137 TYR B N 1
ATOM 3017 C CA . TYR B 1 137 ? 1.223 15.414 18.781 1 96.25 137 TYR B CA 1
ATOM 3018 C C . TYR B 1 137 ? 0.152 14.609 19.5 1 96.25 137 TYR B C 1
ATOM 3020 O O . TYR B 1 137 ? 0.05 14.664 20.734 1 96.25 137 TYR B O 1
ATOM 3028 N N . TYR B 1 138 ? -0.678 13.883 18.719 1 96.19 138 TYR B N 1
ATOM 3029 C CA . TYR B 1 138 ? -1.67 12.961 19.281 1 96.19 138 TYR B CA 1
ATOM 3030 C C . TYR B 1 138 ? -1.331 11.516 18.938 1 96.19 138 TYR B C 1
ATOM 3032 O O . TYR B 1 138 ? -1.015 11.203 17.781 1 96.19 138 TYR B O 1
ATOM 3040 N N . ASN B 1 139 ? -1.374 10.656 19.922 1 95.56 139 ASN B N 1
ATOM 3041 C CA . ASN B 1 139 ? -1.208 9.234 19.656 1 95.56 139 ASN B CA 1
ATOM 3042 C C . ASN B 1 139 ? -2.533 8.578 19.266 1 95.56 139 ASN B C 1
ATOM 3044 O O . ASN B 1 139 ? -3.545 9.258 19.109 1 95.56 139 ASN B O 1
ATOM 3048 N N . SER B 1 140 ? -2.547 7.273 19.047 1 94.81 140 SER B N 1
ATOM 3049 C CA . SER 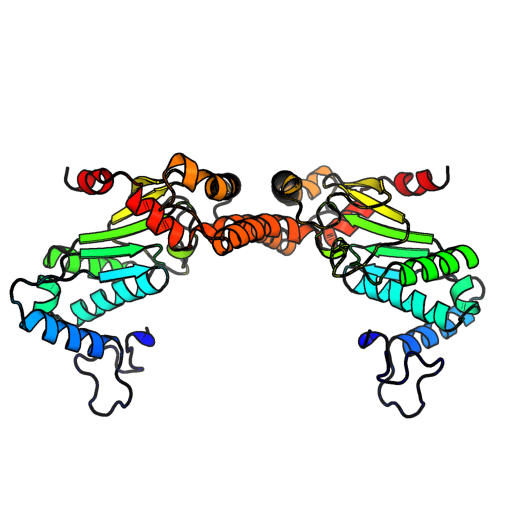B 1 140 ? -3.723 6.566 18.547 1 94.81 140 SER B CA 1
ATOM 3050 C C . SER B 1 140 ? -4.793 6.445 19.625 1 94.81 140 SER B C 1
ATOM 3052 O O . SER B 1 140 ? -5.934 6.078 19.344 1 94.81 140 SER B O 1
ATOM 3054 N N . PHE B 1 141 ? -4.5 6.754 20.859 1 94.38 141 PHE B N 1
ATOM 3055 C CA . PHE B 1 141 ? -5.484 6.801 21.922 1 94.38 141 PHE B CA 1
ATOM 3056 C C . PHE B 1 141 ? -5.984 8.227 22.141 1 94.38 141 PHE B C 1
ATOM 3058 O O . PHE B 1 141 ? -6.668 8.5 23.125 1 94.38 141 PHE B O 1
ATOM 3065 N N . TYR B 1 142 ? -5.543 9.164 21.312 1 93.19 142 TYR B N 1
ATOM 3066 C CA . TYR B 1 142 ? -5.965 10.562 21.25 1 93.19 142 TYR B CA 1
ATOM 3067 C C . TYR B 1 142 ? -5.434 11.344 22.453 1 93.19 142 TYR B C 1
ATOM 3069 O O . TYR B 1 142 ? -6.031 12.344 22.859 1 93.19 142 TYR B O 1
ATOM 3077 N N . GLN B 1 143 ? -4.363 10.789 23.047 1 93.94 143 GLN B N 1
ATOM 3078 C CA . GLN B 1 143 ? -3.641 11.57 24.047 1 93.94 143 GLN B CA 1
ATOM 3079 C C . GLN B 1 143 ? -2.686 12.562 23.391 1 93.94 143 GLN B C 1
ATOM 3081 O O . GLN B 1 143 ? -1.925 12.195 22.484 1 93.94 143 GLN B O 1
ATOM 3086 N N . GLY B 1 144 ? -2.787 13.852 23.844 1 93.81 144 GLY B N 1
ATOM 3087 C CA . GLY B 1 144 ? -2.008 14.914 23.219 1 93.81 144 GLY B CA 1
ATOM 3088 C C . GLY B 1 144 ? -0.802 15.32 24.047 1 93.81 144 GLY B C 1
ATOM 3089 O O . GLY B 1 144 ? -0.84 15.281 25.281 1 93.81 144 GLY B O 1
ATOM 3090 N N . LYS B 1 145 ? 0.26 15.648 23.359 1 94.25 145 LYS B N 1
ATOM 3091 C CA . LYS B 1 145 ? 1.464 16.188 23.984 1 94.25 145 LYS B CA 1
ATOM 3092 C C . LYS B 1 145 ? 2.111 17.25 23.094 1 94.25 145 LYS B C 1
ATOM 3094 O O . LYS B 1 145 ? 2.076 17.141 21.875 1 94.25 145 LYS B O 1
ATOM 3099 N N . ILE B 1 146 ? 2.637 18.25 23.703 1 94.38 146 ILE B N 1
ATOM 3100 C CA . ILE B 1 146 ? 3.422 19.234 22.984 1 94.38 146 ILE B CA 1
ATOM 3101 C C . ILE B 1 146 ? 4.859 18.75 22.828 1 94.38 146 ILE B C 1
ATOM 3103 O O . ILE B 1 146 ? 5.484 18.328 23.797 1 94.38 146 ILE B O 1
ATOM 3107 N N . LEU B 1 147 ? 5.285 18.719 21.578 1 92.94 147 LEU B N 1
ATOM 3108 C CA . LEU B 1 147 ? 6.645 18.281 21.281 1 92.94 147 LEU B CA 1
ATOM 3109 C C . LEU B 1 147 ? 7.352 19.297 20.391 1 92.94 147 LEU B C 1
ATOM 3111 O O . LEU B 1 147 ? 6.703 20.125 19.75 1 92.94 147 LEU B O 1
ATOM 3115 N N . ALA B 1 148 ? 8.688 19.25 20.484 1 88.44 148 ALA B N 1
ATOM 3116 C CA . ALA B 1 148 ? 9.445 20.047 19.516 1 88.44 148 ALA B CA 1
ATOM 3117 C C . ALA B 1 148 ? 9.234 19.531 18.094 1 88.44 148 ALA B C 1
ATOM 3119 O O . ALA B 1 148 ? 9.055 20.312 17.156 1 88.44 148 ALA B O 1
ATOM 3120 N N . GLU B 1 149 ? 9.273 18.172 18 1 91.25 149 GLU B N 1
ATOM 3121 C CA . GLU B 1 149 ? 9.023 17.484 16.75 1 91.25 149 GLU B CA 1
ATOM 3122 C C . GLU B 1 149 ? 8.344 16.141 16.984 1 91.25 149 GLU B C 1
ATOM 3124 O O . GLU B 1 149 ? 8.555 15.492 18.016 1 91.25 149 GLU B O 1
ATOM 3129 N N . GLU B 1 150 ? 7.527 15.742 16.016 1 93 150 GLU B N 1
ATOM 3130 C CA . GLU B 1 150 ? 6.836 14.469 16.156 1 93 150 GLU B CA 1
ATOM 3131 C C . GLU B 1 150 ? 7.816 13.297 16.094 1 93 150 GLU B C 1
ATOM 3133 O O . GLU B 1 150 ? 8.883 13.406 15.484 1 93 150 GLU B O 1
ATOM 3138 N N . PRO B 1 151 ? 7.469 12.172 16.781 1 92.5 151 PRO B N 1
ATOM 3139 C CA . PRO B 1 151 ? 8.32 10.984 16.688 1 92.5 151 PRO B CA 1
ATOM 3140 C C . PRO B 1 151 ? 8.492 10.5 15.25 1 92.5 151 PRO B C 1
ATOM 3142 O O . PRO B 1 151 ? 7.586 10.664 14.422 1 92.5 151 PRO B O 1
ATOM 3145 N N . ASP B 1 152 ? 9.719 9.867 15 1 92.56 152 ASP B N 1
ATOM 3146 C CA . ASP B 1 152 ? 10.023 9.398 13.648 1 92.56 152 ASP B CA 1
ATOM 3147 C C . ASP B 1 152 ? 9.883 10.523 12.633 1 92.56 152 ASP B C 1
ATOM 3149 O O . ASP B 1 152 ? 9.133 10.398 11.656 1 92.56 152 ASP B O 1
ATOM 3153 N N . LYS B 1 153 ? 10.633 11.578 12.82 1 91.75 153 LYS B N 1
ATOM 3154 C CA . LYS B 1 153 ? 10.477 12.867 12.141 1 91.75 153 LYS B CA 1
ATOM 3155 C C . LYS B 1 153 ? 10.484 12.688 10.625 1 91.75 153 LYS B C 1
ATOM 3157 O O . LYS B 1 153 ? 9.859 13.477 9.906 1 91.75 153 LYS B O 1
ATOM 3162 N N . ASN B 1 154 ? 11.203 11.648 10.18 1 90.19 154 ASN B N 1
ATOM 3163 C CA . ASN B 1 154 ? 11.289 11.484 8.734 1 90.19 154 ASN B CA 1
ATOM 3164 C C . ASN B 1 154 ? 10.531 10.25 8.266 1 90.19 154 ASN B C 1
ATOM 3166 O O . ASN B 1 154 ? 10.648 9.852 7.102 1 90.19 154 ASN B O 1
ATOM 3170 N N . TYR B 1 155 ? 9.82 9.57 9.055 1 91.31 155 TYR B N 1
ATOM 3171 C CA . TYR B 1 155 ? 8.828 8.539 8.805 1 91.31 155 TYR B CA 1
ATOM 3172 C C . TYR B 1 155 ? 9.492 7.188 8.57 1 91.31 155 TYR B C 1
ATOM 3174 O O . TYR B 1 155 ? 8.898 6.141 8.828 1 91.31 155 TYR B O 1
ATOM 3182 N N . PHE B 1 156 ? 10.75 7.059 8.188 1 86.75 156 PHE B N 1
ATOM 3183 C CA . PHE B 1 156 ? 11.266 5.848 7.551 1 86.75 156 PHE B CA 1
ATOM 3184 C C . PHE B 1 156 ? 12.258 5.133 8.461 1 86.75 156 PHE B C 1
ATOM 3186 O O . PHE B 1 156 ? 13.039 4.301 8.008 1 86.75 156 PHE B O 1
ATOM 3193 N N . SER B 1 157 ? 12.234 5.539 9.672 1 88.5 157 SER B N 1
ATOM 3194 C CA . SER B 1 157 ? 13.094 4.809 10.594 1 88.5 157 SER B CA 1
ATOM 3195 C C . SER B 1 157 ? 12.602 3.381 10.797 1 88.5 157 SER B C 1
ATOM 3197 O O . SER B 1 157 ? 11.43 3.158 11.102 1 88.5 157 SER B O 1
ATOM 3199 N N . LEU B 1 158 ? 13.453 2.396 10.664 1 85.06 158 LEU B N 1
ATOM 3200 C CA . LEU B 1 158 ? 13.117 0.983 10.773 1 85.06 158 LEU B CA 1
ATOM 3201 C C . LEU B 1 158 ? 12.664 0.642 12.195 1 85.06 158 LEU B C 1
ATOM 3203 O O . LEU B 1 158 ? 11.844 -0.258 12.383 1 85.06 158 LEU B O 1
ATOM 3207 N N . ARG B 1 159 ? 13.164 1.405 13.133 1 88.88 159 ARG B N 1
ATOM 3208 C CA . ARG B 1 159 ? 12.812 1.137 14.516 1 88.88 159 ARG B CA 1
ATOM 3209 C C . ARG B 1 159 ? 11.32 1.363 14.75 1 88.88 159 ARG B C 1
ATOM 3211 O O . ARG B 1 159 ? 10.742 0.823 15.703 1 88.88 159 ARG B O 1
ATOM 3218 N N . TRP B 1 160 ? 10.734 2.176 13.859 1 92.38 160 TRP B N 1
ATOM 3219 C CA . TRP B 1 160 ? 9.328 2.533 14.07 1 92.38 160 TRP B CA 1
ATOM 3220 C C . TRP B 1 160 ? 8.414 1.653 13.234 1 92.38 160 TRP B C 1
ATOM 3222 O O . TRP B 1 160 ? 7.188 1.79 13.289 1 92.38 160 TRP B O 1
ATOM 3232 N N . LEU B 1 161 ? 8.977 0.745 12.477 1 90.12 161 LEU B N 1
ATOM 3233 C CA . LEU B 1 161 ? 8.18 -0.058 11.562 1 90.12 161 LEU B CA 1
ATOM 3234 C C . LEU B 1 161 ? 7.156 -0.899 12.328 1 90.12 161 LEU B C 1
ATOM 3236 O O . LEU B 1 161 ? 5.961 -0.856 12.023 1 90.12 161 LEU B O 1
ATOM 3240 N N . ILE B 1 162 ? 7.641 -1.619 13.281 1 89.06 162 ILE B N 1
ATOM 3241 C CA . ILE B 1 162 ? 6.762 -2.502 14.039 1 89.06 162 ILE B CA 1
ATOM 3242 C C . ILE B 1 162 ? 5.73 -1.674 14.797 1 89.06 162 ILE B C 1
ATOM 3244 O O . ILE B 1 162 ? 4.527 -1.939 14.719 1 89.06 162 ILE B O 1
ATOM 3248 N N . PRO B 1 163 ? 6.152 -0.601 15.539 1 92 163 PRO B N 1
ATOM 3249 C CA . PRO B 1 163 ? 5.16 0.263 16.188 1 92 163 PRO B CA 1
ATOM 3250 C C . PRO B 1 163 ? 4.117 0.797 15.203 1 92 163 PRO B C 1
ATOM 3252 O O . PRO B 1 163 ? 2.934 0.883 15.547 1 92 163 PRO B O 1
ATOM 3255 N N . LYS B 1 164 ? 4.492 1.186 14.055 1 94 164 LYS B N 1
ATOM 3256 C CA . LYS B 1 164 ? 3.568 1.688 13.047 1 94 164 LYS B CA 1
ATOM 3257 C C . LYS B 1 164 ? 2.518 0.638 12.688 1 94 164 LYS B C 1
ATOM 3259 O O . LYS B 1 164 ? 1.33 0.952 12.586 1 94 164 LYS B O 1
ATOM 3264 N N . ILE B 1 165 ? 2.965 -0.549 12.516 1 92.12 165 ILE B N 1
ATOM 3265 C CA . ILE B 1 165 ? 2.068 -1.636 12.133 1 92.12 165 ILE B CA 1
ATOM 3266 C C . ILE B 1 165 ? 1.104 -1.937 13.273 1 92.12 165 ILE B C 1
ATOM 3268 O O . ILE B 1 165 ? -0.104 -2.061 13.062 1 92.12 165 ILE B O 1
ATOM 3272 N N . ILE 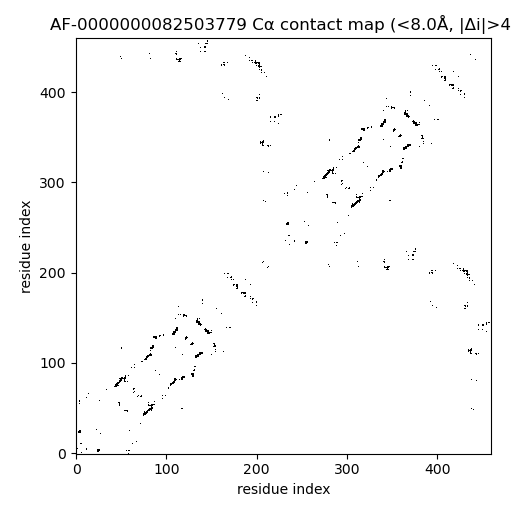B 1 166 ? 1.677 -2.086 14.461 1 92.69 166 ILE B N 1
ATOM 3273 C CA . ILE B 1 166 ? 0.85 -2.361 15.625 1 92.69 166 ILE B CA 1
ATOM 3274 C C . ILE B 1 166 ? -0.2 -1.264 15.789 1 92.69 166 ILE B C 1
ATOM 3276 O O . ILE B 1 166 ? -1.369 -1.549 16.062 1 92.69 166 ILE B O 1
ATOM 3280 N N . ASN B 1 167 ? 0.247 -0.043 15.594 1 94.94 167 ASN B N 1
ATOM 3281 C CA . ASN B 1 167 ? -0.677 1.084 15.664 1 94.94 167 ASN B CA 1
ATOM 3282 C C . ASN B 1 167 ? -1.76 0.994 14.594 1 94.94 167 ASN B C 1
ATOM 3284 O O . ASN B 1 167 ? -2.932 1.259 14.867 1 94.94 167 ASN B O 1
ATOM 3288 N N . ALA B 1 168 ? -1.365 0.666 13.445 1 94.56 168 ALA B N 1
ATOM 3289 C CA . ALA B 1 168 ? -2.32 0.544 12.344 1 94.56 168 ALA B CA 1
ATOM 3290 C C . ALA B 1 168 ? -3.377 -0.515 12.656 1 94.56 168 ALA B C 1
ATOM 3292 O O . ALA B 1 168 ? -4.562 -0.314 12.383 1 94.56 168 ALA B O 1
ATOM 3293 N N . ILE B 1 169 ? -2.973 -1.646 13.164 1 93 169 ILE B N 1
ATOM 3294 C CA . ILE B 1 169 ? -3.896 -2.705 13.555 1 93 169 ILE B CA 1
ATOM 3295 C C . ILE B 1 169 ? -4.848 -2.186 14.633 1 93 169 ILE B C 1
ATOM 3297 O O . ILE B 1 169 ? -6.062 -2.383 14.539 1 93 169 ILE B O 1
ATOM 3301 N N . TRP B 1 170 ? -4.293 -1.529 15.578 1 95.06 170 TRP B N 1
ATOM 3302 C CA . TRP B 1 170 ? -5.105 -0.953 16.641 1 95.06 170 TRP B CA 1
ATOM 3303 C C . TRP B 1 170 ? -6.137 0.02 16.078 1 95.06 170 TRP B C 1
ATOM 3305 O O . TRP B 1 170 ? -7.305 -0.005 16.469 1 95.06 170 TRP B O 1
ATOM 3315 N N . GLU B 1 171 ? -5.734 0.889 15.227 1 95.88 171 GLU B N 1
ATOM 3316 C CA . GLU B 1 171 ? -6.633 1.877 14.633 1 95.88 171 GLU B CA 1
ATOM 3317 C C . GLU B 1 171 ? -7.777 1.202 13.883 1 95.88 171 GLU B C 1
ATOM 3319 O O . GLU B 1 171 ? -8.906 1.702 13.883 1 95.88 171 GLU B O 1
ATOM 3324 N N . LEU B 1 172 ? -7.449 0.097 13.227 1 94 172 LEU B N 1
ATOM 3325 C CA . LEU B 1 172 ? -8.508 -0.642 12.555 1 94 172 LEU B CA 1
ATOM 3326 C C . LEU B 1 172 ? -9.516 -1.192 13.562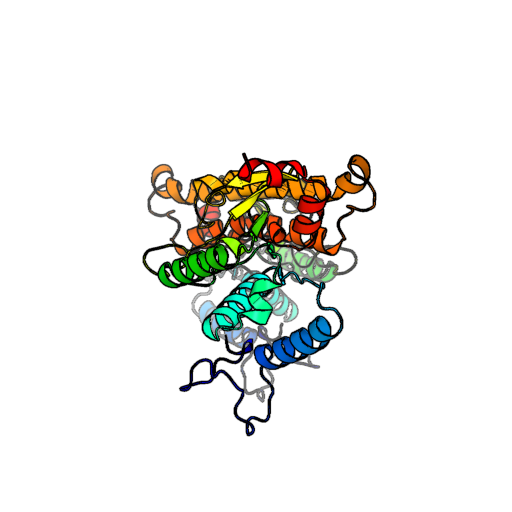 1 94 172 LEU B C 1
ATOM 3328 O O . LEU B 1 172 ? -10.727 -1.043 13.383 1 94 172 LEU B O 1
ATOM 3332 N N . ILE B 1 173 ? -9.047 -1.844 14.625 1 94.44 173 ILE B N 1
ATOM 3333 C CA . ILE B 1 173 ? -9.914 -2.383 15.664 1 94.44 173 ILE B CA 1
ATOM 3334 C C . ILE B 1 173 ? -10.758 -1.261 16.266 1 94.44 173 ILE B C 1
ATOM 3336 O O . ILE B 1 173 ? -11.977 -1.394 16.406 1 94.44 173 ILE B O 1
ATOM 3340 N N . ARG B 1 174 ? -10.117 -0.151 16.562 1 95.44 174 ARG B N 1
ATOM 3341 C CA . ARG B 1 174 ? -10.797 0.994 17.172 1 95.44 174 ARG B CA 1
ATOM 3342 C C . ARG B 1 174 ? -11.891 1.522 16.25 1 95.44 174 ARG B C 1
ATOM 3344 O O . ARG B 1 174 ? -12.945 1.953 16.719 1 95.44 174 ARG B O 1
ATOM 3351 N N . SER B 1 175 ? -11.648 1.511 14.992 1 94 175 SER B N 1
ATOM 3352 C CA . SER B 1 175 ? -12.609 2.039 14.031 1 94 175 SER B CA 1
ATOM 3353 C C . SER B 1 175 ? -13.961 1.338 14.156 1 94 175 SER B C 1
ATOM 3355 O O . SER B 1 175 ? -15 1.921 13.836 1 94 175 SER B O 1
ATOM 3357 N N . PHE B 1 176 ? -13.992 0.133 14.703 1 94.06 176 PHE B N 1
ATOM 3358 C CA . PHE B 1 176 ? -15.234 -0.613 14.828 1 94.06 176 PHE B CA 1
ATOM 3359 C C . PHE B 1 176 ? -15.852 -0.406 16.203 1 94.06 176 PHE B C 1
ATOM 3361 O O . PHE B 1 176 ? -17.047 -0.652 16.406 1 94.06 176 PHE B O 1
ATOM 3368 N N . ILE B 1 177 ? -15.078 0.054 17.188 1 95.56 177 ILE B N 1
ATOM 3369 C CA . ILE B 1 177 ? -15.602 0.03 18.547 1 95.56 177 ILE B CA 1
ATOM 3370 C C . ILE B 1 177 ? -15.758 1.458 19.062 1 95.56 177 ILE B C 1
ATOM 3372 O O . ILE B 1 177 ? -16.422 1.688 20.078 1 95.56 177 ILE B O 1
ATOM 3376 N N . ILE B 1 178 ? -15.188 2.453 18.391 1 94.81 178 ILE B N 1
ATOM 3377 C CA . ILE B 1 178 ? -15.094 3.809 18.922 1 94.81 178 ILE B CA 1
ATOM 3378 C C . ILE B 1 178 ? -16.5 4.387 19.109 1 94.81 178 ILE B C 1
ATOM 3380 O O . ILE B 1 178 ? -16.75 5.145 20.047 1 94.81 178 ILE B O 1
ATOM 3384 N N . SER B 1 179 ? -17.438 4.055 18.281 1 94.06 179 SER B N 1
ATOM 3385 C CA . SER B 1 179 ? -18.797 4.562 18.406 1 94.06 179 SER B CA 1
ATOM 3386 C C . SER B 1 179 ? -19.438 4.09 19.703 1 94.06 179 SER B C 1
ATOM 3388 O O . SER B 1 179 ? -20.25 4.809 20.312 1 94.06 179 SER B O 1
ATOM 3390 N N . TYR B 1 180 ? -19.047 2.941 20.219 1 95.5 180 TYR B N 1
ATOM 3391 C CA . TYR B 1 180 ? -19.594 2.359 21.438 1 95.5 180 TYR B CA 1
ATOM 3392 C C . TYR B 1 180 ? -18.875 2.885 22.672 1 95.5 180 TYR B C 1
ATOM 3394 O O . TYR B 1 180 ? -19.469 3.014 23.734 1 95.5 180 TYR B O 1
ATOM 3402 N N . THR B 1 181 ? -17.641 3.199 22.516 1 94.19 181 THR B N 1
ATOM 3403 C CA . THR B 1 181 ? -16.828 3.574 23.688 1 94.19 181 THR B CA 1
ATOM 3404 C C . THR B 1 181 ? -16.844 5.09 23.875 1 94.19 181 THR B C 1
ATOM 3406 O O . THR B 1 181 ? -16.719 5.574 25 1 94.19 181 THR B O 1
ATOM 3409 N N . ARG B 1 182 ? -16.922 5.855 22.781 1 94.06 182 ARG B N 1
ATOM 3410 C CA . ARG B 1 182 ? -16.781 7.305 22.891 1 94.06 182 ARG B CA 1
ATOM 3411 C C . ARG B 1 182 ? -18.047 8.008 22.391 1 94.06 182 ARG B C 1
ATOM 3413 O O . ARG B 1 182 ? -18.234 9.203 22.641 1 94.06 182 ARG B O 1
ATOM 3420 N N . GLY B 1 183 ? -18.922 7.25 21.656 1 93.88 183 GLY B N 1
ATOM 3421 C CA . GLY B 1 183 ? -20.156 7.836 21.188 1 93.88 183 GLY B CA 1
ATOM 3422 C C . GLY B 1 183 ? -20.297 7.801 19.672 1 93.88 183 GLY B C 1
ATOM 3423 O O . GLY B 1 183 ? -19.297 7.734 18.953 1 93.88 183 GLY B O 1
ATOM 3424 N N . ALA B 1 184 ? -21.469 7.941 19.172 1 93.5 184 ALA B N 1
ATOM 3425 C CA . ALA B 1 184 ? -21.812 7.801 17.75 1 93.5 184 ALA B CA 1
ATOM 3426 C C . ALA B 1 184 ? -21.219 8.945 16.938 1 93.5 184 ALA B C 1
ATOM 3428 O O . ALA B 1 184 ? -20.922 8.781 15.75 1 93.5 184 ALA B O 1
ATOM 3429 N N . ASP B 1 185 ? -20.969 10.062 17.594 1 93.38 185 ASP B N 1
ATOM 3430 C CA . ASP B 1 185 ? -20.438 11.234 16.906 1 93.38 185 ASP B CA 1
ATOM 3431 C C . ASP B 1 185 ? -19.016 10.984 16.422 1 93.38 185 ASP B C 1
ATOM 3433 O O . ASP B 1 185 ? -18.516 11.711 15.555 1 93.38 185 ASP B O 1
ATOM 3437 N N . TYR B 1 186 ? -18.359 10.008 16.891 1 93 186 TYR B N 1
ATOM 3438 C CA . TYR B 1 186 ? -16.953 9.75 16.578 1 93 186 TYR B CA 1
ATOM 3439 C C . TYR B 1 186 ? -16.812 8.547 15.648 1 93 186 TYR B C 1
ATOM 3441 O O . TYR B 1 186 ? -15.711 8.078 15.391 1 93 186 TYR B O 1
ATOM 3449 N N . GLU B 1 187 ? -17.922 8.086 15.148 1 93.62 187 GLU B N 1
ATOM 3450 C CA . GLU B 1 187 ? -17.938 6.914 14.273 1 93.62 187 GLU B CA 1
ATOM 3451 C C . GLU B 1 187 ? -17.109 7.16 13.008 1 93.62 187 GLU B C 1
ATOM 3453 O O . GLU B 1 187 ? -17.188 8.242 12.422 1 93.62 187 GLU B O 1
ATOM 3458 N N . GLU B 1 188 ? -16.359 6.152 12.609 1 92.75 188 GLU B N 1
ATOM 3459 C CA . GLU B 1 188 ? -15.594 6.227 11.367 1 92.75 188 GLU B CA 1
ATOM 3460 C C . GLU B 1 188 ? -16.391 5.66 10.195 1 92.75 188 GLU B C 1
ATOM 3462 O O . GLU B 1 188 ? -17.078 4.648 10.344 1 92.75 188 GLU B O 1
ATOM 3467 N N . GLY B 1 189 ? -16.375 6.355 9.094 1 90.44 189 GLY B N 1
ATOM 3468 C CA . GLY B 1 189 ? -17.094 5.922 7.91 1 90.44 189 GLY B CA 1
ATOM 3469 C C . GLY B 1 189 ? -16.516 4.664 7.293 1 90.44 189 GLY B C 1
ATOM 3470 O O . GLY B 1 189 ? -15.383 4.277 7.594 1 90.44 189 GLY B O 1
ATOM 3471 N N . GLY B 1 190 ? -17.297 4.004 6.453 1 91.88 190 GLY B N 1
ATOM 3472 C CA . GLY B 1 190 ? -16.891 2.783 5.785 1 91.88 190 GLY B CA 1
ATOM 3473 C C . GLY B 1 190 ? -15.664 2.975 4.902 1 91.88 190 GLY B C 1
ATOM 3474 O O . GLY B 1 190 ? -14.828 2.078 4.789 1 91.88 190 GLY B O 1
ATOM 3475 N N . LEU B 1 191 ? -15.539 4.109 4.312 1 91.81 191 LEU B N 1
ATOM 3476 C CA . LEU B 1 191 ? -14.414 4.391 3.424 1 91.81 191 LEU B CA 1
ATOM 3477 C C . LEU B 1 191 ? -13.094 4.363 4.184 1 91.81 191 LEU B C 1
ATOM 3479 O O . LEU B 1 191 ? -12.117 3.771 3.721 1 91.81 191 LEU B O 1
ATOM 3483 N N . LEU B 1 192 ? -13.062 5.102 5.301 1 94.12 192 LEU B N 1
ATOM 3484 C CA . LEU B 1 192 ? -11.828 5.098 6.082 1 94.12 192 LEU B CA 1
ATOM 3485 C C . LEU B 1 192 ? -11.484 3.686 6.547 1 94.12 192 LEU B C 1
ATOM 3487 O O . LEU B 1 192 ? -10.32 3.291 6.539 1 94.12 192 LEU B O 1
ATOM 3491 N N . ARG B 1 193 ? -12.469 2.902 6.969 1 93.62 193 ARG B N 1
ATOM 3492 C CA . ARG B 1 193 ? -12.242 1.517 7.363 1 93.62 193 ARG B CA 1
ATOM 3493 C C . ARG B 1 193 ? -11.656 0.708 6.211 1 93.62 193 ARG B C 1
ATOM 3495 O O . ARG B 1 193 ? -10.727 -0.078 6.402 1 93.62 193 ARG B O 1
ATOM 3502 N N . LEU B 1 194 ? -12.242 0.899 5.094 1 92.75 194 LEU B N 1
ATOM 3503 C CA . LEU B 1 194 ? -11.742 0.211 3.91 1 92.75 194 LEU B CA 1
ATOM 3504 C C . LEU B 1 194 ? -10.289 0.587 3.639 1 92.75 194 LEU B C 1
ATOM 3506 O O . LEU B 1 194 ? -9.469 -0.279 3.338 1 92.75 194 LEU B O 1
ATOM 3510 N N . LEU B 1 195 ? -9.938 1.819 3.727 1 93.31 195 LEU B N 1
ATOM 3511 C CA . LEU B 1 195 ? -8.578 2.279 3.502 1 93.31 195 LEU B CA 1
ATOM 3512 C C . LEU B 1 195 ? -7.617 1.661 4.516 1 93.31 195 LEU B C 1
ATOM 3514 O O . LEU B 1 195 ? -6.48 1.326 4.176 1 93.31 195 LEU B O 1
ATOM 3518 N N . ARG B 1 196 ? -8.102 1.565 5.727 1 94.69 196 ARG B N 1
ATOM 3519 C CA . ARG B 1 196 ? -7.27 0.951 6.754 1 94.69 196 ARG B CA 1
ATOM 3520 C C . ARG B 1 196 ? -6.992 -0.513 6.43 1 94.69 196 ARG B C 1
ATOM 3522 O O . ARG B 1 196 ? -5.863 -0.986 6.59 1 94.69 196 ARG B O 1
ATOM 3529 N N . VAL B 1 197 ? -8.023 -1.233 5.996 1 92.5 197 VAL B N 1
ATOM 3530 C CA . VAL B 1 197 ? -7.855 -2.631 5.613 1 92.5 197 VAL B CA 1
ATOM 3531 C C . VAL B 1 197 ? -6.883 -2.734 4.441 1 92.5 197 VAL B C 1
ATOM 3533 O O . VAL B 1 197 ? -5.941 -3.533 4.477 1 92.5 197 VAL B O 1
ATOM 3536 N N . ILE B 1 198 ? -7.035 -1.944 3.451 1 91.38 198 ILE B N 1
ATOM 3537 C CA . ILE B 1 198 ? -6.18 -1.948 2.27 1 91.38 198 ILE B CA 1
ATOM 3538 C C . ILE B 1 198 ? -4.742 -1.633 2.676 1 91.38 198 ILE B C 1
ATOM 3540 O O . ILE B 1 198 ? -3.803 -2.299 2.23 1 91.38 198 ILE B O 1
ATOM 3544 N N . GLY B 1 199 ? -4.586 -0.59 3.484 1 92.62 199 GLY B N 1
ATOM 3545 C CA . GLY B 1 199 ? -3.254 -0.249 3.955 1 92.62 199 GLY B CA 1
ATOM 3546 C C . GLY B 1 199 ? -2.525 -1.42 4.586 1 92.62 199 GLY B C 1
ATOM 3547 O O . GLY B 1 199 ? -1.341 -1.639 4.316 1 92.62 199 GLY B O 1
ATOM 3548 N N . LEU B 1 200 ? -3.205 -2.164 5.359 1 93.19 200 LEU B N 1
ATOM 3549 C CA . LEU B 1 200 ? -2.602 -3.303 6.047 1 93.19 200 LEU B CA 1
ATOM 3550 C C . LEU B 1 200 ? -2.344 -4.449 5.074 1 93.19 200 LEU B C 1
ATOM 3552 O O . LEU B 1 200 ? -1.323 -5.133 5.176 1 93.19 200 LEU B O 1
ATOM 3556 N N . LEU B 1 201 ? -3.219 -4.617 4.125 1 91.31 201 LEU B N 1
ATOM 3557 C CA . LEU B 1 201 ? -3.123 -5.742 3.205 1 91.31 201 LEU B CA 1
ATOM 3558 C C . LEU B 1 201 ? -1.947 -5.562 2.25 1 91.31 201 LEU B C 1
ATOM 3560 O O . LEU B 1 201 ? -1.397 -6.547 1.744 1 91.31 201 LEU B O 1
ATOM 3564 N N . THR B 1 202 ? -1.518 -4.348 1.989 1 91.69 202 THR B N 1
ATOM 3565 C CA . THR B 1 202 ? -0.427 -4.082 1.057 1 91.69 202 THR B CA 1
ATOM 3566 C C . THR B 1 202 ? 0.888 -4.645 1.588 1 91.69 202 THR B C 1
ATOM 3568 O O . THR B 1 202 ? 1.837 -4.844 0.826 1 91.69 202 THR B O 1
ATOM 3571 N N . ALA B 1 203 ? 0.923 -4.84 2.885 1 91.62 203 ALA B N 1
ATOM 3572 C CA . ALA B 1 203 ? 2.135 -5.359 3.514 1 91.62 203 ALA B CA 1
ATOM 3573 C C . ALA B 1 203 ? 2.525 -6.711 2.922 1 91.62 203 ALA B C 1
ATOM 3575 O O . ALA B 1 203 ? 3.709 -7.051 2.865 1 91.62 203 ALA B O 1
ATOM 3576 N N . ALA B 1 204 ? 1.576 -7.41 2.387 1 91.5 204 ALA B N 1
ATOM 3577 C CA . ALA B 1 204 ? 1.837 -8.773 1.931 1 91.5 204 ALA B CA 1
ATOM 3578 C C . ALA B 1 204 ? 2.029 -8.82 0.418 1 91.5 204 ALA B C 1
ATOM 3580 O O . ALA B 1 204 ? 2.361 -9.867 -0.141 1 91.5 204 ALA B O 1
ATOM 3581 N N . LEU B 1 205 ? 1.98 -7.773 -0.269 1 90.94 205 LEU B N 1
ATOM 3582 C CA . LEU B 1 205 ? 2.008 -7.742 -1.728 1 90.94 205 LEU B CA 1
ATOM 3583 C C . LEU B 1 205 ? 3.369 -8.18 -2.256 1 90.94 205 LEU B C 1
ATOM 3585 O O . LEU B 1 205 ? 3.451 -8.867 -3.277 1 90.94 205 LEU B O 1
ATOM 3589 N N . PRO B 1 206 ? 4.438 -7.91 -1.521 1 92.81 206 PRO B N 1
ATOM 3590 C CA . PRO B 1 206 ? 5.742 -8.305 -2.051 1 92.81 206 PRO B CA 1
ATOM 3591 C C . PRO B 1 206 ? 5.91 -9.812 -2.152 1 92.81 206 PRO B C 1
ATOM 3593 O O . PRO B 1 206 ? 6.836 -10.297 -2.811 1 92.81 206 PRO B O 1
ATOM 3596 N N . ALA B 1 207 ? 5.035 -10.539 -1.52 1 92.94 207 ALA B N 1
ATOM 3597 C CA . ALA B 1 207 ? 5.098 -12 -1.58 1 92.94 207 ALA B CA 1
ATOM 3598 C C . ALA B 1 207 ? 4.977 -12.492 -3.02 1 92.94 207 ALA B C 1
ATOM 3600 O O . ALA B 1 207 ? 5.324 -13.633 -3.32 1 92.94 207 ALA B O 1
ATOM 3601 N N . HIS B 1 208 ? 4.449 -11.688 -3.934 1 94.25 208 HIS B N 1
ATOM 3602 C CA . HIS B 1 208 ? 4.223 -12.086 -5.316 1 94.25 208 HIS B CA 1
ATOM 3603 C C . HIS B 1 208 ? 5.516 -12.055 -6.121 1 94.25 208 HIS B C 1
ATOM 3605 O O . HIS B 1 208 ? 5.574 -12.57 -7.234 1 94.25 208 HIS B O 1
ATOM 3611 N N . CYS B 1 209 ? 6.555 -11.531 -5.555 1 93.06 209 CYS B N 1
ATOM 3612 C CA . CYS B 1 209 ? 7.801 -11.352 -6.293 1 93.06 209 CYS B CA 1
ATOM 3613 C C . CYS B 1 209 ? 8.414 -12.695 -6.656 1 93.06 209 CYS B C 1
ATOM 3615 O O . CYS B 1 209 ? 8.406 -13.625 -5.848 1 93.06 209 CYS B O 1
ATOM 3617 N N . PRO B 1 210 ? 9.008 -12.844 -7.875 1 92 210 PRO B N 1
ATOM 3618 C CA . PRO B 1 210 ? 9.555 -14.109 -8.352 1 92 210 PRO B CA 1
ATOM 3619 C C . PRO B 1 210 ? 10.617 -14.688 -7.418 1 92 210 PRO B C 1
ATOM 3621 O O . PRO B 1 210 ? 10.742 -15.906 -7.289 1 92 210 PRO B O 1
ATOM 3624 N N . GLN B 1 211 ? 11.328 -13.828 -6.754 1 93.12 211 GLN B N 1
ATOM 3625 C CA . GLN B 1 211 ? 12.406 -14.289 -5.879 1 93.12 211 GLN B CA 1
ATOM 3626 C C . GLN B 1 211 ? 11.859 -15.18 -4.766 1 93.12 211 GLN B C 1
ATOM 3628 O O . GLN B 1 211 ? 12.523 -16.125 -4.348 1 93.12 211 GLN B O 1
ATOM 3633 N N . ASP B 1 212 ? 10.773 -14.914 -4.293 1 94.19 212 ASP B N 1
ATOM 3634 C CA . ASP B 1 212 ? 10.172 -15.734 -3.246 1 94.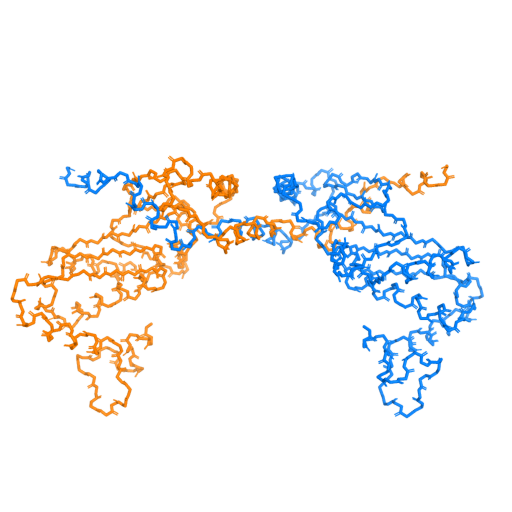19 212 ASP B CA 1
ATOM 3635 C C . ASP B 1 212 ? 9.828 -17.125 -3.771 1 94.19 212 ASP B C 1
ATOM 3637 O O . ASP B 1 212 ? 10.023 -18.125 -3.074 1 94.19 212 ASP B O 1
ATOM 3641 N N . TYR B 1 213 ? 9.328 -17.219 -4.957 1 94.5 213 TYR B N 1
ATOM 3642 C CA . TYR B 1 213 ? 9.023 -18.5 -5.57 1 94.5 213 TYR B CA 1
ATOM 3643 C C . TYR B 1 213 ? 10.297 -19.281 -5.867 1 94.5 213 TYR B C 1
ATOM 3645 O O . TYR B 1 213 ? 10.344 -20.5 -5.672 1 94.5 213 TYR B O 1
ATOM 3653 N N . VAL B 1 214 ? 11.32 -18.578 -6.375 1 93.75 214 VAL B N 1
ATOM 3654 C CA . VAL B 1 214 ? 12.602 -19.219 -6.633 1 93.75 214 VAL B CA 1
ATOM 3655 C C . VAL B 1 214 ? 13.156 -19.812 -5.336 1 93.75 214 VAL B C 1
ATOM 3657 O O . VAL B 1 214 ? 13.516 -20.984 -5.285 1 93.75 214 VAL B O 1
ATOM 3660 N N . ASN B 1 215 ? 13.172 -19.031 -4.266 1 94.44 215 ASN B N 1
ATOM 3661 C CA . ASN B 1 215 ? 13.68 -19.516 -2.98 1 94.44 215 ASN B CA 1
ATOM 3662 C C . ASN B 1 215 ? 12.828 -20.641 -2.424 1 94.44 215 ASN B C 1
ATOM 3664 O O . ASN B 1 215 ? 13.352 -21.609 -1.859 1 94.44 215 ASN B O 1
ATOM 3668 N N . ALA B 1 216 ? 11.531 -20.516 -2.584 1 93.31 216 ALA B N 1
ATOM 3669 C CA . ALA B 1 216 ? 10.625 -21.562 -2.094 1 93.31 216 ALA B CA 1
ATOM 3670 C C . ALA B 1 216 ? 10.891 -22.891 -2.779 1 93.31 216 ALA B C 1
ATOM 3672 O O . ALA B 1 216 ? 10.953 -23.938 -2.121 1 93.31 216 ALA B O 1
ATOM 3673 N N . THR B 1 217 ? 11.086 -22.891 -4.078 1 92.25 217 THR B N 1
ATOM 3674 C CA . THR B 1 217 ? 11.273 -24.109 -4.844 1 92.25 217 THR B CA 1
ATOM 3675 C C . THR B 1 217 ? 12.664 -24.688 -4.605 1 92.25 217 THR B C 1
ATOM 3677 O O . THR B 1 217 ? 12.844 -25.906 -4.582 1 92.25 217 THR B O 1
ATOM 3680 N N . ARG B 1 218 ? 13.648 -23.797 -4.363 1 93.31 218 ARG B N 1
ATOM 3681 C CA . ARG B 1 218 ? 15.023 -24.25 -4.207 1 93.31 218 ARG B CA 1
ATOM 3682 C C . ARG B 1 218 ? 15.289 -24.719 -2.781 1 93.31 218 ARG B C 1
ATOM 3684 O O . ARG B 1 218 ? 16.078 -25.625 -2.559 1 93.31 218 ARG B O 1
ATOM 3691 N N . LEU B 1 219 ? 14.656 -24.109 -1.85 1 92.12 219 LEU B N 1
ATOM 3692 C CA . LEU B 1 219 ? 14.93 -24.406 -0.448 1 92.12 219 LEU B CA 1
ATOM 3693 C C . LEU B 1 219 ? 13.891 -25.359 0.122 1 92.12 219 LEU B C 1
ATOM 3695 O O . LEU B 1 219 ? 14.109 -25.969 1.168 1 92.12 219 LEU B O 1
ATOM 3699 N N . GLY B 1 220 ? 12.695 -25.391 -0.578 1 89.75 220 GLY B N 1
ATOM 3700 C CA . GLY B 1 220 ? 11.656 -26.312 -0.125 1 89.75 220 GLY B CA 1
ATOM 3701 C C . GLY B 1 220 ? 12.016 -27.766 -0.316 1 89.75 220 GLY B C 1
ATOM 3702 O O . GLY B 1 220 ? 12.758 -28.109 -1.237 1 89.75 220 GLY B O 1
ATOM 3703 N N . PRO B 1 221 ? 11.5 -28.609 0.604 1 85.94 221 PRO B N 1
ATOM 3704 C CA . PRO B 1 221 ? 11.805 -30.031 0.447 1 85.94 221 PRO B CA 1
ATOM 3705 C C . PRO B 1 221 ? 11.203 -30.625 -0.828 1 85.94 221 PRO B C 1
ATOM 3707 O O . PRO B 1 221 ? 10.055 -30.344 -1.165 1 85.94 221 PRO B O 1
ATOM 3710 N N . SER B 1 222 ? 11.945 -31.438 -1.549 1 81.12 222 SER B N 1
ATOM 3711 C CA . SER B 1 222 ? 11.5 -32.094 -2.781 1 81.12 222 SER B CA 1
ATOM 3712 C C . SER B 1 222 ? 10.445 -33.156 -2.5 1 81.12 222 SER B C 1
ATOM 3714 O O . SER B 1 222 ? 9.711 -33.562 -3.402 1 81.12 222 SER B O 1
ATOM 3716 N N . GLU B 1 223 ? 10.352 -33.531 -1.26 1 82.5 223 GLU B N 1
ATOM 3717 C CA . GLU B 1 223 ? 9.43 -34.594 -0.859 1 82.5 223 GLU B CA 1
ATOM 3718 C C . GLU B 1 223 ? 7.98 -34.125 -0.99 1 82.5 223 GLU B C 1
ATOM 3720 O O . GLU B 1 223 ? 7.062 -34.938 -0.962 1 82.5 223 GLU B O 1
ATOM 3725 N N . VAL B 1 224 ? 7.828 -32.844 -1.182 1 82.38 224 VAL B N 1
ATOM 3726 C CA . VAL B 1 224 ? 6.465 -32.344 -1.271 1 82.38 224 VAL B CA 1
ATOM 3727 C C . VAL B 1 224 ? 5.77 -32.906 -2.5 1 82.38 224 VAL B C 1
ATOM 3729 O O . VAL B 1 224 ? 4.562 -33.156 -2.479 1 82.38 224 VAL B O 1
ATOM 3732 N N . TYR B 1 225 ? 6.496 -33.219 -3.535 1 75.62 225 TYR B N 1
ATOM 3733 C CA . TYR B 1 225 ? 5.93 -33.688 -4.793 1 75.62 225 TYR B CA 1
ATOM 3734 C C . TYR B 1 225 ? 5.688 -35.188 -4.754 1 75.62 225 TYR B C 1
ATOM 3736 O O . TYR B 1 225 ? 4.996 -35.75 -5.613 1 75.62 225 TYR B O 1
ATOM 3744 N N . LEU B 1 226 ? 6.391 -35.844 -3.836 1 66.81 226 LEU B N 1
ATOM 3745 C CA . LEU B 1 226 ? 6.27 -37.281 -3.725 1 66.81 226 LEU B CA 1
ATOM 3746 C C . LEU B 1 226 ? 5 -37.656 -2.971 1 66.81 226 LEU B C 1
ATOM 3748 O O . LEU B 1 226 ? 4.492 -38.781 -3.133 1 66.81 226 LEU B O 1
ATOM 3752 N N . SER B 1 227 ? 4.535 -36.875 -2.16 1 54.44 227 SER B N 1
ATOM 3753 C CA . SER B 1 227 ? 3.389 -37.25 -1.333 1 54.44 227 SER B CA 1
ATOM 3754 C C . SER B 1 227 ? 2.135 -37.438 -2.178 1 54.44 227 SER B C 1
ATOM 3756 O O . SER B 1 227 ? 1.18 -38.094 -1.746 1 54.44 227 SER B O 1
ATOM 3758 N N . GLU B 1 228 ? 1.92 -36.844 -3.264 1 52.88 228 GLU B N 1
ATOM 3759 C CA . GLU B 1 228 ? 0.741 -37.125 -4.078 1 52.88 228 GLU B CA 1
ATOM 3760 C C . GLU B 1 228 ? 0.787 -38.531 -4.66 1 52.88 228 GLU B C 1
ATOM 3762 O O . GLU B 1 228 ? -0.255 -39.125 -4.922 1 52.88 228 GLU B O 1
ATOM 3767 N N . LEU B 1 229 ? 1.948 -39.062 -4.93 1 44.5 229 LEU B N 1
ATOM 3768 C CA . LEU B 1 229 ? 2.043 -40.406 -5.492 1 44.5 229 LEU B CA 1
ATOM 3769 C C . LEU B 1 229 ? 1.716 -41.469 -4.438 1 44.5 229 LEU B C 1
ATOM 3771 O O . LEU B 1 229 ? 1.518 -42.656 -4.77 1 44.5 229 LEU B O 1
ATOM 3775 N N . SER B 1 230 ? 1.75 -41.188 -3.18 1 37.69 230 SER B N 1
ATOM 3776 C CA . SER B 1 230 ? 1.316 -42.25 -2.283 1 37.69 230 SER B CA 1
ATOM 3777 C C . SER B 1 230 ? -0.185 -42.188 -2.025 1 37.69 230 SER B C 1
ATOM 3779 O O . SER B 1 230 ? -0.75 -41.094 -1.906 1 37.69 230 SER B O 1
#

Radius of gyration: 30.47 Å; Cα contacts (8 Å, |Δi|>4): 698; chains: 2; bounding box: 46×89×76 Å

Organism: NCBI:txid158383

Solvent-accessible surface area (backbone atoms only — not comparable to full-atom values): 24812 Å² total; per-residue (Å²): 95,68,68,55,37,56,36,87,94,60,47,76,62,89,60,79,63,86,79,52,82,68,81,35,51,46,62,53,51,51,51,51,49,50,58,58,39,66,76,35,85,82,54,67,46,71,46,59,24,52,36,69,41,14,33,49,39,53,49,52,51,50,50,40,57,73,61,60,41,56,78,59,48,64,30,33,58,31,35,46,26,37,34,30,33,42,76,35,32,62,67,56,38,52,54,50,50,51,51,29,60,76,46,65,34,47,46,40,38,36,37,44,57,67,28,51,50,45,21,27,63,46,66,41,94,82,66,41,26,37,82,68,66,43,26,39,34,22,44,94,85,21,51,53,42,72,37,88,63,62,80,61,55,59,62,73,50,71,85,45,47,62,58,40,44,55,47,33,54,47,52,52,57,42,50,74,43,37,32,80,77,77,30,70,89,62,52,61,54,70,65,61,53,49,45,37,52,50,19,46,55,39,20,26,50,56,45,60,41,65,65,54,52,52,48,29,65,70,68,18,61,74,62,45,70,50,56,75,76,102,97,68,69,56,36,56,36,87,94,59,48,78,63,90,60,78,63,86,80,52,82,69,82,34,52,47,59,54,51,52,52,52,50,50,57,57,39,68,75,33,87,82,54,66,46,70,44,59,24,52,37,70,40,14,33,48,38,52,49,51,52,50,50,40,56,72,62,60,42,56,77,58,48,66,31,33,59,31,36,45,27,37,34,30,32,40,76,35,32,63,68,55,37,52,54,51,51,49,52,28,59,74,48,66,36,47,47,40,38,35,38,45,56,66,29,51,52,46,22,26,62,45,66,41,95,82,67,42,26,38,81,68,68,42,24,38,33,21,44,94,85,21,52,52,41,74,37,87,62,64,80,62,56,59,63,73,51,71,86,47,48,62,58,41,43,55,47,33,53,47,51,52,56,41,52,74,44,36,31,78,76,79,30,69,90,62,50,60,55,70,65,61,53,49,45,36,52,51,19,44,55,39,20,26,50,56,45,60,41,66,66,54,51,53,46,28,66,71,68,19,61,74,62,44,71,51,58,74,79,101

Nearest PDB structures (foldseek):
  6kv3-assembly1_A  TM=4.045E-01  e=3.526E-01  Staphylococcus aureus subsp. aureus COL
  3nzp-assembly2_A-2  TM=3.885E-01  e=5.594E+00  Campylobacter jejuni subsp. jejuni NCTC 11168 = ATCC 700819
  4f1k-assembly2_B  TM=4.848E-01  e=8.598E+00  Plasmodium falciparum
  4fou-assembly2_B  TM=3.869E-01  e=5.594E+00  Xanthomonas citri pv. citri str. 306
  6kv3-assembly1_A  TM=4.028E-01  e=3.033E-01  Staphylococcus aureus subsp. aureus COL

Secondary structure (DSSP, 8-state):
-GGGT-BTTTB--SS--TT-SS--HHHHHHHHHHHHHHT-TT--EEEEEETHHHHHHHHHHHHHHHTT-HHHHTTEEEEEEESPPP-B-HHHHHHHHHHHHHTT-EEEEEEETT-SGGG-S--STTT--B--SEEEEE-TT--EEEESS-SSTTS--GGGHHHHHHHHHHHHHHHHHHHHHT-GGGPPPHHHHHHHHHHHHGGGGGGGSHHHHHHHHHHS-GGGGTTTT-/-GGGT-BTTTB--SS--TT-SS--HHHHHHHHHHHHHHT-TT--EEEEEETHHHHHHHHHHHHHHHTT-HHHHTTEEEEEEESPPP-B-HHHHHHHHHHHHHTT-EEEEEEETT-SGGG-S--STTT--B--SEEEEE-TT--EEEESS-SSTTS--GGGHHHHHHHHHHHHHHHHHHHHHT-GGGPPPHHHHHHHHHHHHGGGGGGGSHHHHHHHHHHS-GGGGTTTT-

Foldseek 3Di:
DVLQPQDDPPGQDLDDDPPDPDDRPLRVVVVVVCVVCVVPVLAADEFEEEQVSLLVSLVSLLSCVVSVVVSNLLRHAEYEYELYAFRDAPVSQVVVVVSCVVNVYAYEYEYEALRQRNLPPDCDPVPRTDDHGWYWYAYLVRDTDIDPADPPSNNPDPVCVVVVLVRLVVNLVCLVCVCVVPHVVPHDDPVVNVVSVVVNVVVCVCCPPVVVVVCCVVVPDPCVVVVVVD/DVQQPQDDPPGQDLDDDPPDPDDRPLRVVVVVLVVVCVVPVLAADEFEEEQVSLLVSLVSLLSCVVSVVVSNLLRYAEYEYELYAFRDAPVSQVVVVVSCVVNVYAYEYEYEALRQRNLPPDCDPVPRTDDHGWYWYAYLVRDTDIDRADPPSNNPDPVCVVVVLVSLVVNLVCLVCVCVVPHVVPHDDPVVNVVSVVVNVVVCVCCPPVVVVVCCVVVPDPCVVVVVVD